Protein AF-A0AAQ4DRH8-F1 (afdb_monomer_lite)

Radius of gyration: 32.91 Å; chains: 1; bounding box: 109×87×66 Å

InterPro domains:
  IPR007000 Phospholipase B-like [PF04916] (1-134)
  IPR007000 Phospholipase B-like [PF04916] (199-692)
  IPR007000 Phospholipase B-like [PTHR12370] (194-691)

pLDDT: mean 84.02, std 21.32, range [20.98, 98.94]

Organism: Amblyomma americanum (NCBI:txid6943)

Structure (mmCIF, N/CA/C/O backbone):
data_AF-A0AAQ4DRH8-F1
#
_entry.id   AF-A0AAQ4DRH8-F1
#
loop_
_atom_site.group_PDB
_atom_site.id
_atom_site.type_symbol
_atom_site.label_atom_id
_atom_site.label_alt_id
_atom_site.label_comp_id
_atom_site.label_asym_id
_atom_site.label_entity_id
_atom_site.label_seq_id
_atom_site.pdbx_PDB_ins_code
_atom_site.Cartn_x
_atom_site.Cartn_y
_atom_site.Cartn_z
_atom_site.occupancy
_atom_site.B_iso_or_equiv
_atom_site.auth_seq_id
_atom_site.auth_comp_id
_atom_site.auth_asym_id
_atom_site.auth_atom_id
_atom_site.pdbx_PDB_model_num
ATOM 1 N N . MET A 1 1 ? 47.695 -3.842 -20.314 1.00 34.88 1 MET A N 1
ATOM 2 C CA . MET A 1 1 ? 48.635 -3.354 -21.354 1.00 34.88 1 MET A CA 1
ATOM 3 C C . MET A 1 1 ? 50.112 -3.523 -20.978 1.00 34.88 1 MET A C 1
ATOM 5 O O . MET A 1 1 ? 50.847 -4.016 -21.817 1.00 34.88 1 MET A O 1
ATOM 9 N N . HIS A 1 2 ? 50.559 -3.218 -19.749 1.00 37.59 2 HIS A N 1
ATOM 10 C CA . HIS A 1 2 ? 51.990 -3.281 -19.370 1.00 37.59 2 HIS A CA 1
ATOM 11 C C . HIS A 1 2 ? 52.639 -4.692 -19.429 1.00 37.59 2 HIS A C 1
ATOM 13 O O . HIS A 1 2 ? 53.804 -4.817 -19.786 1.00 37.59 2 HIS A O 1
ATOM 19 N N . PHE A 1 3 ? 51.879 -5.767 -19.172 1.00 41.47 3 PHE A N 1
ATOM 20 C CA . PHE A 1 3 ? 52.381 -7.156 -19.205 1.00 41.47 3 PHE A CA 1
ATOM 21 C C . PHE A 1 3 ? 52.536 -7.763 -20.607 1.00 41.47 3 PHE A C 1
ATOM 23 O O . PHE A 1 3 ? 53.367 -8.648 -20.797 1.00 41.47 3 PHE A O 1
ATOM 30 N N . ARG A 1 4 ? 51.751 -7.305 -21.595 1.00 42.06 4 ARG A N 1
ATOM 31 C CA . ARG A 1 4 ? 51.806 -7.853 -22.962 1.00 42.06 4 ARG A CA 1
ATOM 32 C C . ARG A 1 4 ? 53.149 -7.530 -23.616 1.00 42.06 4 ARG A C 1
ATOM 34 O O . ARG A 1 4 ? 53.722 -8.404 -24.249 1.00 42.06 4 ARG A O 1
ATOM 41 N N . ASN A 1 5 ? 53.667 -6.327 -23.350 1.00 46.72 5 ASN A N 1
ATOM 42 C CA . ASN A 1 5 ? 54.926 -5.828 -23.901 1.00 46.72 5 ASN A CA 1
ATOM 43 C C . ASN A 1 5 ? 56.147 -6.632 -23.411 1.00 46.72 5 ASN A C 1
ATOM 45 O O . ASN A 1 5 ? 56.997 -6.970 -24.228 1.00 46.72 5 ASN A O 1
ATOM 49 N N . GLN A 1 6 ? 56.191 -7.044 -22.134 1.00 50.56 6 GLN A N 1
ATOM 50 C CA . GLN A 1 6 ? 57.329 -7.797 -21.578 1.00 50.56 6 GLN A CA 1
ATOM 51 C C . GLN A 1 6 ? 57.548 -9.168 -22.238 1.00 50.56 6 GLN A C 1
ATOM 53 O O . GLN A 1 6 ? 58.691 -9.575 -22.424 1.00 50.56 6 GLN A O 1
ATOM 58 N N . TRP A 1 7 ? 56.482 -9.885 -22.608 1.00 51.97 7 TRP A N 1
ATOM 59 C CA . TRP A 1 7 ? 56.599 -11.219 -23.213 1.00 51.97 7 TRP A CA 1
ATOM 60 C C . TRP A 1 7 ? 56.879 -11.181 -24.719 1.00 51.97 7 TRP A C 1
ATOM 62 O O . TRP A 1 7 ? 57.604 -12.039 -25.227 1.00 51.97 7 TRP A O 1
ATOM 72 N N . THR A 1 8 ? 56.352 -10.177 -25.432 1.00 51.56 8 THR A N 1
ATOM 73 C CA . THR A 1 8 ? 56.763 -9.901 -26.819 1.00 51.56 8 THR A CA 1
ATOM 74 C C . THR A 1 8 ? 58.256 -9.604 -26.897 1.00 51.56 8 THR A C 1
ATOM 76 O O . THR A 1 8 ? 58.928 -10.182 -27.746 1.00 51.56 8 THR A O 1
ATOM 79 N N . ASP A 1 9 ? 58.794 -8.809 -25.968 1.00 53.00 9 ASP A N 1
ATOM 80 C CA . ASP A 1 9 ? 60.231 -8.514 -25.904 1.00 53.00 9 ASP A CA 1
ATOM 81 C C . ASP A 1 9 ? 61.057 -9.741 -25.466 1.00 53.00 9 ASP A C 1
ATOM 83 O O . ASP A 1 9 ? 62.143 -9.990 -25.993 1.00 53.00 9 ASP A O 1
ATOM 87 N N . TYR A 1 10 ? 60.524 -10.566 -24.556 1.00 61.72 10 TYR A N 1
ATOM 88 C CA . TYR A 1 10 ? 61.175 -11.781 -24.045 1.00 61.72 10 TYR A CA 1
ATOM 89 C C . TYR A 1 10 ? 61.438 -12.835 -25.136 1.00 61.72 10 TYR A C 1
ATOM 91 O O . TYR A 1 10 ? 62.499 -13.459 -25.136 1.00 61.72 10 TYR A O 1
ATOM 99 N N . CYS A 1 11 ? 60.517 -13.015 -26.091 1.00 59.22 11 CYS A N 1
ATOM 100 C CA . CYS A 1 11 ? 60.712 -13.938 -27.218 1.00 59.22 11 CYS A CA 1
ATOM 101 C C . CYS A 1 11 ? 61.263 -13.284 -28.495 1.00 59.22 11 CYS A C 1
ATOM 103 O O . CYS A 1 11 ? 61.653 -14.014 -29.410 1.00 59.22 11 CYS A O 1
ATOM 105 N N . ALA A 1 12 ? 61.342 -11.950 -28.566 1.00 56.12 12 ALA A N 1
ATOM 106 C CA . ALA A 1 12 ? 61.923 -11.245 -29.710 1.00 56.12 12 ALA A CA 1
ATOM 107 C C . ALA A 1 12 ? 63.426 -11.542 -29.886 1.00 56.12 12 ALA A C 1
ATOM 109 O O . ALA A 1 12 ? 63.892 -11.668 -31.017 1.00 56.12 12 ALA A O 1
ATOM 110 N N . ASN A 1 13 ? 64.164 -11.732 -28.784 1.00 53.00 13 ASN A N 1
ATOM 111 C CA . ASN A 1 13 ? 65.626 -11.888 -28.800 1.00 53.00 13 ASN A CA 1
ATOM 112 C C . ASN A 1 13 ? 66.139 -13.341 -28.687 1.00 53.00 13 ASN A C 1
ATOM 114 O O . ASN A 1 13 ? 67.328 -13.575 -28.886 1.00 53.00 13 ASN A O 1
ATOM 118 N N . GLU A 1 14 ? 65.284 -14.336 -28.407 1.00 59.81 14 GLU A N 1
ATOM 119 C CA . GLU A 1 14 ? 65.696 -15.744 -28.218 1.00 59.81 14 GLU A CA 1
ATOM 120 C C . GLU A 1 14 ? 64.751 -16.743 -28.907 1.00 59.81 14 GLU A C 1
ATOM 122 O O . GLU A 1 14 ? 64.125 -17.620 -28.303 1.00 59.81 14 GLU A O 1
ATOM 127 N N . THR A 1 15 ? 64.675 -16.638 -30.234 1.00 61.88 15 THR A N 1
ATOM 128 C CA . THR A 1 15 ? 63.711 -17.370 -31.068 1.00 61.88 15 THR A CA 1
ATOM 129 C C . THR A 1 15 ? 63.848 -18.895 -30.980 1.00 61.88 15 THR A C 1
ATOM 131 O O . THR A 1 15 ? 62.860 -19.607 -31.144 1.00 61.88 15 THR A O 1
ATOM 134 N N . VAL A 1 16 ? 65.049 -19.428 -30.720 1.00 68.88 16 VAL A N 1
ATOM 135 C CA . VAL A 1 16 ? 65.295 -20.882 -30.629 1.00 68.88 16 VAL A CA 1
ATOM 136 C C . VAL A 1 16 ? 64.805 -21.460 -29.299 1.00 68.88 16 VAL A C 1
ATOM 138 O O . VAL A 1 16 ? 64.151 -22.503 -29.299 1.00 68.88 16 VAL A O 1
ATOM 141 N N . TYR A 1 17 ? 65.079 -20.786 -28.179 1.00 69.88 17 TYR A N 1
ATOM 142 C CA . TYR A 1 17 ? 64.580 -21.193 -26.863 1.00 69.88 17 TYR A CA 1
ATOM 143 C C . TYR A 1 17 ? 63.054 -21.102 -26.816 1.00 69.88 17 TYR A C 1
ATOM 145 O O . TYR A 1 17 ? 62.397 -22.088 -26.486 1.00 69.88 17 TYR A O 1
ATOM 153 N N . CYS A 1 18 ? 62.482 -19.974 -27.257 1.00 69.25 18 CYS A N 1
ATOM 154 C CA . CYS A 1 18 ? 61.031 -19.823 -27.278 1.00 69.25 18 CYS A CA 1
ATOM 155 C C . CYS A 1 18 ? 60.368 -20.879 -28.174 1.00 69.25 18 CYS A C 1
ATOM 157 O O . CYS A 1 18 ? 59.373 -21.458 -27.763 1.00 69.25 18 CYS A O 1
ATOM 159 N N . LYS A 1 19 ? 60.945 -21.246 -29.332 1.00 69.62 19 LYS A N 1
ATOM 160 C CA . LYS A 1 19 ? 60.435 -22.370 -30.147 1.00 69.62 19 LYS A CA 1
ATOM 161 C C . LYS A 1 19 ? 60.421 -23.707 -29.394 1.00 69.62 19 LYS A C 1
ATOM 163 O O . LYS A 1 19 ? 59.444 -24.441 -29.516 1.00 69.62 19 LYS A O 1
ATOM 168 N N . LYS A 1 20 ? 61.459 -24.019 -28.609 1.00 72.31 20 LYS A N 1
ATOM 169 C CA . LYS A 1 20 ? 61.500 -25.240 -27.780 1.00 72.31 20 LYS A CA 1
ATOM 170 C C . LYS A 1 20 ? 60.478 -25.200 -26.648 1.00 72.31 20 LYS A C 1
ATOM 172 O O . LYS A 1 20 ? 59.777 -26.183 -26.441 1.00 72.31 20 LYS A O 1
ATOM 177 N N . LEU A 1 21 ? 60.353 -24.062 -25.970 1.00 69.00 21 LEU A N 1
ATOM 178 C CA . LEU A 1 21 ? 59.347 -23.853 -24.930 1.00 69.00 21 LEU A CA 1
ATOM 179 C C . LEU A 1 21 ? 57.927 -23.980 -25.503 1.00 69.00 21 LEU A C 1
ATOM 181 O O . LEU A 1 21 ? 57.090 -24.668 -24.929 1.00 69.00 21 LEU A O 1
ATOM 185 N N . PHE A 1 22 ? 57.669 -23.392 -26.674 1.00 68.75 22 PHE A N 1
ATOM 186 C CA . PHE A 1 22 ? 56.382 -23.505 -27.363 1.00 68.75 22 PHE A CA 1
ATOM 187 C C . PHE A 1 22 ? 56.068 -24.943 -27.770 1.00 68.75 22 PHE A C 1
ATOM 189 O O . PHE A 1 22 ? 54.931 -25.383 -27.614 1.00 68.75 22 PHE A O 1
ATOM 196 N N . HIS A 1 23 ? 57.059 -25.684 -28.265 1.00 70.62 23 HIS A N 1
ATOM 197 C CA . HIS A 1 23 ? 56.882 -27.094 -28.589 1.00 70.62 23 HIS A CA 1
ATOM 198 C C . HIS A 1 23 ? 56.552 -27.916 -27.336 1.00 70.62 23 HIS A C 1
ATOM 200 O O . HIS A 1 23 ? 55.540 -28.609 -27.327 1.00 70.62 23 HIS A O 1
ATOM 206 N N . PHE A 1 24 ? 57.310 -27.738 -26.250 1.00 71.50 24 PHE A N 1
ATOM 207 C CA . PHE A 1 24 ? 57.082 -28.419 -24.974 1.00 71.50 24 PHE A CA 1
ATOM 208 C C . PHE A 1 24 ? 55.686 -28.145 -24.387 1.00 71.50 24 PHE A C 1
ATOM 210 O O . PHE A 1 24 ? 55.008 -29.065 -23.929 1.00 71.50 24 PHE A O 1
ATOM 217 N N . LEU A 1 25 ? 55.222 -26.890 -24.418 1.00 65.50 25 LEU A N 1
ATOM 218 C CA . LEU A 1 25 ? 53.894 -26.520 -23.915 1.00 65.50 25 LEU A CA 1
ATOM 219 C C . LEU A 1 25 ? 52.768 -27.105 -24.777 1.00 65.50 25 LEU A C 1
ATOM 221 O O . LEU A 1 25 ? 51.750 -27.537 -24.239 1.00 65.50 25 LEU A O 1
ATOM 225 N N . ASN A 1 26 ? 52.954 -27.152 -26.098 1.00 63.09 26 ASN A N 1
ATOM 226 C CA . ASN A 1 26 ? 51.981 -27.754 -27.007 1.00 63.09 26 ASN A CA 1
ATOM 227 C C . ASN A 1 26 ? 51.912 -29.276 -26.856 1.00 63.09 26 ASN A C 1
ATOM 229 O O . ASN A 1 26 ? 50.813 -29.821 -26.870 1.00 63.09 26 ASN A O 1
ATOM 233 N N . GLU A 1 27 ? 53.045 -29.955 -26.668 1.00 71.50 27 GLU A N 1
ATOM 234 C CA . GLU A 1 27 ? 53.062 -31.396 -26.393 1.00 71.50 27 GLU A CA 1
ATOM 235 C C . GLU A 1 27 ? 52.400 -31.723 -25.055 1.00 71.50 27 GLU A C 1
ATOM 237 O O . GLU A 1 27 ? 51.587 -32.643 -24.986 1.00 71.50 27 GLU A O 1
ATOM 242 N N . ASN A 1 28 ? 52.659 -30.926 -24.013 1.00 64.25 28 ASN A N 1
ATOM 243 C CA . ASN A 1 28 ? 51.965 -31.083 -22.738 1.00 64.25 28 ASN A CA 1
ATOM 244 C C . ASN A 1 28 ? 50.461 -30.863 -22.898 1.00 64.25 28 ASN A C 1
ATOM 246 O O . ASN A 1 28 ? 49.679 -31.681 -22.432 1.00 64.25 28 ASN A O 1
ATOM 250 N N . LEU A 1 29 ? 50.030 -29.814 -23.600 1.00 60.44 29 LEU A N 1
ATOM 251 C CA . LEU A 1 29 ? 48.607 -29.565 -23.824 1.00 60.44 29 LEU A CA 1
ATOM 252 C C . LEU A 1 29 ? 47.946 -30.695 -24.627 1.00 60.44 29 LEU A C 1
ATOM 254 O O . LEU A 1 29 ? 46.830 -31.103 -24.309 1.00 60.44 29 LEU A O 1
ATOM 258 N N . HIS A 1 30 ? 48.637 -31.225 -25.639 1.00 65.81 30 HIS A N 1
ATOM 259 C CA . HIS A 1 30 ? 48.165 -32.373 -26.407 1.00 65.81 30 HIS A CA 1
ATOM 260 C C . HIS A 1 30 ? 48.015 -33.606 -25.513 1.00 65.81 30 HIS A C 1
ATOM 262 O O . HIS A 1 30 ? 46.962 -34.239 -25.517 1.00 65.81 30 HIS A O 1
ATOM 268 N N . TYR A 1 31 ? 49.018 -33.891 -24.680 1.00 69.81 31 TYR A N 1
ATOM 269 C CA . TYR A 1 31 ? 48.971 -34.972 -23.702 1.00 69.81 31 TYR A CA 1
ATOM 270 C C . TYR A 1 31 ? 47.807 -34.798 -22.717 1.00 69.81 31 TYR A C 1
ATOM 272 O O . TYR A 1 31 ? 47.040 -35.736 -22.517 1.00 69.81 31 TYR A O 1
ATOM 280 N N . LEU A 1 32 ? 47.613 -33.602 -22.148 1.00 59.28 32 LEU A N 1
ATOM 281 C CA . LEU A 1 32 ? 46.504 -33.304 -21.233 1.00 59.28 32 LEU A CA 1
ATOM 282 C C . LEU A 1 32 ? 45.140 -33.518 -21.910 1.00 59.28 32 LEU A C 1
ATOM 284 O O . LEU A 1 32 ? 44.245 -34.104 -21.306 1.00 59.28 32 LEU A O 1
ATOM 288 N N . ASN A 1 33 ? 44.993 -33.106 -23.171 1.00 60.94 33 ASN A N 1
ATOM 289 C CA . ASN A 1 33 ? 43.770 -33.314 -23.948 1.00 60.94 33 ASN A CA 1
ATOM 290 C C . ASN A 1 33 ? 43.525 -34.797 -24.268 1.00 60.94 33 ASN A C 1
ATOM 292 O O . ASN A 1 33 ? 42.384 -35.256 -24.213 1.00 60.94 33 ASN A O 1
ATOM 296 N N . GLU A 1 34 ? 44.576 -35.567 -24.554 1.00 68.25 34 GLU A N 1
ATOM 297 C CA . GLU A 1 34 ? 44.481 -37.020 -24.728 1.00 68.25 34 GLU A CA 1
ATOM 298 C C . GLU A 1 34 ? 44.097 -37.728 -23.424 1.00 68.25 34 GLU A C 1
ATOM 300 O O . GLU A 1 34 ? 43.222 -38.597 -23.432 1.00 68.25 34 GLU A O 1
ATOM 305 N N . GLN A 1 35 ? 44.693 -37.340 -22.289 1.00 63.12 35 GLN A N 1
ATOM 306 C CA . GLN A 1 35 ? 44.322 -37.885 -20.981 1.00 63.12 35 GLN A CA 1
ATOM 307 C C . GLN A 1 35 ? 42.875 -37.520 -20.621 1.00 63.12 35 GLN A C 1
ATOM 309 O O . GLN A 1 35 ? 42.130 -38.377 -20.141 1.00 63.12 35 GLN A O 1
ATOM 314 N N . ALA A 1 36 ? 42.446 -36.291 -20.919 1.00 59.38 36 ALA A N 1
ATOM 315 C CA . ALA A 1 36 ? 41.072 -35.833 -20.731 1.00 59.38 36 ALA A CA 1
ATOM 316 C C . ALA A 1 36 ? 40.067 -36.614 -21.584 1.00 59.38 36 ALA A C 1
ATOM 318 O O . ALA A 1 36 ? 39.031 -37.045 -21.082 1.00 59.38 36 ALA A O 1
ATOM 319 N N . ALA A 1 37 ? 40.390 -36.876 -22.851 1.00 62.81 37 ALA A N 1
ATOM 320 C CA . ALA A 1 37 ? 39.553 -37.694 -23.722 1.00 62.81 37 ALA A CA 1
ATOM 321 C C . ALA A 1 37 ? 39.477 -39.157 -23.254 1.00 62.81 37 ALA A C 1
ATOM 323 O O . ALA A 1 37 ? 38.426 -39.786 -23.367 1.00 62.81 37 ALA A O 1
ATOM 324 N N . LYS A 1 38 ? 40.579 -39.696 -22.720 1.00 61.78 38 LYS A N 1
ATOM 325 C CA . LYS A 1 38 ? 40.682 -41.103 -22.320 1.00 61.78 38 LYS A CA 1
ATOM 326 C C . LYS A 1 38 ? 40.079 -41.401 -20.945 1.00 61.78 38 LYS A C 1
ATOM 328 O O . LYS A 1 38 ? 39.516 -42.475 -20.761 1.00 61.78 38 LYS A O 1
ATOM 333 N N . TYR A 1 39 ? 40.194 -40.479 -19.990 1.00 60.12 39 TYR A N 1
ATOM 334 C CA . TYR A 1 39 ? 39.811 -40.709 -18.590 1.00 60.12 39 TYR A CA 1
ATOM 335 C C . TYR A 1 39 ? 38.758 -39.736 -18.057 1.00 60.12 39 TYR A C 1
ATOM 337 O O . TYR A 1 39 ? 38.336 -39.882 -16.905 1.00 60.12 39 TYR A O 1
ATOM 345 N N . GLY A 1 40 ? 38.313 -38.772 -18.870 1.00 57.41 40 GLY A N 1
ATOM 346 C CA . GLY A 1 40 ? 37.428 -37.685 -18.454 1.00 57.41 40 GLY A CA 1
ATOM 347 C C . GLY A 1 40 ? 36.119 -38.149 -17.826 1.00 57.41 40 GLY A C 1
ATOM 348 O O . GLY A 1 40 ? 35.674 -37.533 -16.875 1.00 57.41 40 GLY A O 1
ATOM 349 N N . SER A 1 41 ? 35.546 -39.277 -18.253 1.00 47.78 41 SER A N 1
ATOM 350 C CA . SER A 1 41 ? 34.302 -39.810 -17.672 1.00 47.78 41 SER A CA 1
ATOM 351 C C . SER A 1 41 ? 34.485 -40.584 -16.358 1.00 47.78 41 SER A C 1
ATOM 353 O O . SER A 1 41 ? 33.498 -40.977 -15.745 1.00 47.78 41 SER A O 1
ATOM 355 N N . THR A 1 42 ? 35.724 -40.858 -15.938 1.00 43.53 42 THR A N 1
ATOM 356 C CA . THR A 1 42 ? 36.028 -41.755 -14.801 1.00 43.53 42 THR A CA 1
ATOM 357 C C . THR A 1 42 ? 36.926 -41.141 -13.732 1.00 43.53 42 THR A C 1
ATOM 359 O O . THR A 1 42 ? 36.876 -41.573 -12.584 1.00 43.53 42 THR A O 1
ATOM 362 N N . ILE A 1 43 ? 37.745 -40.141 -14.073 1.00 50.69 43 ILE A N 1
ATOM 363 C CA . ILE A 1 43 ? 38.651 -39.471 -13.136 1.00 50.69 43 ILE A CA 1
ATOM 364 C C . ILE A 1 43 ? 38.257 -37.988 -13.074 1.00 50.69 43 ILE A C 1
ATOM 366 O O . ILE A 1 43 ? 38.452 -37.280 -14.064 1.00 50.69 43 ILE A O 1
ATOM 370 N N . PRO A 1 44 ? 37.747 -37.489 -11.929 1.00 46.69 44 PRO A N 1
ATOM 371 C CA . PRO A 1 44 ? 37.176 -36.142 -11.814 1.00 46.69 44 PRO A CA 1
ATOM 372 C C . PRO A 1 44 ? 38.102 -35.015 -12.287 1.00 46.69 44 PRO A C 1
ATOM 374 O O . PRO A 1 44 ? 37.641 -34.055 -12.894 1.00 46.69 44 PRO A O 1
ATOM 377 N N . TYR A 1 45 ? 39.413 -35.162 -12.069 1.00 46.66 45 TYR A N 1
ATOM 378 C CA . TYR A 1 45 ? 40.431 -34.190 -12.484 1.00 46.66 45 TYR A CA 1
ATOM 379 C C . TYR A 1 45 ? 40.467 -33.955 -14.006 1.00 46.66 45 TYR A C 1
ATOM 381 O O . TYR A 1 45 ? 40.677 -32.837 -14.461 1.00 46.66 45 TYR A O 1
ATOM 389 N N . TRP A 1 46 ? 40.212 -34.998 -14.796 1.00 45.53 46 TRP A N 1
ATOM 390 C CA . TRP A 1 46 ? 40.264 -34.961 -16.261 1.00 45.53 46 TRP A CA 1
ATOM 391 C C . TRP A 1 46 ? 38.920 -34.603 -16.905 1.00 45.53 46 TRP A C 1
ATOM 393 O O . TRP A 1 46 ? 38.844 -34.360 -18.109 1.00 45.53 46 TRP A O 1
ATOM 403 N N . HIS A 1 47 ? 37.847 -34.561 -16.111 1.00 44.41 47 HIS A N 1
ATOM 404 C CA . HIS A 1 47 ? 36.493 -34.331 -16.605 1.00 44.41 47 HIS A CA 1
ATOM 405 C C . HIS A 1 47 ? 36.276 -32.883 -17.068 1.00 44.41 47 HIS A C 1
ATOM 407 O O . HIS A 1 47 ? 35.506 -32.640 -17.999 1.00 44.41 47 HIS A O 1
ATOM 413 N N . GLN A 1 48 ? 36.980 -31.937 -16.441 1.00 44.28 48 GLN A N 1
ATOM 414 C CA . GLN A 1 48 ? 36.834 -30.501 -16.675 1.00 44.28 48 GLN A CA 1
ATOM 415 C C . GLN A 1 48 ? 37.495 -30.060 -17.991 1.00 44.28 48 GLN A C 1
ATOM 417 O O . GLN A 1 48 ? 36.935 -29.252 -18.722 1.00 44.28 48 GLN A O 1
ATOM 422 N N . THR A 1 49 ? 38.626 -30.667 -18.364 1.00 44.25 49 THR A N 1
ATOM 423 C CA . THR A 1 49 ? 39.332 -30.390 -19.629 1.00 44.25 49 THR A CA 1
ATOM 424 C C . THR A 1 49 ? 38.595 -30.943 -20.855 1.00 44.25 49 THR A C 1
ATOM 426 O O . THR A 1 49 ? 38.740 -30.418 -21.952 1.00 44.25 49 THR A O 1
ATOM 429 N N . ALA A 1 50 ? 37.780 -31.992 -20.689 1.00 46.03 50 ALA A N 1
ATOM 430 C CA . ALA A 1 50 ? 37.045 -32.623 -21.787 1.00 46.03 50 ALA A CA 1
ATOM 431 C C . ALA A 1 50 ? 35.818 -31.817 -22.270 1.00 46.03 50 ALA A C 1
ATOM 433 O O . ALA A 1 50 ? 35.341 -32.062 -23.382 1.00 46.03 50 ALA A O 1
ATOM 434 N N . GLN A 1 51 ? 35.300 -30.883 -21.458 1.00 44.56 51 GLN A N 1
ATOM 435 C CA . GLN A 1 51 ? 34.129 -30.062 -21.803 1.00 44.56 51 GLN A CA 1
ATOM 436 C C . GLN A 1 51 ? 34.475 -28.838 -22.669 1.00 44.56 51 GLN A C 1
ATOM 438 O O . GLN A 1 51 ? 33.648 -28.422 -23.479 1.00 44.56 51 GLN A O 1
ATOM 443 N N . ASP A 1 52 ? 35.711 -28.337 -22.608 1.00 46.00 52 ASP A N 1
ATOM 444 C CA . ASP A 1 52 ? 36.183 -27.209 -23.422 1.00 46.00 52 ASP A CA 1
ATOM 445 C C . ASP A 1 52 ? 36.682 -27.667 -24.808 1.00 46.00 52 ASP A C 1
ATOM 447 O O . ASP A 1 52 ? 37.840 -27.490 -25.191 1.00 46.00 52 ASP A O 1
ATOM 451 N N . LYS A 1 53 ? 35.802 -28.267 -25.619 1.00 41.94 53 LYS A N 1
ATOM 452 C CA . LYS A 1 53 ? 36.099 -28.533 -27.039 1.00 41.94 53 LYS A CA 1
ATOM 453 C C . LYS A 1 53 ? 35.799 -27.311 -27.903 1.00 41.94 53 LYS A C 1
ATOM 455 O O . LYS A 1 53 ? 34.843 -27.329 -28.668 1.00 41.94 53 LYS A O 1
ATOM 460 N N . GLN A 1 54 ? 36.640 -26.281 -27.835 1.00 42.62 54 GLN A N 1
ATOM 461 C CA . GLN A 1 54 ? 36.811 -25.325 -28.939 1.00 42.62 54 GLN A CA 1
ATOM 462 C C . GLN A 1 54 ? 38.079 -24.486 -28.748 1.00 42.62 54 GLN A C 1
ATOM 464 O O . GLN A 1 54 ? 38.047 -23.385 -28.209 1.00 42.62 54 GLN A O 1
ATOM 469 N N . VAL A 1 55 ? 39.221 -24.981 -29.230 1.00 43.31 55 VAL A N 1
ATOM 470 C CA . VAL A 1 55 ? 40.407 -24.135 -29.408 1.00 43.31 55 VAL A CA 1
ATOM 471 C C . VAL A 1 55 ? 41.109 -24.518 -30.708 1.00 43.31 55 VAL A C 1
ATOM 473 O O . VAL A 1 55 ? 41.586 -25.638 -30.869 1.00 43.31 55 VAL A O 1
ATOM 476 N N . SER A 1 56 ? 41.145 -23.572 -31.648 1.00 36.81 56 SER A N 1
ATOM 477 C CA . SER A 1 56 ? 41.836 -23.693 -32.937 1.00 36.81 56 SER A CA 1
ATOM 478 C C . SER A 1 56 ? 43.349 -23.936 -32.750 1.00 36.81 56 SER A C 1
ATOM 480 O O . SER A 1 56 ? 43.956 -23.266 -31.909 1.00 36.81 56 SER A O 1
ATOM 482 N N . PRO A 1 57 ? 43.999 -24.820 -33.538 1.00 39.72 57 PRO A N 1
ATOM 483 C CA . PRO A 1 57 ? 45.420 -25.149 -33.377 1.00 39.72 57 PRO A CA 1
ATOM 484 C C . PRO A 1 57 ? 46.404 -24.074 -33.878 1.00 39.72 57 PRO A C 1
ATOM 486 O O . PRO A 1 57 ? 47.615 -24.273 -33.771 1.00 39.72 57 PRO A O 1
ATOM 489 N N . HIS A 1 58 ? 45.944 -22.959 -34.463 1.00 40.34 58 HIS A N 1
ATOM 490 C CA . HIS A 1 58 ? 46.815 -22.094 -35.283 1.00 40.34 58 HIS A CA 1
ATOM 491 C C . HIS A 1 58 ? 46.919 -20.614 -34.887 1.00 40.34 58 HIS A C 1
ATOM 493 O O . HIS A 1 58 ? 47.412 -19.807 -35.668 1.00 40.34 58 HIS A O 1
ATOM 499 N N . ALA A 1 59 ? 46.593 -20.249 -33.648 1.00 40.81 59 ALA A N 1
ATOM 500 C CA . ALA A 1 59 ? 47.047 -18.974 -33.086 1.00 40.81 59 ALA A CA 1
ATOM 501 C C . ALA A 1 59 ? 47.241 -19.096 -31.571 1.00 40.81 59 ALA A C 1
ATOM 503 O O . ALA A 1 59 ? 46.285 -19.362 -30.845 1.00 40.81 59 ALA A O 1
ATOM 504 N N . PHE A 1 60 ? 48.471 -18.900 -31.083 1.00 47.78 60 PHE A N 1
ATOM 505 C CA . PHE A 1 60 ? 48.749 -18.813 -29.646 1.00 47.78 60 PHE A CA 1
ATOM 506 C C . PHE A 1 60 ? 48.931 -17.341 -29.244 1.00 47.78 60 PHE A C 1
ATOM 508 O O . PHE A 1 60 ? 49.901 -16.713 -29.672 1.00 47.78 60 PHE A O 1
ATOM 515 N N . PRO A 1 61 ? 48.023 -16.770 -28.431 1.00 49.62 61 PRO A N 1
ATOM 516 C CA . PRO A 1 61 ? 48.195 -15.439 -27.867 1.00 49.62 61 PRO A CA 1
ATOM 517 C C . PRO A 1 61 ? 49.266 -15.470 -26.770 1.00 49.62 61 PRO A C 1
ATOM 519 O O . PRO A 1 61 ? 49.274 -16.366 -25.924 1.00 49.62 61 PRO A O 1
ATOM 522 N N . VAL A 1 62 ? 50.112 -14.438 -26.740 1.00 48.44 62 VAL A N 1
ATOM 523 C CA . VAL A 1 62 ? 51.096 -14.117 -25.680 1.00 48.44 62 VAL A CA 1
ATOM 524 C C . VAL A 1 62 ? 50.492 -14.208 -24.265 1.00 48.44 62 VAL A C 1
ATOM 526 O O . VAL A 1 62 ? 51.183 -14.489 -23.288 1.00 48.44 62 VAL A O 1
ATOM 529 N N . ASP A 1 63 ? 49.172 -14.066 -24.172 1.00 47.34 63 ASP A N 1
ATOM 530 C CA . ASP A 1 63 ? 48.369 -14.133 -22.957 1.00 47.34 63 ASP A CA 1
ATOM 531 C C . ASP A 1 63 ? 48.452 -15.502 -22.230 1.00 47.34 63 ASP A C 1
ATOM 533 O O . ASP A 1 63 ? 48.190 -15.573 -21.032 1.00 47.34 63 ASP A O 1
ATOM 537 N N . ARG A 1 64 ? 48.880 -16.590 -22.898 1.00 50.81 64 ARG A N 1
ATOM 538 C CA . ARG A 1 64 ? 49.029 -17.922 -22.265 1.00 50.81 64 ARG A CA 1
ATOM 539 C C . ARG A 1 64 ? 50.340 -18.134 -21.495 1.00 50.81 64 ARG A C 1
ATOM 541 O O . ARG A 1 64 ? 50.413 -19.057 -20.690 1.00 50.81 64 ARG A O 1
ATOM 548 N N . LEU A 1 65 ? 51.350 -17.283 -21.691 1.00 51.25 65 LEU A N 1
ATOM 549 C CA . LEU A 1 65 ? 52.611 -17.337 -20.929 1.00 51.25 65 LEU A CA 1
ATOM 550 C C . LEU A 1 65 ? 52.493 -16.686 -19.538 1.00 51.25 65 LEU A C 1
ATOM 552 O O . LEU A 1 65 ? 53.333 -16.912 -18.670 1.00 51.25 65 LEU A O 1
ATOM 556 N N . LEU A 1 66 ? 51.423 -15.917 -19.297 1.00 49.25 66 LEU A N 1
ATOM 557 C CA . LEU A 1 66 ? 51.217 -15.134 -18.073 1.00 49.25 66 LEU A CA 1
ATOM 558 C C . LEU A 1 66 ? 51.107 -15.982 -16.790 1.00 49.25 66 LEU A C 1
ATOM 560 O O . LEU A 1 66 ? 51.337 -15.454 -15.705 1.00 49.25 66 LEU A O 1
ATOM 564 N N . ASN A 1 67 ? 50.806 -17.280 -16.901 1.00 52.62 67 ASN A N 1
ATOM 565 C CA . ASN A 1 67 ? 50.607 -18.176 -15.756 1.00 52.62 67 ASN A CA 1
ATOM 566 C C . ASN A 1 67 ? 51.837 -19.031 -15.394 1.00 52.62 67 ASN A C 1
ATOM 568 O O . ASN A 1 67 ? 51.779 -19.773 -14.422 1.00 52.62 67 ASN A O 1
ATOM 572 N N . LEU A 1 68 ? 52.948 -18.931 -16.135 1.00 53.12 68 LEU A N 1
ATOM 573 C CA . LEU A 1 68 ? 54.139 -19.782 -15.949 1.00 53.12 68 LEU A CA 1
ATOM 574 C C . LEU A 1 68 ? 55.201 -19.172 -15.020 1.00 53.12 68 LEU A C 1
ATOM 576 O O . LEU A 1 68 ? 56.307 -19.689 -14.926 1.00 53.12 68 LEU A O 1
ATOM 580 N N . HIS A 1 69 ? 54.908 -18.053 -14.354 1.00 55.28 69 HIS A N 1
ATOM 581 C CA . HIS A 1 69 ? 55.927 -17.192 -13.740 1.00 55.28 69 HIS A CA 1
ATOM 582 C C . HIS A 1 69 ? 56.806 -17.880 -12.674 1.00 55.28 69 HIS A C 1
ATOM 584 O O . HIS A 1 69 ? 57.967 -17.507 -12.532 1.00 55.28 69 HIS A O 1
ATOM 590 N N . GLY A 1 70 ? 56.276 -18.870 -11.944 1.00 57.44 70 GLY A N 1
ATOM 591 C CA . GLY A 1 70 ? 57.040 -19.651 -10.959 1.00 57.44 70 GLY A CA 1
ATOM 592 C C . GLY A 1 70 ? 57.901 -20.752 -11.584 1.00 57.44 70 GLY A C 1
ATOM 593 O O . GLY A 1 70 ? 59.043 -20.934 -11.180 1.00 57.44 70 GLY A O 1
ATOM 594 N N . ASP A 1 71 ? 57.389 -21.420 -12.619 1.00 58.28 71 ASP A N 1
ATOM 595 C CA . ASP A 1 71 ? 58.036 -22.581 -13.247 1.00 58.28 71 ASP A CA 1
ATOM 596 C C . ASP A 1 71 ? 58.994 -22.187 -14.382 1.00 58.28 71 ASP A C 1
ATOM 598 O O . ASP A 1 71 ? 59.831 -22.985 -14.806 1.00 58.28 71 ASP A O 1
ATOM 602 N N . ILE A 1 72 ? 58.887 -20.948 -14.888 1.00 63.84 72 ILE A N 1
ATOM 603 C CA . ILE A 1 72 ? 59.648 -20.448 -16.042 1.00 63.84 72 ILE A CA 1
ATOM 604 C C . ILE A 1 72 ? 61.156 -20.603 -15.831 1.00 63.84 72 ILE A C 1
ATOM 606 O O . ILE A 1 72 ? 61.857 -20.951 -16.768 1.00 63.84 72 ILE A O 1
ATOM 610 N N . GLN A 1 73 ? 61.657 -20.396 -14.610 1.00 61.81 73 GLN A N 1
ATOM 611 C CA . GLN A 1 73 ? 63.094 -20.423 -14.318 1.00 61.81 73 GLN A CA 1
ATOM 612 C C . GLN A 1 73 ? 63.668 -21.846 -14.353 1.00 61.81 73 GLN A C 1
ATOM 614 O O . GLN A 1 73 ? 64.786 -22.054 -14.825 1.00 61.81 73 GLN A O 1
ATOM 619 N N . ASP A 1 74 ? 62.903 -22.836 -13.891 1.00 64.56 74 ASP A N 1
ATOM 620 C CA . ASP A 1 74 ? 63.312 -24.241 -13.943 1.00 64.56 74 ASP A CA 1
ATOM 621 C C . ASP A 1 74 ? 63.115 -24.821 -15.355 1.00 64.56 74 ASP A C 1
ATOM 623 O O . ASP A 1 74 ? 63.952 -25.588 -15.833 1.00 64.56 74 ASP A O 1
ATOM 627 N N . LEU A 1 75 ? 62.076 -24.381 -16.076 1.00 66.75 75 LEU A N 1
ATOM 628 C CA . LEU A 1 75 ? 61.870 -24.674 -17.500 1.00 66.75 75 LEU A CA 1
ATOM 629 C C . LEU A 1 75 ? 62.980 -24.084 -18.381 1.00 66.75 75 LEU A C 1
ATOM 631 O O . LEU A 1 75 ? 63.460 -24.753 -19.295 1.00 66.75 75 LEU A O 1
ATOM 635 N N . GLU A 1 76 ? 63.430 -22.862 -18.090 1.00 67.88 76 GLU A N 1
ATOM 636 C CA . GLU A 1 76 ? 64.573 -22.222 -18.748 1.00 67.88 76 GLU A CA 1
ATOM 637 C C . GLU A 1 76 ? 65.839 -23.067 -18.595 1.00 67.88 76 GLU A C 1
ATOM 639 O O . GLU A 1 76 ? 66.524 -23.336 -19.586 1.00 67.88 76 GLU A O 1
ATOM 644 N N . ALA A 1 77 ? 66.120 -23.531 -17.375 1.00 64.94 77 ALA A N 1
ATOM 645 C CA . ALA A 1 77 ? 67.253 -24.404 -17.095 1.00 64.94 77 ALA A CA 1
ATOM 646 C C . ALA A 1 77 ? 67.127 -25.762 -17.812 1.00 64.94 77 ALA A C 1
ATOM 648 O O . ALA A 1 77 ? 68.066 -26.189 -18.483 1.00 64.94 77 ALA A O 1
ATOM 649 N N . ALA A 1 78 ? 65.962 -26.414 -17.737 1.00 67.94 78 ALA A N 1
ATOM 650 C CA . ALA A 1 78 ? 65.714 -27.724 -18.348 1.00 67.94 78 ALA A CA 1
ATOM 651 C C . ALA A 1 78 ? 65.774 -27.703 -19.887 1.00 67.94 78 ALA A C 1
ATOM 653 O O . ALA A 1 78 ? 66.183 -28.678 -20.516 1.00 67.94 78 ALA A O 1
ATOM 654 N N . LEU A 1 79 ? 65.407 -26.580 -20.508 1.00 74.00 79 LEU A N 1
ATOM 655 C CA . LEU A 1 79 ? 65.462 -26.379 -21.959 1.00 74.00 79 LEU A CA 1
ATOM 656 C C . LEU A 1 79 ? 66.797 -25.761 -22.428 1.00 74.00 79 LEU A C 1
ATOM 658 O O . LEU A 1 79 ? 66.916 -25.354 -23.591 1.00 74.00 79 LEU A O 1
ATOM 662 N N . ASN A 1 80 ? 67.816 -25.747 -21.556 1.00 69.06 80 ASN A N 1
ATOM 663 C CA . ASN A 1 80 ? 69.181 -25.272 -21.807 1.00 69.06 80 ASN A CA 1
ATOM 664 C C . ASN A 1 80 ? 69.274 -23.794 -22.226 1.00 69.06 80 ASN A C 1
ATOM 666 O O . ASN A 1 80 ? 70.093 -23.429 -23.080 1.00 69.06 80 ASN A O 1
ATOM 670 N N . ARG A 1 81 ? 68.463 -22.916 -21.629 1.00 67.62 81 ARG A N 1
ATOM 671 C CA . ARG A 1 81 ? 68.633 -21.470 -21.793 1.00 67.62 81 ARG A CA 1
ATOM 672 C C . ARG A 1 81 ? 69.893 -21.015 -21.050 1.00 67.62 81 ARG A C 1
ATOM 674 O O . ARG A 1 81 ? 70.039 -21.253 -19.854 1.00 67.62 81 ARG A O 1
ATOM 681 N N . ARG A 1 82 ? 70.827 -20.352 -21.743 1.00 58.94 82 ARG A N 1
ATOM 682 C CA . ARG A 1 82 ? 72.042 -19.792 -21.120 1.00 58.94 82 ARG A CA 1
ATOM 683 C C . ARG A 1 82 ? 71.691 -18.521 -20.343 1.00 58.94 82 ARG A C 1
ATOM 685 O O . ARG A 1 82 ? 71.849 -17.425 -20.867 1.00 58.94 82 ARG A O 1
ATOM 692 N N . VAL A 1 83 ? 71.232 -18.657 -19.102 1.00 54.28 83 VAL A N 1
ATOM 693 C CA . VAL A 1 83 ? 71.049 -17.517 -18.190 1.00 54.28 83 VAL A CA 1
ATOM 694 C C . VAL A 1 83 ? 72.238 -17.445 -17.226 1.00 54.28 83 VAL A C 1
ATOM 696 O O . VAL A 1 83 ? 72.701 -18.470 -16.726 1.00 54.28 83 VAL A O 1
ATOM 699 N N . MET A 1 84 ? 72.774 -16.237 -17.013 1.00 46.41 84 MET A N 1
ATOM 700 C CA . MET A 1 84 ? 73.866 -15.974 -16.067 1.00 46.41 84 MET A CA 1
ATOM 701 C C . MET A 1 84 ? 73.539 -16.501 -14.658 1.00 46.41 84 MET A C 1
ATOM 703 O O . MET A 1 84 ? 72.395 -16.459 -14.217 1.00 46.41 84 MET A O 1
ATOM 707 N N . SER A 1 85 ? 74.578 -16.999 -13.984 1.00 46.78 85 SER A N 1
ATOM 708 C CA . SER A 1 85 ? 74.601 -17.704 -12.693 1.00 46.78 85 SER A CA 1
ATOM 709 C C . SER A 1 85 ? 73.519 -17.310 -11.675 1.00 46.78 85 SER A C 1
ATOM 711 O O . SER A 1 85 ? 73.452 -16.151 -11.262 1.00 46.78 85 SER A O 1
ATOM 713 N N . ARG A 1 86 ? 72.775 -18.307 -11.162 1.00 45.12 86 ARG A N 1
ATOM 714 C CA . ARG A 1 86 ? 72.065 -18.211 -9.873 1.00 45.12 86 ARG A CA 1
ATOM 715 C C . ARG A 1 86 ? 73.052 -17.719 -8.808 1.00 45.12 86 ARG A C 1
ATOM 717 O O . ARG A 1 86 ? 74.091 -18.347 -8.607 1.00 45.12 86 ARG A O 1
ATOM 724 N N . VAL A 1 87 ? 72.713 -16.644 -8.101 1.00 47.97 87 VAL A N 1
ATOM 725 C CA . VAL A 1 87 ? 73.353 -16.354 -6.814 1.00 47.97 87 VAL A CA 1
ATOM 726 C C . VAL A 1 87 ? 72.861 -17.434 -5.854 1.00 47.97 87 VAL A C 1
ATOM 728 O O . VAL A 1 87 ? 71.665 -17.555 -5.595 1.00 47.97 87 VAL A O 1
ATOM 731 N N . THR A 1 88 ? 73.758 -18.292 -5.380 1.00 39.31 88 THR A N 1
ATOM 732 C CA . THR A 1 88 ? 73.431 -19.304 -4.371 1.00 39.31 88 THR A CA 1
ATOM 733 C C . THR A 1 88 ? 72.901 -18.614 -3.112 1.00 39.31 88 THR A C 1
ATOM 735 O O . THR A 1 88 ? 73.644 -17.862 -2.487 1.00 39.31 88 THR A O 1
ATOM 738 N N . GLY A 1 89 ? 71.637 -18.868 -2.750 1.00 46.94 89 GLY A N 1
ATOM 739 C CA . GLY A 1 89 ? 70.997 -18.332 -1.538 1.00 46.94 89 GLY A CA 1
ATOM 740 C C . GLY A 1 89 ? 69.759 -17.452 -1.755 1.00 46.94 89 GLY A C 1
ATOM 741 O O . GLY A 1 89 ? 69.178 -17.004 -0.771 1.00 46.94 89 GLY A O 1
ATOM 742 N N . ASP A 1 90 ? 69.328 -17.217 -2.997 1.00 51.00 90 ASP A N 1
ATOM 743 C CA . ASP A 1 90 ? 68.135 -16.406 -3.284 1.00 51.00 90 ASP A CA 1
ATOM 744 C C . ASP A 1 90 ? 66.849 -17.234 -3.072 1.00 51.00 90 ASP A C 1
ATOM 746 O O . ASP A 1 90 ? 66.325 -17.875 -3.983 1.00 51.00 90 ASP A O 1
ATOM 750 N N . GLY A 1 91 ? 66.385 -17.322 -1.822 1.00 56.38 91 GLY A N 1
ATOM 751 C CA . GLY A 1 91 ? 65.062 -17.872 -1.511 1.00 56.38 91 GLY A CA 1
ATOM 752 C C . GLY A 1 91 ? 63.956 -16.940 -2.014 1.00 56.38 91 GLY A C 1
ATOM 753 O O . GLY A 1 91 ? 64.185 -15.748 -2.163 1.00 56.38 91 GLY A O 1
ATOM 754 N N . SER A 1 92 ? 62.751 -17.455 -2.261 1.00 58.59 92 SER A N 1
ATOM 755 C CA . SER A 1 92 ? 61.608 -16.671 -2.774 1.00 58.59 92 SER A CA 1
ATOM 756 C C . SER A 1 92 ? 60.508 -16.431 -1.736 1.00 58.59 92 SER A C 1
ATOM 758 O O . SER A 1 92 ? 59.567 -15.665 -1.971 1.00 58.59 92 SER A O 1
ATOM 760 N N . CYS A 1 93 ? 60.585 -17.119 -0.596 1.00 70.00 93 CYS A N 1
ATOM 761 C CA . CYS A 1 93 ? 59.563 -17.071 0.435 1.00 70.00 93 CYS A CA 1
ATOM 762 C C . CYS A 1 93 ? 59.999 -17.683 1.768 1.00 70.00 93 CYS A C 1
ATOM 764 O O . CYS A 1 93 ? 60.890 -18.530 1.826 1.00 70.00 93 CYS A O 1
ATOM 766 N N . SER A 1 94 ? 59.296 -17.305 2.833 1.00 76.06 94 SER A N 1
ATOM 767 C CA . SER A 1 94 ? 59.299 -17.967 4.134 1.00 76.06 94 SER A CA 1
ATOM 768 C C . SER A 1 94 ? 57.864 -18.281 4.551 1.00 76.06 94 SER A C 1
ATOM 770 O O . SER A 1 94 ? 56.935 -17.535 4.243 1.00 76.06 94 SER A O 1
ATOM 772 N N . ALA A 1 95 ? 57.663 -19.401 5.240 1.00 80.31 95 ALA A N 1
ATOM 773 C CA . ALA A 1 95 ? 56.356 -19.811 5.738 1.00 80.31 95 ALA A CA 1
ATOM 774 C C . ALA A 1 95 ? 56.446 -20.226 7.206 1.00 80.31 95 ALA A C 1
ATOM 776 O O . ALA A 1 95 ? 57.468 -20.746 7.653 1.00 80.31 95 ALA A O 1
ATOM 777 N N . LEU A 1 96 ? 55.355 -20.028 7.938 1.00 74.44 96 LEU A N 1
ATOM 778 C CA . LEU A 1 96 ? 55.167 -20.529 9.289 1.00 74.44 96 LEU A CA 1
ATOM 779 C C . LEU A 1 96 ? 53.814 -21.225 9.374 1.00 74.44 96 LEU A C 1
ATOM 781 O O . LEU A 1 96 ? 52.790 -20.656 9.002 1.00 74.44 96 LEU A O 1
ATOM 785 N N . VAL A 1 97 ? 53.822 -22.432 9.927 1.00 78.81 97 VAL A N 1
ATOM 786 C CA . VAL A 1 97 ? 52.614 -23.171 10.285 1.00 78.81 97 VAL A CA 1
ATOM 787 C C . VAL A 1 97 ? 52.670 -23.432 11.777 1.00 78.81 97 VAL A C 1
ATOM 789 O O . VAL A 1 97 ? 53.643 -24.008 12.264 1.00 78.81 97 VAL A O 1
ATOM 792 N N . LYS A 1 98 ? 51.660 -22.984 12.518 1.00 78.31 98 LYS A N 1
ATOM 793 C CA . LYS A 1 98 ? 51.622 -23.122 13.973 1.00 78.31 98 LYS A CA 1
ATOM 794 C C . LYS A 1 98 ? 50.258 -23.604 14.433 1.00 78.31 98 LYS A C 1
ATOM 796 O O . LYS A 1 98 ? 49.263 -22.909 14.270 1.00 78.31 98 LYS A O 1
ATOM 801 N N . VAL A 1 99 ? 50.244 -24.764 15.080 1.00 80.25 99 VAL A N 1
ATOM 802 C CA . VAL A 1 99 ? 49.082 -25.243 15.832 1.00 80.25 99 VAL A CA 1
ATOM 803 C C . VAL A 1 99 ? 49.037 -24.485 17.160 1.00 80.25 99 VAL A C 1
ATOM 805 O O . VAL A 1 99 ? 50.042 -24.407 17.875 1.00 80.25 99 VAL A O 1
ATOM 808 N N . VAL A 1 100 ? 47.896 -23.886 17.477 1.00 86.19 100 VAL A N 1
ATOM 809 C CA . VAL A 1 100 ? 47.696 -23.154 18.732 1.00 86.19 100 VAL A CA 1
ATOM 810 C C . VAL A 1 100 ? 47.587 -24.157 19.895 1.00 86.19 100 VAL A C 1
ATOM 812 O O . VAL A 1 100 ? 47.015 -25.235 19.708 1.00 86.19 100 VAL A O 1
ATOM 815 N N . PRO A 1 101 ? 48.128 -23.860 21.098 1.00 68.62 101 PRO A N 1
ATOM 816 C CA . PRO A 1 101 ? 48.013 -24.758 22.246 1.00 68.62 101 PRO A CA 1
ATOM 817 C C . PRO A 1 101 ? 46.563 -25.177 22.516 1.00 68.62 101 PRO A C 1
ATOM 819 O O . PRO A 1 101 ? 45.652 -24.353 22.475 1.00 68.62 101 PRO A O 1
ATOM 822 N N . GLY A 1 102 ? 46.361 -26.468 22.780 1.00 73.44 102 GLY A N 1
ATOM 823 C CA . GLY A 1 102 ? 45.027 -27.064 22.909 1.00 73.44 102 GLY A CA 1
ATOM 824 C C . GLY A 1 102 ? 44.400 -27.520 21.586 1.00 73.44 102 GLY A C 1
ATOM 825 O O . GLY A 1 102 ? 43.280 -28.005 21.613 1.00 73.44 102 GLY A O 1
ATOM 826 N N . ASN A 1 103 ? 45.110 -27.414 20.452 1.00 82.44 103 ASN A N 1
ATOM 827 C CA . ASN A 1 103 ? 44.652 -27.814 19.109 1.00 82.44 103 ASN A CA 1
ATOM 828 C C . ASN A 1 103 ? 43.377 -27.101 18.632 1.00 82.44 103 ASN A C 1
ATOM 830 O O . ASN A 1 103 ? 42.681 -27.598 17.751 1.00 82.44 103 ASN A O 1
ATOM 834 N N . ASN A 1 104 ? 43.077 -25.938 19.204 1.00 68.12 104 ASN A N 1
ATOM 835 C CA . ASN A 1 104 ? 41.841 -25.217 18.913 1.00 68.12 104 ASN A CA 1
ATOM 836 C C . ASN A 1 104 ? 41.894 -24.449 17.586 1.00 68.12 104 ASN A C 1
ATOM 838 O O . ASN A 1 104 ? 40.843 -24.092 17.066 1.00 68.12 104 ASN A O 1
ATOM 842 N N . ASP A 1 105 ? 43.092 -24.192 17.047 1.00 71.75 105 ASP A N 1
ATOM 843 C CA . ASP A 1 105 ? 43.259 -23.522 15.756 1.00 71.75 105 ASP A CA 1
ATOM 844 C C . ASP A 1 105 ? 44.635 -23.809 15.119 1.00 71.75 105 ASP A C 1
ATOM 846 O O . ASP A 1 105 ? 45.568 -24.288 15.780 1.00 71.75 105 ASP A O 1
ATOM 850 N N . LEU A 1 106 ? 44.767 -23.496 13.831 1.00 74.25 106 LEU A N 1
ATOM 851 C CA . LEU A 1 106 ? 45.959 -23.686 13.015 1.00 74.25 106 LEU A CA 1
ATOM 852 C C . LEU A 1 106 ? 46.265 -22.426 12.205 1.00 74.25 106 LEU A C 1
ATOM 854 O O . LEU A 1 106 ? 45.592 -22.101 11.231 1.00 74.25 106 LEU A O 1
ATOM 858 N N . TYR A 1 107 ? 47.338 -21.735 12.574 1.00 74.75 107 TYR A N 1
ATOM 859 C CA . TYR A 1 107 ? 47.769 -20.527 11.883 1.00 74.75 107 TYR A CA 1
ATOM 860 C C . TYR A 1 107 ? 48.737 -20.871 10.757 1.00 74.75 107 TYR A C 1
ATOM 862 O O . TYR A 1 107 ? 49.746 -21.545 10.974 1.00 74.75 107 TYR A O 1
ATOM 870 N N . PHE A 1 108 ? 48.449 -20.348 9.567 1.00 74.12 108 PHE A N 1
ATOM 871 C CA . PHE A 1 108 ? 49.333 -20.382 8.407 1.00 74.12 108 PHE A CA 1
ATOM 872 C C . PHE A 1 108 ? 49.738 -18.959 8.031 1.00 74.12 108 PHE A C 1
ATOM 874 O O . PHE A 1 108 ? 48.892 -18.094 7.825 1.00 74.12 108 PHE A O 1
ATOM 881 N N . SER A 1 109 ? 51.040 -18.727 7.910 1.00 70.50 109 SER A N 1
ATOM 882 C CA . SER A 1 109 ? 51.614 -17.477 7.423 1.00 70.50 109 SER A CA 1
ATOM 883 C C . SER A 1 109 ? 52.610 -17.774 6.312 1.00 70.50 109 SER A C 1
ATOM 885 O O . SER A 1 109 ? 53.365 -18.744 6.385 1.00 70.50 109 SER A O 1
ATOM 887 N N . HIS A 1 110 ? 52.606 -16.943 5.274 1.00 76.38 110 HIS A N 1
ATOM 888 C CA . HIS A 1 110 ? 53.503 -17.060 4.135 1.00 76.38 110 HIS A CA 1
ATOM 889 C C . HIS A 1 110 ? 53.914 -15.666 3.671 1.00 76.38 110 HIS A C 1
ATOM 891 O O . HIS A 1 110 ? 53.071 -14.832 3.340 1.00 76.38 110 HIS A O 1
ATOM 897 N N . VAL A 1 111 ? 55.216 -15.416 3.638 1.00 72.12 111 VAL A N 1
ATOM 898 C CA . VAL A 1 111 ? 55.819 -14.175 3.163 1.00 72.12 111 VAL A CA 1
ATOM 899 C C . VAL A 1 111 ? 56.594 -14.509 1.901 1.00 72.12 111 VAL A C 1
ATOM 901 O O . VAL A 1 111 ? 57.412 -15.418 1.893 1.00 72.12 111 VAL A O 1
ATOM 904 N N . THR A 1 112 ? 56.336 -13.784 0.819 1.00 66.56 112 THR A N 1
ATOM 905 C CA . THR A 1 112 ? 57.006 -13.987 -0.476 1.00 66.56 112 THR A CA 1
ATOM 906 C C . THR A 1 112 ? 57.709 -12.704 -0.873 1.00 66.56 112 THR A C 1
ATOM 908 O O . THR A 1 112 ? 57.139 -11.621 -0.714 1.00 66.56 112 THR A O 1
ATOM 911 N N . TRP A 1 113 ? 58.908 -12.807 -1.435 1.00 64.88 113 TRP A N 1
ATOM 912 C CA . TRP A 1 113 ? 59.641 -11.661 -1.964 1.00 64.88 113 TRP A CA 1
ATOM 913 C C . TRP A 1 113 ? 60.180 -11.958 -3.362 1.00 64.88 113 TRP A C 1
ATOM 915 O O . TRP A 1 113 ? 60.543 -13.080 -3.703 1.00 64.88 113 TRP A O 1
ATOM 925 N N . THR A 1 114 ? 60.160 -10.919 -4.189 1.00 60.94 114 THR A N 1
ATOM 926 C CA . THR A 1 114 ? 60.509 -10.924 -5.613 1.00 60.94 114 THR A CA 1
ATOM 927 C C . THR A 1 114 ? 61.031 -9.523 -5.982 1.00 60.94 114 THR A C 1
ATOM 929 O O . THR A 1 114 ? 61.154 -8.649 -5.120 1.00 60.94 114 THR A O 1
ATOM 932 N N . LYS A 1 115 ? 61.332 -9.258 -7.262 1.00 58.47 115 LYS A N 1
ATOM 933 C CA . LYS A 1 115 ? 61.759 -7.920 -7.722 1.00 58.47 115 LYS A CA 1
ATOM 934 C C . LYS A 1 115 ? 60.670 -6.862 -7.468 1.00 58.47 115 LYS A C 1
ATOM 936 O O . LYS A 1 115 ? 59.492 -7.125 -7.711 1.00 58.47 115 LYS A O 1
ATOM 941 N N . TYR A 1 116 ? 61.067 -5.640 -7.093 1.00 58.56 116 TYR A N 1
ATOM 942 C CA . TYR A 1 116 ? 60.163 -4.505 -6.812 1.00 58.56 116 TYR A CA 1
ATOM 943 C C . TYR A 1 116 ? 59.141 -4.217 -7.934 1.00 58.56 116 TYR A C 1
ATOM 945 O O . TYR A 1 116 ? 58.026 -3.781 -7.665 1.00 58.56 116 TYR A O 1
ATOM 953 N N . SER A 1 117 ? 59.462 -4.546 -9.189 1.00 52.72 117 SER A N 1
ATOM 954 C CA . SER A 1 117 ? 58.551 -4.424 -10.339 1.00 52.72 117 SER A CA 1
ATOM 955 C C . SER A 1 117 ? 57.315 -5.339 -10.291 1.00 52.72 117 SER A C 1
ATOM 957 O O . SER A 1 117 ? 56.406 -5.171 -11.097 1.00 52.72 117 SER A O 1
ATOM 959 N N . SER A 1 118 ? 57.262 -6.294 -9.359 1.00 54.81 118 SER A N 1
ATOM 960 C CA . SER A 1 118 ? 56.149 -7.239 -9.168 1.00 54.81 118 SER A CA 1
ATOM 961 C C . SER A 1 118 ? 55.352 -6.995 -7.876 1.00 54.81 118 SER A C 1
ATOM 963 O O . SER A 1 118 ? 54.615 -7.864 -7.419 1.00 54.81 118 SER A O 1
ATOM 965 N N . MET A 1 119 ? 55.477 -5.802 -7.281 1.00 53.72 119 MET A N 1
ATOM 966 C CA . MET A 1 119 ? 54.800 -5.447 -6.026 1.00 53.72 119 MET A CA 1
ATOM 967 C C . MET A 1 119 ? 53.275 -5.306 -6.125 1.00 53.72 119 MET A C 1
ATOM 969 O O . MET A 1 119 ? 52.606 -5.321 -5.093 1.00 53.72 119 MET A O 1
ATOM 973 N N . LEU A 1 120 ? 52.708 -5.208 -7.331 1.00 51.06 120 LEU A N 1
ATOM 974 C CA . LEU A 1 120 ? 51.259 -5.152 -7.512 1.00 51.06 120 LEU A CA 1
ATOM 975 C C . LEU A 1 120 ? 50.663 -6.560 -7.355 1.00 51.06 120 LEU A C 1
ATOM 977 O O . LEU A 1 120 ? 50.888 -7.434 -8.193 1.00 51.06 120 LEU A O 1
ATOM 981 N N . ARG A 1 121 ? 49.913 -6.790 -6.273 1.00 59.22 121 ARG A N 1
ATOM 982 C CA . ARG A 1 121 ? 49.320 -8.095 -5.950 1.00 59.22 121 ARG A CA 1
ATOM 983 C C . ARG A 1 121 ? 47.802 -8.006 -5.945 1.00 59.22 121 ARG A C 1
ATOM 985 O O . ARG A 1 121 ? 47.238 -7.055 -5.420 1.00 59.22 121 ARG A O 1
ATOM 992 N N . MET A 1 122 ? 47.157 -9.029 -6.493 1.00 48.53 122 MET A N 1
ATOM 993 C CA . MET A 1 122 ? 45.713 -9.220 -6.384 1.00 48.53 122 MET A CA 1
ATOM 994 C C . MET A 1 122 ? 45.450 -10.422 -5.485 1.00 48.53 122 MET A C 1
ATOM 996 O O . MET A 1 122 ? 45.967 -11.512 -5.746 1.00 48.53 122 MET A O 1
ATOM 1000 N N . LEU A 1 123 ? 44.655 -10.223 -4.436 1.00 46.12 123 LEU A N 1
ATOM 1001 C CA . LEU A 1 123 ? 44.109 -11.318 -3.645 1.00 46.12 123 LEU A CA 1
ATOM 1002 C C . LEU A 1 123 ? 43.047 -12.015 -4.492 1.00 46.12 123 LEU A C 1
ATOM 1004 O O . LEU A 1 123 ? 42.120 -11.378 -4.981 1.00 46.12 123 LEU A O 1
ATOM 1008 N N . LYS A 1 124 ? 43.212 -13.319 -4.702 1.00 47.47 124 LYS A N 1
ATOM 1009 C CA . LYS A 1 124 ? 42.273 -14.132 -5.472 1.00 47.47 124 LYS A CA 1
ATOM 1010 C C . LYS A 1 124 ? 41.696 -15.190 -4.548 1.00 47.47 124 LYS A C 1
ATOM 1012 O O . LYS A 1 124 ? 42.443 -16.001 -4.001 1.00 47.47 124 LYS A O 1
ATOM 1017 N N . LYS A 1 125 ? 40.380 -15.169 -4.364 1.00 48.75 125 LYS A N 1
ATOM 1018 C CA . LYS A 1 125 ? 39.653 -16.195 -3.621 1.00 48.75 125 LYS A CA 1
ATOM 1019 C C . LYS A 1 125 ? 39.167 -17.235 -4.623 1.00 48.75 125 LYS A C 1
ATOM 1021 O O . LYS A 1 125 ? 38.424 -16.911 -5.540 1.00 48.75 125 LYS A O 1
ATOM 1026 N N . TYR A 1 126 ? 39.605 -18.475 -4.450 1.00 46.22 126 TYR A N 1
ATOM 1027 C CA . TYR A 1 126 ? 39.118 -19.607 -5.226 1.00 46.22 126 TYR A CA 1
ATOM 1028 C C . TYR A 1 126 ? 38.349 -20.529 -4.288 1.00 46.22 126 TYR A C 1
ATOM 1030 O O . TYR A 1 126 ? 38.901 -21.001 -3.294 1.00 46.22 126 TYR A O 1
ATOM 1038 N N . THR A 1 127 ? 37.084 -20.792 -4.598 1.00 42.03 127 THR A N 1
ATOM 1039 C CA . THR A 1 127 ? 36.264 -21.748 -3.853 1.00 42.03 127 THR A CA 1
ATOM 1040 C C . THR A 1 127 ? 36.131 -23.012 -4.687 1.00 42.03 127 THR A C 1
ATOM 1042 O O . THR A 1 127 ? 35.365 -23.066 -5.646 1.00 42.03 127 THR A O 1
ATOM 1045 N N . PHE A 1 128 ? 36.909 -24.032 -4.339 1.00 45.91 128 PHE A N 1
ATOM 1046 C CA . PHE A 1 128 ? 36.814 -25.348 -4.962 1.00 45.91 128 PHE A CA 1
ATOM 1047 C C . PHE A 1 128 ? 35.827 -26.215 -4.178 1.00 45.91 128 PHE A C 1
ATOM 1049 O O . PHE A 1 128 ? 35.874 -26.264 -2.949 1.00 45.91 128 PHE A O 1
ATOM 1056 N N . GLY A 1 129 ? 34.951 -26.939 -4.875 1.00 38.91 129 GLY A N 1
ATOM 1057 C CA . GLY A 1 129 ? 34.128 -27.969 -4.245 1.00 38.91 129 GLY A CA 1
ATOM 1058 C C . GLY A 1 129 ? 34.991 -29.172 -3.873 1.00 38.91 129 GLY A C 1
ATOM 1059 O O . GLY A 1 129 ? 35.380 -29.942 -4.749 1.00 38.91 129 GLY A O 1
ATOM 1060 N N . TYR A 1 130 ? 35.302 -29.357 -2.589 1.00 39.41 130 TYR A N 1
ATOM 1061 C CA . TYR A 1 130 ? 35.924 -30.595 -2.122 1.00 39.41 130 TYR A CA 1
ATOM 1062 C C . TYR A 1 130 ? 34.840 -31.653 -1.907 1.00 39.41 130 TYR A C 1
ATOM 1064 O O . TYR A 1 130 ? 34.193 -31.710 -0.863 1.00 39.41 130 TYR A O 1
ATOM 1072 N N . HIS A 1 131 ? 34.638 -32.514 -2.901 1.00 44.31 131 HIS A N 1
ATOM 1073 C CA . HIS A 1 131 ? 33.879 -33.740 -2.700 1.00 44.31 131 HIS A CA 1
ATOM 1074 C C . HIS A 1 131 ? 34.802 -34.788 -2.082 1.00 44.31 131 HIS A C 1
ATOM 1076 O O . HIS A 1 131 ? 35.586 -35.428 -2.781 1.00 44.31 131 HIS A O 1
ATOM 1082 N N . LYS A 1 132 ? 34.698 -35.000 -0.765 1.00 38.56 132 LYS A N 1
ATOM 1083 C CA . LYS A 1 132 ? 35.230 -36.221 -0.156 1.00 38.56 132 LYS A CA 1
ATOM 1084 C C . LYS A 1 132 ? 34.353 -37.371 -0.637 1.00 38.56 132 LYS A C 1
ATOM 1086 O O . LYS A 1 132 ? 33.309 -37.646 -0.054 1.00 38.56 132 LYS A O 1
ATOM 1091 N N . THR A 1 133 ? 34.742 -38.021 -1.727 1.00 41.25 133 THR A N 1
ATOM 1092 C CA . THR A 1 133 ? 34.120 -39.280 -2.130 1.00 41.25 133 THR A CA 1
ATOM 1093 C C . THR A 1 133 ? 34.412 -40.300 -1.039 1.00 41.25 133 THR A C 1
ATOM 1095 O O . THR A 1 133 ? 35.525 -40.816 -0.928 1.00 41.25 133 THR A O 1
ATOM 1098 N N . SER A 1 134 ? 33.422 -40.572 -0.194 1.00 43.06 134 SER A N 1
ATOM 1099 C CA . SER A 1 134 ? 33.387 -41.756 0.654 1.00 43.06 134 SER A CA 1
ATOM 1100 C C . SER A 1 134 ? 33.401 -42.982 -0.263 1.00 43.06 134 SER A C 1
ATOM 1102 O O . SER A 1 134 ? 32.348 -43.424 -0.712 1.00 43.06 134 SER A O 1
ATOM 1104 N N . GLY A 1 135 ? 34.588 -43.475 -0.631 1.00 39.88 135 GLY A N 1
ATOM 1105 C CA . GLY A 1 135 ? 34.679 -44.666 -1.477 1.00 39.88 135 GLY A CA 1
ATOM 1106 C C . GLY A 1 135 ? 36.000 -44.983 -2.178 1.00 39.88 135 GLY A C 1
ATOM 1107 O O . GLY A 1 135 ? 36.093 -46.069 -2.733 1.00 39.88 135 GLY A O 1
ATOM 1108 N N . SER A 1 136 ? 37.035 -44.136 -2.159 1.00 33.03 136 SER A N 1
ATOM 1109 C CA . SER A 1 136 ? 38.347 -44.512 -2.718 1.00 33.03 136 SER A CA 1
ATOM 1110 C C . SER A 1 136 ? 39.331 -44.919 -1.619 1.00 33.03 136 SER A C 1
ATOM 1112 O O . SER A 1 136 ? 40.291 -44.207 -1.328 1.00 33.03 136 SER A O 1
ATOM 1114 N N . ASN A 1 137 ? 39.109 -46.098 -1.028 1.00 33.56 137 ASN A N 1
ATOM 1115 C CA . ASN A 1 137 ? 40.247 -46.916 -0.618 1.00 33.56 137 ASN A CA 1
ATOM 1116 C C . ASN A 1 137 ? 41.003 -47.228 -1.908 1.00 33.56 137 ASN A C 1
ATOM 1118 O O . ASN A 1 137 ? 40.482 -47.955 -2.747 1.00 33.56 137 ASN A O 1
ATOM 1122 N N . ILE A 1 138 ? 42.194 -46.662 -2.089 1.00 31.28 138 ILE A N 1
ATOM 1123 C CA . ILE A 1 138 ? 43.182 -47.233 -3.003 1.00 31.28 138 ILE A CA 1
ATOM 1124 C C . ILE A 1 138 ? 43.558 -48.576 -2.367 1.00 31.28 138 ILE A C 1
ATOM 1126 O O . ILE A 1 138 ? 44.213 -48.563 -1.321 1.00 31.28 138 ILE A O 1
ATOM 1130 N N . PRO A 1 139 ? 43.134 -49.736 -2.900 1.00 29.80 139 PRO A N 1
ATOM 1131 C CA . PRO A 1 139 ? 43.540 -50.998 -2.326 1.00 29.80 139 PRO A CA 1
ATOM 1132 C C . PRO A 1 139 ? 44.943 -51.281 -2.856 1.00 29.80 139 PRO A C 1
ATOM 1134 O O . PRO A 1 139 ? 45.150 -51.480 -4.056 1.00 29.80 139 PRO A O 1
ATOM 1137 N N . LEU A 1 140 ? 45.913 -51.347 -1.948 1.00 28.19 140 LEU A N 1
ATOM 1138 C CA . LEU A 1 140 ? 47.001 -52.305 -2.112 1.00 28.19 140 LEU A CA 1
ATOM 1139 C C . LEU A 1 140 ? 46.339 -53.665 -2.397 1.00 28.19 140 LEU A C 1
ATOM 1141 O O . LEU A 1 140 ? 45.504 -54.122 -1.620 1.00 28.19 140 LEU A O 1
ATOM 1145 N N . ARG A 1 141 ? 46.625 -54.240 -3.570 1.00 24.34 141 ARG A N 1
ATOM 1146 C CA . ARG A 1 141 ? 46.061 -55.511 -4.055 1.00 24.34 141 ARG A CA 1
ATOM 1147 C C . ARG A 1 141 ? 46.006 -56.591 -2.965 1.00 24.34 141 ARG A C 1
ATOM 1149 O O . ARG A 1 141 ? 47.043 -56.905 -2.392 1.00 24.34 141 ARG A O 1
ATOM 1156 N N . ALA A 1 142 ? 44.871 -57.284 -2.877 1.00 23.30 142 ALA A N 1
ATOM 1157 C CA . ALA A 1 142 ? 44.796 -58.738 -3.053 1.00 23.30 142 ALA A CA 1
ATOM 1158 C C . ALA A 1 142 ? 43.338 -59.164 -3.354 1.00 23.30 142 ALA A C 1
ATOM 1160 O O . ALA A 1 142 ? 42.413 -58.742 -2.672 1.00 23.30 142 ALA A O 1
ATOM 1161 N N . THR A 1 143 ? 43.194 -59.939 -4.433 1.00 26.45 143 THR A N 1
ATOM 1162 C CA . THR A 1 143 ? 42.145 -60.905 -4.856 1.00 26.45 143 THR A CA 1
ATOM 1163 C C . THR A 1 143 ? 41.198 -61.424 -3.749 1.00 26.45 143 THR A C 1
ATOM 1165 O O . THR A 1 143 ? 41.629 -61.572 -2.616 1.00 26.45 143 THR A O 1
ATOM 1168 N N . ASP A 1 144 ? 39.927 -61.788 -3.970 1.00 24.38 144 ASP A N 1
ATOM 1169 C CA . ASP A 1 144 ? 39.400 -62.666 -5.027 1.00 24.38 144 ASP A CA 1
ATOM 1170 C C . ASP A 1 144 ? 37.841 -62.703 -5.074 1.00 24.38 144 ASP A C 1
ATOM 1172 O O . ASP A 1 144 ? 37.156 -62.128 -4.233 1.00 24.38 144 ASP A O 1
ATOM 1176 N N . CYS A 1 145 ? 37.320 -63.397 -6.089 1.00 20.98 145 CYS A N 1
ATOM 1177 C CA . CYS A 1 145 ? 35.964 -63.464 -6.651 1.00 20.98 145 CYS A CA 1
ATOM 1178 C C . CYS A 1 145 ? 34.814 -64.083 -5.808 1.00 20.98 145 CYS A C 1
ATOM 1180 O O . CYS A 1 145 ? 35.034 -64.777 -4.822 1.00 20.98 145 CYS A O 1
ATOM 1182 N N . THR A 1 146 ? 33.602 -63.990 -6.400 1.00 25.30 146 THR A N 1
ATOM 1183 C CA . THR A 1 146 ? 32.333 -64.760 -6.222 1.00 25.30 146 THR A CA 1
ATOM 1184 C C . THR A 1 146 ? 31.257 -64.119 -5.329 1.00 25.30 146 THR A C 1
ATOM 1186 O O . THR A 1 146 ? 31.580 -63.511 -4.324 1.00 25.30 146 THR A O 1
ATOM 1189 N N . ARG A 1 147 ? 29.939 -64.215 -5.564 1.00 24.64 147 ARG A N 1
ATOM 1190 C CA . ARG A 1 147 ? 29.054 -64.519 -6.708 1.00 24.64 147 ARG A CA 1
ATOM 1191 C C . ARG A 1 147 ? 27.607 -64.298 -6.186 1.00 24.64 147 ARG A C 1
ATOM 1193 O O . ARG A 1 147 ? 27.350 -64.508 -5.009 1.00 24.64 147 ARG A O 1
ATOM 1200 N N . ASP A 1 148 ? 26.699 -63.979 -7.106 1.00 24.20 148 ASP A N 1
ATOM 1201 C CA . ASP A 1 148 ? 25.237 -64.185 -7.092 1.00 24.20 148 ASP A CA 1
ATOM 1202 C C . ASP A 1 148 ? 24.247 -63.159 -6.493 1.00 24.20 148 ASP A C 1
ATOM 1204 O O . ASP A 1 148 ? 24.265 -62.758 -5.334 1.00 24.20 148 ASP A O 1
ATOM 1208 N N . MET A 1 149 ? 23.308 -62.824 -7.388 1.00 25.81 149 MET A N 1
ATOM 1209 C CA . MET A 1 149 ? 22.035 -62.121 -7.235 1.00 25.81 149 MET A CA 1
ATOM 1210 C C . MET A 1 149 ? 20.959 -62.997 -6.575 1.00 25.81 149 MET A C 1
ATOM 1212 O O . MET A 1 149 ? 20.908 -64.199 -6.837 1.00 25.81 149 MET A O 1
ATOM 1216 N N . ARG A 1 150 ? 20.024 -62.343 -5.863 1.00 24.52 150 ARG A N 1
ATOM 1217 C CA . ARG A 1 150 ? 18.555 -62.577 -5.703 1.00 24.52 150 ARG A CA 1
ATOM 1218 C C . ARG A 1 150 ? 18.130 -61.798 -4.432 1.00 24.52 150 ARG A C 1
ATOM 1220 O O . ARG A 1 150 ? 18.901 -61.762 -3.492 1.00 24.52 150 ARG A O 1
ATOM 1227 N N . SER A 1 151 ? 16.996 -61.113 -4.285 1.00 25.52 151 SER A N 1
ATOM 1228 C CA . SER A 1 151 ? 15.683 -61.200 -4.916 1.00 25.52 151 SER A CA 1
ATOM 1229 C C . SER A 1 151 ? 14.885 -59.891 -4.720 1.00 25.52 151 SER A C 1
ATOM 1231 O O . SER A 1 151 ? 14.970 -59.254 -3.676 1.00 25.52 151 SER A O 1
ATOM 1233 N N . THR A 1 152 ? 14.089 -59.544 -5.733 1.00 28.58 152 THR A N 1
ATOM 1234 C CA . THR A 1 152 ? 12.703 -59.020 -5.699 1.00 28.58 152 THR A CA 1
ATOM 1235 C C . THR A 1 152 ? 12.123 -58.459 -4.389 1.00 28.58 152 THR A C 1
ATOM 1237 O O . THR A 1 152 ? 11.946 -59.208 -3.438 1.00 28.58 152 THR A O 1
ATOM 1240 N N . THR A 1 153 ? 11.687 -57.192 -4.411 1.00 27.38 153 THR A N 1
ATOM 1241 C CA . THR A 1 153 ? 10.272 -56.728 -4.457 1.00 27.38 153 THR A CA 1
ATOM 1242 C C . THR A 1 153 ? 10.171 -55.314 -3.870 1.00 27.38 153 THR A C 1
ATOM 1244 O O . THR A 1 153 ? 10.447 -55.158 -2.687 1.00 27.38 153 THR A O 1
ATOM 1247 N N . ALA A 1 154 ? 9.763 -54.318 -4.676 1.00 27.55 154 ALA A N 1
ATOM 1248 C CA . ALA A 1 154 ? 8.785 -53.260 -4.331 1.00 27.55 154 ALA A CA 1
ATOM 1249 C C . ALA A 1 154 ? 8.949 -51.970 -5.178 1.00 27.55 154 ALA A C 1
ATOM 1251 O O . ALA A 1 154 ? 9.483 -50.980 -4.682 1.00 27.55 154 ALA A O 1
ATOM 1252 N N . PRO A 1 155 ? 8.424 -51.892 -6.418 1.00 33.50 155 PRO A N 1
ATOM 1253 C CA . PRO A 1 155 ? 8.229 -50.620 -7.103 1.00 33.50 155 PRO A CA 1
ATOM 1254 C C . PRO A 1 155 ? 6.741 -50.243 -7.076 1.00 33.50 155 PRO A C 1
ATOM 1256 O O . PRO A 1 155 ? 6.093 -50.188 -8.110 1.00 33.50 155 PRO A O 1
ATOM 1259 N N . VAL A 1 156 ? 6.167 -50.041 -5.886 1.00 32.34 156 VAL A N 1
ATOM 1260 C CA . VAL A 1 156 ? 4.826 -49.422 -5.750 1.00 32.34 156 VAL A CA 1
ATOM 1261 C C . VAL A 1 156 ? 4.782 -48.429 -4.578 1.00 32.34 156 VAL A C 1
ATOM 1263 O O . VAL A 1 156 ? 4.069 -47.434 -4.642 1.00 32.34 156 VAL A O 1
ATOM 1266 N N . ALA A 1 157 ? 5.630 -48.597 -3.557 1.00 29.73 157 ALA A N 1
ATOM 1267 C CA . ALA A 1 157 ? 5.702 -47.667 -2.425 1.00 29.73 157 ALA A CA 1
ATOM 1268 C C . ALA A 1 157 ? 6.463 -46.355 -2.727 1.00 29.73 157 ALA A C 1
ATOM 1270 O O . ALA A 1 157 ? 6.143 -45.321 -2.146 1.00 29.73 157 ALA A O 1
ATOM 1271 N N . LEU A 1 158 ? 7.426 -46.354 -3.664 1.00 33.56 158 LEU A N 1
ATOM 1272 C CA . LEU A 1 158 ? 8.209 -45.147 -3.985 1.00 33.56 158 LEU A CA 1
ATOM 1273 C C . LEU A 1 158 ? 7.452 -44.124 -4.851 1.00 33.56 158 LEU A C 1
ATOM 1275 O O . LEU A 1 158 ? 7.729 -42.932 -4.756 1.00 33.56 158 LEU A O 1
ATOM 1279 N N . ALA A 1 159 ? 6.484 -44.560 -5.663 1.00 31.66 159 ALA A N 1
ATOM 1280 C CA . ALA A 1 159 ? 5.702 -43.652 -6.507 1.00 31.66 159 ALA A CA 1
ATOM 1281 C C . ALA A 1 159 ? 4.651 -42.869 -5.698 1.00 31.66 159 ALA A C 1
ATOM 1283 O O . ALA A 1 159 ? 4.401 -41.700 -5.978 1.00 31.66 159 ALA A O 1
ATOM 1284 N N . LEU A 1 160 ? 4.094 -43.478 -4.645 1.00 29.11 160 LEU A N 1
ATOM 1285 C CA . LEU A 1 160 ? 3.163 -42.811 -3.729 1.00 29.11 160 LEU A CA 1
ATOM 1286 C C . LEU A 1 160 ? 3.880 -41.866 -2.755 1.00 29.11 160 LEU A C 1
ATOM 1288 O O . LEU A 1 160 ? 3.355 -40.795 -2.472 1.00 29.11 160 LEU A O 1
ATOM 1292 N N . PHE A 1 161 ? 5.106 -42.185 -2.323 1.00 30.08 161 PHE A N 1
ATOM 1293 C CA . PHE A 1 161 ? 5.912 -41.246 -1.533 1.00 30.08 161 PHE A CA 1
ATOM 1294 C C . PHE A 1 161 ? 6.410 -40.053 -2.362 1.00 30.08 161 PHE A C 1
ATOM 1296 O O . PHE A 1 161 ? 6.395 -38.935 -1.863 1.00 30.08 161 PHE A O 1
ATOM 1303 N N . ALA A 1 162 ? 6.771 -40.239 -3.637 1.00 32.31 162 ALA A N 1
ATOM 1304 C CA . ALA A 1 162 ? 7.158 -39.128 -4.513 1.00 32.31 162 ALA A CA 1
ATOM 1305 C C . ALA A 1 162 ? 5.974 -38.212 -4.892 1.00 32.31 162 ALA A C 1
ATOM 1307 O O . ALA A 1 162 ? 6.166 -37.008 -5.046 1.00 32.31 162 ALA A O 1
ATOM 1308 N N . ALA A 1 163 ? 4.751 -38.750 -4.977 1.00 30.73 163 ALA A N 1
ATOM 1309 C CA . ALA A 1 163 ? 3.538 -37.963 -5.218 1.00 30.73 163 ALA A CA 1
ATOM 1310 C C . ALA A 1 163 ? 3.006 -37.250 -3.956 1.00 30.73 163 ALA A C 1
ATOM 1312 O O . ALA A 1 163 ? 2.358 -36.215 -4.070 1.00 30.73 163 ALA A O 1
ATOM 1313 N N . LEU A 1 164 ? 3.313 -37.754 -2.755 1.00 28.94 164 LEU A N 1
ATOM 1314 C CA . LEU A 1 164 ? 2.948 -37.120 -1.478 1.00 28.94 164 LEU A CA 1
ATOM 1315 C C . LEU A 1 164 ? 4.044 -36.193 -0.912 1.00 28.94 164 LEU A C 1
ATOM 1317 O O . LEU A 1 164 ? 3.767 -35.424 0.005 1.00 28.94 164 LEU A O 1
ATOM 1321 N N . CYS A 1 165 ? 5.257 -36.202 -1.483 1.00 28.47 165 CYS A N 1
ATOM 1322 C CA . CYS A 1 165 ? 6.342 -35.263 -1.154 1.00 28.47 165 CYS A CA 1
ATOM 1323 C C . CYS A 1 165 ? 6.463 -34.064 -2.113 1.00 28.47 165 CYS A C 1
ATOM 1325 O O . CYS A 1 165 ? 7.362 -33.246 -1.931 1.00 28.47 165 CYS A O 1
ATOM 1327 N N . GLN A 1 166 ? 5.543 -33.876 -3.070 1.00 31.98 166 GLN A N 1
ATOM 1328 C CA . GLN A 1 166 ? 5.309 -32.559 -3.689 1.00 31.98 166 GLN A CA 1
ATOM 1329 C C . GLN A 1 166 ? 4.464 -31.675 -2.755 1.00 31.98 166 GLN A C 1
ATOM 1331 O O . GLN A 1 166 ? 3.456 -31.084 -3.134 1.00 31.98 166 GLN A O 1
ATOM 1336 N N . ALA A 1 167 ? 4.875 -31.582 -1.493 1.00 32.75 167 ALA A N 1
ATOM 1337 C CA . ALA A 1 167 ? 4.403 -30.541 -0.602 1.00 32.75 167 ALA A CA 1
ATOM 1338 C C . ALA A 1 167 ? 5.085 -29.240 -1.040 1.00 32.75 167 ALA A C 1
ATOM 1340 O O . ALA A 1 167 ? 6.230 -29.019 -0.673 1.00 32.75 167 ALA A O 1
ATOM 1341 N N . THR A 1 168 ? 4.411 -28.459 -1.895 1.00 40.09 168 THR A N 1
ATOM 1342 C CA . THR A 1 168 ? 4.657 -27.034 -2.212 1.00 40.09 168 THR A CA 1
ATOM 1343 C C . THR A 1 168 ? 6.013 -26.496 -1.728 1.00 40.09 168 THR A C 1
ATOM 1345 O O . THR A 1 168 ? 6.071 -25.742 -0.760 1.00 40.09 168 THR A O 1
ATOM 1348 N N . LEU A 1 169 ? 7.110 -26.916 -2.362 1.00 53.12 169 LEU A N 1
ATOM 1349 C CA . LEU A 1 169 ? 8.419 -26.309 -2.137 1.00 53.12 169 LEU A CA 1
ATOM 1350 C C . LEU A 1 169 ? 8.404 -24.989 -2.909 1.00 53.12 169 LEU A C 1
ATOM 1352 O O . LEU A 1 169 ? 8.135 -25.000 -4.111 1.00 53.12 169 LEU A O 1
ATOM 1356 N N . GLY A 1 170 ? 8.603 -23.862 -2.218 1.00 62.94 170 GLY A N 1
ATOM 1357 C CA . GLY A 1 170 ? 8.676 -22.552 -2.868 1.00 62.94 170 GLY A CA 1
ATOM 1358 C C . GLY A 1 170 ? 9.678 -22.567 -4.027 1.00 62.94 170 GLY A C 1
ATOM 1359 O O . GLY A 1 170 ? 10.699 -23.252 -3.965 1.00 62.94 170 GLY A O 1
ATOM 1360 N N . LEU A 1 171 ? 9.358 -21.851 -5.102 1.00 81.56 171 LEU A N 1
ATOM 1361 C CA . LEU A 1 171 ? 10.231 -21.723 -6.258 1.00 81.56 171 LEU A CA 1
ATOM 1362 C C . LEU A 1 171 ? 11.329 -20.720 -5.920 1.00 81.56 171 LEU A C 1
ATOM 1364 O O . LEU A 1 171 ? 11.061 -19.523 -5.853 1.00 81.56 171 LEU A O 1
ATOM 1368 N N . ASP A 1 172 ? 12.547 -21.210 -5.726 1.00 91.62 172 ASP A N 1
ATOM 1369 C CA . ASP A 1 172 ? 13.724 -20.356 -5.591 1.00 91.62 172 ASP A CA 1
ATOM 1370 C C . ASP A 1 172 ? 14.315 -20.079 -6.979 1.00 91.62 172 ASP A C 1
ATOM 1372 O O . ASP A 1 172 ? 14.378 -20.976 -7.830 1.00 91.62 172 ASP A O 1
ATOM 1376 N N . ALA A 1 173 ? 14.745 -18.844 -7.219 1.00 93.31 173 ALA A N 1
ATOM 1377 C CA . ALA A 1 173 ? 15.438 -18.461 -8.442 1.00 93.31 173 ALA A CA 1
ATOM 1378 C C . ALA A 1 173 ? 16.359 -17.259 -8.209 1.00 93.31 173 ALA A C 1
ATOM 1380 O O . ALA A 1 173 ? 16.239 -16.528 -7.224 1.00 93.31 173 ALA A O 1
ATOM 1381 N N . TRP A 1 174 ? 17.276 -17.041 -9.144 1.00 93.94 174 TRP A N 1
ATOM 1382 C CA . TRP A 1 174 ? 18.196 -15.911 -9.136 1.00 93.94 174 TRP A CA 1
ATOM 1383 C C . TRP A 1 174 ? 18.480 -15.408 -10.544 1.00 93.94 174 TRP A C 1
ATOM 1385 O O . TRP A 1 174 ? 18.246 -16.106 -11.528 1.00 93.94 174 TRP A O 1
ATOM 1395 N N . VAL A 1 175 ? 18.966 -14.176 -10.635 1.00 92.56 175 VAL A N 1
ATOM 1396 C CA . VAL A 1 175 ? 19.240 -13.472 -11.883 1.00 92.56 175 VAL A CA 1
ATOM 1397 C C . VAL A 1 175 ? 20.742 -13.340 -12.057 1.00 92.56 175 VAL A C 1
ATOM 1399 O O . VAL A 1 175 ? 21.409 -12.693 -11.252 1.00 92.56 175 VAL A O 1
ATOM 1402 N N . LYS A 1 176 ? 21.261 -13.936 -13.125 1.00 90.69 176 LYS A N 1
ATOM 1403 C CA . LYS A 1 176 ? 22.649 -13.807 -13.555 1.00 90.69 176 LYS A CA 1
ATOM 1404 C C . LYS A 1 176 ? 22.810 -12.626 -14.507 1.00 90.69 176 LYS A C 1
ATOM 1406 O O . LYS A 1 176 ? 22.039 -12.508 -15.460 1.00 90.69 176 LYS A O 1
ATOM 1411 N N . LEU A 1 177 ? 23.847 -11.819 -14.308 1.00 87.56 177 LEU A N 1
ATOM 1412 C CA . LEU A 1 177 ? 24.312 -10.804 -15.248 1.00 87.56 177 LEU A CA 1
ATOM 1413 C C . LEU A 1 177 ? 25.430 -11.368 -16.130 1.00 87.56 177 LEU A C 1
ATOM 1415 O O . LEU A 1 177 ? 26.545 -11.596 -15.668 1.00 87.56 177 LEU A O 1
ATOM 1419 N N . ASN A 1 178 ? 25.182 -11.532 -17.428 1.00 84.25 178 ASN A N 1
ATOM 1420 C CA . ASN A 1 178 ? 26.279 -11.704 -18.383 1.00 84.25 178 ASN A CA 1
ATOM 1421 C C . ASN A 1 178 ? 26.723 -10.313 -18.848 1.00 84.25 178 ASN A C 1
ATOM 1423 O O . ASN A 1 178 ? 25.886 -9.543 -19.296 1.00 84.25 178 ASN A O 1
ATOM 1427 N N . THR A 1 179 ? 28.008 -9.973 -18.741 1.00 73.38 179 THR A N 1
ATOM 1428 C CA . THR A 1 179 ? 28.497 -8.585 -18.880 1.00 73.38 179 THR A CA 1
ATOM 1429 C C . THR A 1 179 ? 28.791 -8.137 -20.315 1.00 73.38 179 THR A C 1
ATOM 1431 O O . THR A 1 179 ? 28.936 -6.939 -20.555 1.00 73.38 179 THR A O 1
ATOM 1434 N N . VAL A 1 180 ? 28.872 -9.054 -21.290 1.00 71.00 180 VAL A N 1
ATOM 1435 C CA . VAL A 1 180 ? 29.211 -8.722 -22.688 1.00 71.00 180 VAL A CA 1
ATOM 1436 C C . VAL A 1 180 ? 28.385 -9.558 -23.684 1.00 71.00 180 VAL A C 1
ATOM 1438 O O . VAL A 1 180 ? 28.768 -10.693 -23.978 1.00 71.00 180 VAL A O 1
ATOM 1441 N N . PRO A 1 181 ? 27.287 -9.015 -24.255 1.00 69.12 181 PRO A N 1
ATOM 1442 C CA . PRO A 1 181 ? 26.560 -7.812 -23.820 1.00 69.12 181 PRO A CA 1
ATOM 1443 C C . PRO A 1 181 ? 25.824 -8.043 -22.489 1.00 69.12 181 PRO A C 1
ATOM 1445 O O . PRO A 1 181 ? 25.530 -9.190 -22.149 1.00 69.12 181 PRO A O 1
ATOM 1448 N N . ALA A 1 182 ? 25.497 -6.955 -21.776 1.00 72.56 182 ALA A N 1
ATOM 1449 C CA . ALA A 1 182 ? 24.669 -6.992 -20.569 1.00 72.56 182 ALA A CA 1
ATOM 1450 C C . ALA A 1 182 ? 23.368 -7.769 -20.837 1.00 72.56 182 ALA A C 1
ATOM 1452 O O . ALA A 1 182 ? 22.552 -7.357 -21.657 1.00 72.56 182 ALA A O 1
ATOM 1453 N N . THR A 1 183 ? 23.177 -8.918 -20.192 1.00 81.75 183 THR A N 1
ATOM 1454 C CA . THR A 1 183 ? 21.928 -9.693 -20.271 1.00 81.75 183 THR A CA 1
ATOM 1455 C C . THR A 1 183 ? 21.597 -10.299 -18.918 1.00 81.75 183 THR A C 1
ATOM 1457 O O . THR A 1 183 ? 22.497 -10.732 -18.198 1.00 81.75 183 THR A O 1
ATOM 1460 N N . PHE A 1 184 ? 20.304 -10.333 -18.600 1.00 86.06 184 PHE A N 1
ATOM 1461 C CA . PHE A 1 184 ? 19.768 -10.865 -17.354 1.00 86.06 184 PHE A CA 1
ATOM 1462 C C . PHE A 1 184 ? 19.122 -12.221 -17.627 1.00 86.06 184 PHE A C 1
ATOM 1464 O O . PHE A 1 184 ? 18.188 -12.325 -18.419 1.00 86.06 184 PHE A O 1
ATOM 1471 N N . GLU A 1 185 ? 19.631 -13.265 -16.986 1.00 88.44 185 GLU A N 1
ATOM 1472 C CA . GLU A 1 185 ? 19.155 -14.636 -17.161 1.00 88.44 185 GLU A CA 1
ATOM 1473 C C . GLU A 1 185 ? 18.663 -15.188 -15.826 1.00 88.44 185 GLU A C 1
ATOM 1475 O O . GLU A 1 185 ? 19.409 -15.191 -14.848 1.00 88.44 185 GLU A O 1
ATOM 1480 N N . VAL A 1 186 ? 17.413 -15.660 -15.775 1.00 90.12 186 VAL A N 1
ATOM 1481 C CA . VAL A 1 186 ? 16.885 -16.312 -14.570 1.00 90.12 186 VAL A CA 1
ATOM 1482 C C . VAL A 1 186 ? 17.324 -17.768 -14.530 1.00 90.12 186 VAL A C 1
ATOM 1484 O O . VAL A 1 186 ? 17.084 -18.527 -15.469 1.00 90.12 186 VAL A O 1
ATOM 1487 N N . ILE A 1 187 ? 17.916 -18.172 -13.412 1.00 91.50 187 ILE A N 1
ATOM 1488 C CA . ILE A 1 187 ? 18.346 -19.537 -13.133 1.00 91.50 187 ILE A CA 1
ATOM 1489 C C . ILE A 1 187 ? 17.569 -20.043 -11.917 1.00 91.50 187 ILE A C 1
ATOM 1491 O O . ILE A 1 187 ? 17.487 -19.374 -10.888 1.00 91.50 187 ILE A O 1
ATOM 1495 N N . GLN A 1 188 ? 16.973 -21.230 -12.041 1.00 91.12 188 GLN A N 1
ATOM 1496 C CA . GLN A 1 188 ? 16.222 -21.858 -10.953 1.00 91.12 188 GLN A CA 1
ATOM 1497 C C . GLN A 1 188 ? 17.147 -22.413 -9.866 1.00 91.12 188 GLN A C 1
ATOM 1499 O O . GLN A 1 188 ? 18.254 -22.885 -10.136 1.00 91.12 188 GLN A O 1
ATOM 1504 N N . GLY A 1 189 ? 16.640 -22.421 -8.638 1.00 87.81 189 GLY A N 1
ATOM 1505 C CA . GLY A 1 189 ? 17.351 -22.849 -7.444 1.00 87.81 189 GLY A CA 1
ATOM 1506 C C . GLY A 1 189 ? 18.018 -21.685 -6.720 1.00 87.81 189 GLY A C 1
ATOM 1507 O O . GLY A 1 189 ? 17.711 -20.517 -6.941 1.00 87.81 189 GLY A O 1
ATOM 1508 N N . HIS A 1 190 ? 18.938 -22.019 -5.821 1.00 81.75 190 HIS A N 1
ATOM 1509 C CA . HIS A 1 190 ? 19.693 -21.023 -5.070 1.00 81.75 190 HIS A CA 1
ATOM 1510 C C . HIS A 1 190 ? 20.955 -20.609 -5.843 1.00 81.75 190 HIS A C 1
ATOM 1512 O O . HIS A 1 190 ? 21.593 -21.477 -6.456 1.00 81.75 190 HIS A O 1
ATOM 1518 N N . PRO A 1 191 ? 21.349 -19.323 -5.801 1.00 79.31 191 PRO A N 1
ATOM 1519 C CA . PRO A 1 191 ? 22.598 -18.882 -6.405 1.00 79.31 191 PRO A CA 1
ATOM 1520 C C . PRO A 1 191 ? 23.795 -19.586 -5.753 1.00 79.31 191 PRO A C 1
ATOM 1522 O O . PRO A 1 191 ? 23.789 -19.905 -4.563 1.00 79.31 191 PRO A O 1
ATOM 1525 N N . ARG A 1 192 ? 24.851 -19.823 -6.537 1.00 69.12 192 ARG A N 1
ATOM 1526 C CA . ARG A 1 192 ? 26.187 -20.095 -5.986 1.00 69.12 192 ARG A CA 1
ATOM 1527 C C . ARG A 1 192 ? 26.878 -18.746 -5.831 1.00 69.12 192 ARG A C 1
ATOM 1529 O O . ARG A 1 192 ? 26.840 -17.965 -6.771 1.00 69.12 192 ARG A O 1
ATOM 1536 N N . ASN A 1 193 ? 27.478 -18.502 -4.668 1.00 64.69 193 ASN A N 1
ATOM 1537 C CA . ASN A 1 193 ? 28.124 -17.234 -4.315 1.00 64.69 193 ASN A CA 1
ATOM 1538 C C . ASN A 1 193 ? 29.023 -16.725 -5.466 1.00 64.69 193 ASN A C 1
ATOM 1540 O O . ASN A 1 193 ? 29.994 -17.407 -5.807 1.00 64.69 193 ASN A O 1
ATOM 1544 N N . SER A 1 194 ? 28.652 -15.610 -6.110 1.00 69.19 194 SER A N 1
ATOM 1545 C CA . SER A 1 194 ? 29.286 -15.126 -7.344 1.00 69.19 194 SER A CA 1
ATOM 1546 C C . SER A 1 194 ? 28.968 -13.651 -7.617 1.00 69.19 194 SER A C 1
ATOM 1548 O O . SER A 1 194 ? 27.840 -13.203 -7.411 1.00 69.19 194 SER A O 1
ATOM 1550 N N . ASP A 1 195 ? 29.953 -12.923 -8.146 1.00 78.31 195 ASP A N 1
ATOM 1551 C CA . ASP A 1 195 ? 29.879 -11.488 -8.471 1.00 78.31 195 ASP A CA 1
ATOM 1552 C C . ASP A 1 195 ? 28.896 -11.169 -9.619 1.00 78.31 195 ASP A C 1
ATOM 1554 O O . ASP A 1 195 ? 28.616 -10.008 -9.904 1.00 78.31 195 ASP A O 1
ATOM 1558 N N . ASP A 1 196 ? 28.377 -12.192 -10.306 1.00 85.31 196 ASP A N 1
ATOM 1559 C CA . ASP A 1 196 ? 27.417 -12.067 -11.406 1.00 85.31 196 ASP A CA 1
ATOM 1560 C C . ASP A 1 196 ? 25.953 -12.276 -10.983 1.00 85.31 196 ASP A C 1
ATOM 1562 O O . ASP A 1 196 ? 25.059 -12.210 -11.829 1.00 85.31 196 ASP A O 1
ATOM 1566 N N . VAL A 1 197 ? 25.676 -12.508 -9.696 1.00 92.25 197 VAL A N 1
ATOM 1567 C CA . VAL A 1 197 ? 24.309 -12.613 -9.167 1.00 92.25 197 VAL A CA 1
ATOM 1568 C C . VAL A 1 197 ? 23.772 -11.211 -8.897 1.00 92.25 197 VAL A C 1
ATOM 1570 O O . VAL A 1 197 ? 24.288 -10.511 -8.036 1.00 92.25 197 VAL A O 1
ATOM 1573 N N . VAL A 1 198 ? 22.717 -10.807 -9.602 1.00 92.56 198 VAL A N 1
ATOM 1574 C CA . VAL A 1 198 ? 22.082 -9.486 -9.450 1.00 92.56 198 VAL A CA 1
ATOM 1575 C C . VAL A 1 198 ? 21.051 -9.481 -8.335 1.00 92.56 198 VAL A C 1
ATOM 1577 O O . VAL A 1 198 ? 21.032 -8.596 -7.482 1.00 92.56 198 VAL A O 1
ATOM 1580 N N . ALA A 1 199 ? 20.160 -10.464 -8.391 1.00 94.25 199 ALA A N 1
ATOM 1581 C CA . ALA A 1 199 ? 19.030 -10.601 -7.497 1.00 94.25 199 ALA A CA 1
ATOM 1582 C C . ALA A 1 199 ? 18.719 -12.079 -7.298 1.00 94.25 199 ALA A C 1
ATOM 1584 O O . ALA A 1 199 ? 18.945 -12.893 -8.195 1.00 94.25 199 ALA A O 1
ATOM 1585 N N . TRP A 1 200 ? 18.180 -12.436 -6.144 1.00 94.62 200 TRP A N 1
ATOM 1586 C CA . TRP A 1 200 ? 17.710 -13.785 -5.852 1.00 94.62 200 TRP A CA 1
ATOM 1587 C C . TRP A 1 200 ? 16.500 -13.728 -4.941 1.00 94.62 200 TRP A C 1
ATOM 1589 O O . TRP A 1 200 ? 16.194 -12.701 -4.340 1.00 94.62 200 TRP A O 1
ATOM 1599 N N . GLY A 1 201 ? 15.763 -14.824 -4.875 1.00 94.44 201 GLY A N 1
ATOM 1600 C CA . GLY A 1 201 ? 14.500 -14.803 -4.177 1.00 94.44 201 GLY A CA 1
ATOM 1601 C C . GLY A 1 201 ? 13.752 -16.108 -4.258 1.00 94.44 201 GLY A C 1
ATOM 1602 O O . GLY A 1 201 ? 14.191 -17.075 -4.886 1.00 94.44 201 GLY A O 1
ATOM 1603 N N . SER A 1 202 ? 12.599 -16.109 -3.609 1.00 94.31 202 SER A N 1
ATOM 1604 C CA . SER A 1 202 ? 11.719 -17.262 -3.577 1.00 94.31 202 SER A CA 1
ATOM 1605 C C . SER A 1 202 ? 10.265 -16.843 -3.641 1.00 94.31 202 SER A C 1
ATOM 1607 O O . SER A 1 202 ? 9.894 -15.796 -3.111 1.00 94.31 202 SER A O 1
ATOM 1609 N N . PHE A 1 203 ? 9.445 -17.676 -4.276 1.00 96.06 203 PHE A N 1
ATOM 1610 C CA . PHE A 1 203 ? 7.999 -17.522 -4.272 1.00 96.06 203 PHE A CA 1
ATOM 1611 C C . PHE A 1 203 ? 7.305 -18.804 -3.814 1.00 96.06 203 PHE A C 1
ATOM 1613 O O . PHE A 1 203 ? 7.489 -19.874 -4.395 1.00 96.06 203 PHE A O 1
ATOM 1620 N N . GLU A 1 204 ? 6.465 -18.695 -2.790 1.00 95.81 204 GLU A N 1
ATOM 1621 C CA . GLU A 1 204 ? 5.573 -19.760 -2.343 1.00 95.81 204 GLU A CA 1
ATOM 1622 C C . GLU A 1 204 ? 4.120 -19.374 -2.627 1.00 95.81 204 GLU A C 1
ATOM 1624 O O . GLU A 1 204 ? 3.586 -18.420 -2.063 1.00 95.81 204 GLU A O 1
ATOM 1629 N N . ASN A 1 205 ? 3.444 -20.144 -3.481 1.00 95.56 205 ASN A N 1
ATOM 1630 C CA . ASN A 1 205 ? 2.018 -19.955 -3.717 1.00 95.56 205 ASN A CA 1
ATOM 1631 C C . ASN A 1 205 ? 1.190 -20.679 -2.642 1.00 95.56 205 ASN A C 1
ATOM 1633 O O . ASN A 1 205 ? 0.885 -21.867 -2.775 1.00 95.56 205 ASN A O 1
ATOM 1637 N N . ALA A 1 206 ? 0.811 -19.953 -1.591 1.00 96.31 206 ALA A N 1
ATOM 1638 C CA . ALA A 1 206 ? -0.037 -20.445 -0.508 1.00 96.31 206 ALA A CA 1
ATOM 1639 C C . ALA A 1 206 ? -1.480 -19.901 -0.564 1.00 96.31 206 ALA A C 1
ATOM 1641 O O . ALA A 1 206 ? -2.224 -20.049 0.405 1.00 96.31 206 ALA A O 1
ATOM 1642 N N . ILE A 1 207 ? -1.924 -19.346 -1.702 1.00 97.19 207 ILE A N 1
ATOM 1643 C CA . ILE A 1 207 ? -3.230 -18.671 -1.830 1.00 97.19 207 ILE A CA 1
ATOM 1644 C C . ILE A 1 207 ? -4.392 -19.593 -1.429 1.00 97.19 207 ILE A C 1
ATOM 1646 O O . ILE A 1 207 ? -5.268 -19.189 -0.674 1.00 97.19 207 ILE A O 1
ATOM 1650 N N . ASN A 1 208 ? -4.367 -20.865 -1.837 1.00 95.94 208 ASN A N 1
ATOM 1651 C CA . ASN A 1 208 ? -5.403 -21.839 -1.459 1.00 95.94 208 ASN A CA 1
ATOM 1652 C C . ASN A 1 208 ? -5.365 -22.262 0.020 1.00 95.94 208 ASN A C 1
ATOM 1654 O O . ASN A 1 208 ? -6.302 -22.904 0.485 1.00 95.94 208 ASN A O 1
ATOM 1658 N N . LYS A 1 209 ? -4.282 -21.965 0.749 1.00 95.50 209 LYS A N 1
ATOM 1659 C CA . LYS A 1 209 ? -4.109 -22.324 2.165 1.00 95.50 209 LYS A CA 1
ATOM 1660 C C . LYS A 1 209 ? -4.392 -21.148 3.097 1.00 95.50 209 LYS A C 1
ATOM 1662 O O . LYS A 1 209 ? -4.947 -21.360 4.167 1.00 95.50 209 LYS A O 1
ATOM 1667 N N . THR A 1 210 ? -3.989 -19.938 2.713 1.00 96.69 210 THR A N 1
ATOM 1668 C CA . THR A 1 210 ? -4.007 -18.756 3.593 1.00 96.69 210 THR A CA 1
ATOM 1669 C C . THR A 1 210 ? -4.627 -17.511 2.960 1.00 96.69 210 THR A C 1
ATOM 1671 O O . THR A 1 210 ? -4.785 -16.495 3.634 1.00 96.69 210 THR A O 1
ATOM 1674 N N . GLY A 1 211 ? -4.966 -17.561 1.670 1.00 97.25 211 GLY A N 1
ATOM 1675 C CA . GLY A 1 211 ? -5.385 -16.402 0.881 1.00 97.25 211 GLY A CA 1
ATOM 1676 C C . GLY A 1 211 ? -4.230 -15.567 0.316 1.00 97.25 211 GLY A C 1
ATOM 1677 O O . GLY A 1 211 ? -4.494 -14.618 -0.417 1.00 97.25 211 GLY A O 1
ATOM 1678 N N . PHE A 1 212 ? -2.966 -15.918 0.595 1.00 98.56 212 PHE A N 1
ATOM 1679 C CA . PHE A 1 212 ? -1.784 -15.177 0.133 1.00 98.56 212 PHE A CA 1
ATOM 1680 C C . PHE A 1 212 ? -0.703 -16.080 -0.470 1.00 98.56 212 PHE A C 1
ATOM 1682 O O . PHE A 1 212 ? -0.484 -17.198 -0.016 1.00 98.56 212 PHE A O 1
ATOM 1689 N N . GLY A 1 213 ? 0.025 -15.574 -1.465 1.00 97.94 213 GLY A N 1
ATOM 1690 C CA . GLY A 1 213 ? 1.379 -16.038 -1.780 1.00 97.94 213 GLY A CA 1
ATOM 1691 C C . GLY A 1 213 ? 2.435 -15.312 -0.938 1.00 97.94 213 GLY A C 1
ATOM 1692 O O . GLY A 1 213 ? 2.157 -14.249 -0.386 1.00 97.94 213 GLY A O 1
ATOM 1693 N N . TYR A 1 214 ? 3.652 -15.848 -0.876 1.00 97.88 214 TYR A N 1
ATOM 1694 C CA . TYR A 1 214 ? 4.790 -15.239 -0.178 1.00 97.88 214 TYR A CA 1
ATOM 1695 C C . TYR A 1 214 ? 5.944 -15.047 -1.153 1.00 97.88 214 TYR A C 1
ATOM 1697 O O . TYR A 1 214 ? 6.369 -16.011 -1.788 1.00 97.88 214 TYR A O 1
ATOM 1705 N N . LEU A 1 215 ? 6.427 -13.815 -1.293 1.00 98.00 215 LEU A N 1
ATOM 1706 C CA . LEU A 1 215 ? 7.528 -13.466 -2.187 1.00 98.00 215 LEU A CA 1
ATOM 1707 C C . LEU A 1 215 ? 8.651 -12.805 -1.392 1.00 98.00 215 LEU A C 1
ATOM 1709 O O . LEU A 1 215 ? 8.422 -11.808 -0.713 1.00 98.00 215 LEU A O 1
ATOM 1713 N N . GLU A 1 216 ? 9.866 -13.318 -1.536 1.00 96.81 216 GLU A N 1
ATOM 1714 C CA . GLU A 1 216 ? 11.077 -12.689 -1.006 1.00 96.81 216 GLU A CA 1
ATOM 1715 C C . GLU A 1 216 ? 12.017 -12.361 -2.169 1.00 96.81 216 GLU A C 1
ATOM 1717 O O . GLU A 1 216 ? 12.304 -13.245 -2.977 1.00 96.81 216 GLU A O 1
ATOM 1722 N N . ILE A 1 217 ? 12.484 -11.114 -2.260 1.00 97.00 217 ILE A N 1
ATOM 1723 C CA . ILE A 1 217 ? 13.464 -10.653 -3.255 1.00 97.00 217 ILE A CA 1
ATOM 1724 C C . ILE A 1 217 ? 14.621 -9.964 -2.536 1.00 97.00 217 ILE A C 1
ATOM 1726 O O . ILE A 1 217 ? 14.411 -9.116 -1.668 1.00 97.00 217 ILE A O 1
ATOM 1730 N N . TYR A 1 218 ? 15.833 -10.307 -2.946 1.00 95.75 218 TYR A N 1
ATOM 1731 C CA . TYR A 1 218 ? 17.098 -9.804 -2.435 1.00 95.75 218 TYR A CA 1
ATOM 1732 C C . TYR A 1 218 ? 17.962 -9.321 -3.597 1.00 95.75 218 TYR A C 1
ATOM 1734 O O . TYR A 1 218 ? 17.873 -9.880 -4.694 1.00 95.75 218 TYR A O 1
ATOM 1742 N N . THR A 1 219 ? 18.808 -8.317 -3.369 1.00 94.94 219 THR A N 1
ATOM 1743 C CA . THR A 1 219 ? 19.743 -7.803 -4.382 1.00 94.94 219 THR A CA 1
ATOM 1744 C C . THR A 1 219 ? 21.182 -7.754 -3.881 1.00 94.94 219 THR A C 1
ATOM 1746 O O . THR A 1 219 ? 21.437 -7.688 -2.680 1.00 94.94 219 THR A O 1
ATOM 1749 N N . ASN A 1 220 ? 22.128 -7.806 -4.820 1.00 91.94 220 ASN A N 1
ATOM 1750 C CA . ASN A 1 220 ? 23.560 -7.821 -4.537 1.00 91.94 220 ASN A CA 1
ATOM 1751 C C . ASN A 1 220 ? 24.136 -6.399 -4.473 1.00 91.94 220 ASN A C 1
ATOM 1753 O O . ASN A 1 220 ? 24.179 -5.708 -5.491 1.00 91.94 220 ASN A O 1
ATOM 1757 N N . GLU A 1 221 ? 24.639 -6.003 -3.303 1.00 90.81 221 GLU A N 1
ATOM 1758 C CA . GLU A 1 221 ? 25.218 -4.673 -3.058 1.00 90.81 221 GLU A CA 1
ATOM 1759 C C . GLU A 1 221 ? 26.478 -4.371 -3.880 1.00 90.81 221 GLU A C 1
ATOM 1761 O O . GLU A 1 221 ? 26.827 -3.209 -4.074 1.00 90.81 221 GLU A O 1
ATOM 1766 N N . MET A 1 222 ? 27.164 -5.400 -4.390 1.00 88.31 222 MET A N 1
ATOM 1767 C CA . MET A 1 222 ? 28.378 -5.227 -5.195 1.00 88.31 222 MET A CA 1
ATOM 1768 C C . MET A 1 222 ? 28.093 -4.724 -6.616 1.00 88.31 222 MET A C 1
ATOM 1770 O O . MET A 1 222 ? 29.026 -4.389 -7.350 1.00 88.31 222 MET A O 1
ATOM 1774 N N . LEU A 1 223 ? 26.825 -4.703 -7.034 1.00 90.19 223 LEU A N 1
ATOM 1775 C CA . LEU A 1 223 ? 26.414 -4.288 -8.369 1.00 90.19 223 LEU A CA 1
ATOM 1776 C C . LEU A 1 223 ? 25.713 -2.923 -8.337 1.00 90.19 223 LEU A C 1
ATOM 1778 O O . LEU A 1 223 ? 25.028 -2.615 -7.365 1.00 90.19 223 LEU A O 1
ATOM 1782 N N . PRO A 1 224 ? 25.829 -2.119 -9.412 1.00 91.50 224 PRO A N 1
ATOM 1783 C CA . PRO A 1 224 ? 25.093 -0.865 -9.551 1.00 91.50 224 PRO A CA 1
ATOM 1784 C C . PRO A 1 224 ? 23.596 -1.001 -9.255 1.00 91.50 224 PRO A C 1
ATOM 1786 O O . PRO A 1 224 ? 22.952 -1.960 -9.699 1.00 91.50 224 PRO A O 1
ATOM 1789 N N . ASP A 1 225 ? 23.044 -0.023 -8.537 1.00 95.31 225 ASP A N 1
ATOM 1790 C CA . ASP A 1 225 ? 21.654 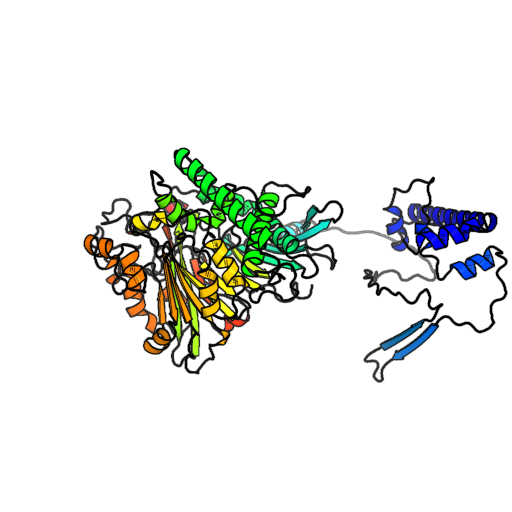-0.015 -8.077 1.00 95.31 225 ASP A CA 1
ATOM 1791 C C . ASP A 1 225 ? 20.648 -0.211 -9.219 1.00 95.31 225 ASP A C 1
ATOM 1793 O O . ASP A 1 225 ? 19.627 -0.867 -9.040 1.00 95.31 225 ASP A O 1
ATOM 1797 N N . GLU A 1 226 ? 20.925 0.308 -10.415 1.00 92.62 226 GLU A N 1
ATOM 1798 C CA . GLU A 1 226 ? 20.032 0.182 -11.569 1.00 92.62 226 GLU A CA 1
ATOM 1799 C C . GLU A 1 226 ? 19.931 -1.266 -12.048 1.00 92.62 226 GLU A C 1
ATOM 1801 O O . GLU A 1 226 ? 18.847 -1.728 -12.414 1.00 92.62 226 GLU A O 1
ATOM 1806 N N . TYR A 1 227 ? 21.040 -2.013 -11.996 1.00 91.94 227 TYR A N 1
ATOM 1807 C CA . TYR A 1 227 ? 21.021 -3.448 -12.269 1.00 91.94 227 TYR A CA 1
ATOM 1808 C C . TYR A 1 227 ? 20.276 -4.191 -11.176 1.00 91.94 227 TYR A C 1
ATOM 1810 O O . TYR A 1 227 ? 19.465 -5.057 -11.496 1.00 91.94 227 TYR A O 1
ATOM 1818 N N . GLN A 1 228 ? 20.516 -3.844 -9.912 1.00 94.94 228 GLN A N 1
ATOM 1819 C CA . GLN A 1 228 ? 19.803 -4.438 -8.789 1.00 94.94 228 GLN A CA 1
ATOM 1820 C C . GLN A 1 228 ? 18.283 -4.223 -8.918 1.00 94.94 228 GLN A C 1
ATOM 1822 O O . GLN A 1 228 ? 17.516 -5.178 -8.816 1.00 94.94 228 GLN A O 1
ATOM 1827 N N . ALA A 1 229 ? 17.843 -2.995 -9.206 1.00 96.62 229 ALA A N 1
ATOM 1828 C CA . ALA A 1 229 ? 16.437 -2.634 -9.347 1.00 96.62 229 ALA A CA 1
ATOM 1829 C C . ALA A 1 229 ? 15.776 -3.342 -10.533 1.00 96.62 229 ALA A C 1
ATOM 1831 O O . ALA A 1 229 ? 14.735 -3.983 -10.366 1.00 96.62 229 ALA A O 1
ATOM 1832 N N . TYR A 1 230 ? 16.412 -3.303 -11.708 1.00 94.38 230 TYR A N 1
ATOM 1833 C CA . TYR A 1 230 ? 15.949 -4.050 -12.876 1.00 94.38 230 TYR A CA 1
ATOM 1834 C C . TYR A 1 230 ? 15.883 -5.556 -12.586 1.00 94.38 230 TYR A C 1
ATOM 1836 O O . TYR A 1 230 ? 14.864 -6.193 -12.844 1.00 94.38 230 TYR A O 1
ATOM 1844 N N . GLY A 1 231 ? 16.934 -6.127 -11.992 1.00 93.88 231 GLY A N 1
ATOM 1845 C CA . GLY A 1 231 ? 17.011 -7.542 -11.633 1.00 93.88 231 GLY A CA 1
ATOM 1846 C C . GLY A 1 231 ? 15.932 -7.968 -10.638 1.00 93.88 231 GLY A C 1
ATOM 1847 O O . GLY A 1 231 ? 15.339 -9.031 -10.814 1.00 93.88 231 GLY A O 1
ATOM 1848 N N . ALA A 1 232 ? 15.621 -7.131 -9.645 1.00 96.69 232 ALA A N 1
ATOM 1849 C CA . ALA A 1 232 ? 14.544 -7.371 -8.688 1.00 96.69 232 ALA A CA 1
ATOM 1850 C C . ALA A 1 232 ? 13.174 -7.448 -9.383 1.00 96.69 232 ALA A C 1
ATOM 1852 O O . ALA A 1 232 ? 12.426 -8.405 -9.176 1.00 96.69 232 ALA A O 1
ATOM 1853 N N . GLY A 1 233 ? 12.869 -6.482 -10.257 1.00 95.75 233 GLY A N 1
ATOM 1854 C CA . GLY A 1 233 ? 11.638 -6.491 -11.050 1.00 95.75 233 GLY A CA 1
ATOM 1855 C C . GLY A 1 233 ? 11.563 -7.685 -12.001 1.00 95.75 233 GLY A C 1
ATOM 1856 O O . GLY A 1 233 ? 10.540 -8.365 -12.084 1.00 95.75 233 GLY A O 1
ATOM 1857 N N . PHE A 1 234 ? 12.675 -7.993 -12.670 1.00 93.94 234 PHE A N 1
ATOM 1858 C CA . PHE A 1 234 ? 12.779 -9.108 -13.606 1.00 93.94 234 PHE A CA 1
ATOM 1859 C C . PHE A 1 234 ? 12.562 -10.463 -12.922 1.00 93.94 234 PHE A C 1
ATOM 1861 O O . PHE A 1 234 ? 11.838 -11.320 -13.443 1.00 93.94 234 PHE A O 1
ATOM 1868 N N . LEU A 1 235 ? 13.132 -10.641 -11.728 1.00 95.38 235 LEU A N 1
ATOM 1869 C CA . LEU A 1 235 ? 12.959 -11.840 -10.918 1.00 95.38 235 LEU A CA 1
ATOM 1870 C C . LEU A 1 235 ? 11.517 -12.001 -10.430 1.00 95.38 235 LEU A C 1
ATOM 1872 O O . LEU A 1 235 ? 10.954 -13.087 -10.559 1.00 95.38 235 LEU A O 1
ATOM 1876 N N . GLU A 1 236 ? 10.892 -10.935 -9.923 1.00 97.31 236 GLU A N 1
ATOM 1877 C CA . GLU A 1 236 ? 9.479 -10.978 -9.527 1.00 97.31 236 GLU A CA 1
ATOM 1878 C C . GLU A 1 236 ? 8.573 -11.338 -10.708 1.00 97.31 236 GLU A C 1
ATOM 1880 O O . GLU A 1 236 ? 7.708 -12.214 -10.585 1.00 97.31 236 GLU A O 1
ATOM 1885 N N . GLY A 1 237 ? 8.798 -10.701 -11.861 1.00 94.62 237 GLY A N 1
ATOM 1886 C CA . GLY A 1 237 ? 8.037 -10.955 -13.081 1.00 94.62 237 GLY A CA 1
ATOM 1887 C C . GLY A 1 237 ? 8.136 -12.409 -13.537 1.00 94.62 237 GLY A C 1
ATOM 1888 O O . GLY A 1 237 ? 7.164 -12.955 -14.058 1.00 94.62 237 GLY A O 1
ATOM 1889 N N . TYR A 1 238 ? 9.273 -13.060 -13.273 1.00 94.38 238 TYR A N 1
ATOM 1890 C CA . TYR A 1 238 ? 9.481 -14.475 -13.559 1.00 94.38 238 TYR A CA 1
ATOM 1891 C C . TYR A 1 238 ? 8.759 -15.358 -12.539 1.00 94.38 238 TYR A C 1
ATOM 1893 O O . TYR A 1 238 ? 7.955 -16.210 -12.919 1.00 94.38 238 TYR A O 1
ATOM 1901 N N . LEU A 1 239 ? 9.019 -15.137 -11.246 1.00 95.00 239 LEU A N 1
ATOM 1902 C CA . LEU A 1 239 ? 8.507 -15.963 -10.149 1.00 95.00 239 LEU A CA 1
ATOM 1903 C C . LEU A 1 239 ? 6.977 -15.935 -10.048 1.00 95.00 239 LEU A C 1
ATOM 1905 O O . LEU A 1 239 ? 6.368 -16.915 -9.624 1.00 95.00 239 LEU A O 1
ATOM 1909 N N . THR A 1 240 ? 6.351 -14.827 -10.452 1.00 95.94 240 THR A N 1
ATOM 1910 C CA . THR A 1 240 ? 4.905 -14.601 -10.294 1.00 95.94 240 THR A CA 1
ATOM 1911 C C . THR A 1 240 ? 4.155 -14.473 -11.624 1.00 95.94 240 THR A C 1
ATOM 1913 O O . THR A 1 240 ? 2.983 -14.094 -11.638 1.00 95.94 240 THR A O 1
ATOM 1916 N N . LYS A 1 241 ? 4.784 -14.841 -12.750 1.00 93.38 241 LYS A N 1
ATOM 1917 C CA . LYS A 1 241 ? 4.276 -14.630 -14.119 1.00 93.38 241 LYS A CA 1
ATOM 1918 C C . LYS A 1 241 ? 2.812 -15.029 -14.332 1.00 93.38 241 LYS A C 1
ATOM 1920 O O . LYS A 1 241 ? 2.032 -14.252 -14.885 1.00 93.38 241 LYS A O 1
ATOM 1925 N N . ASP A 1 242 ? 2.432 -16.237 -13.915 1.00 92.81 242 ASP A N 1
ATOM 1926 C CA . ASP A 1 242 ? 1.063 -16.735 -14.099 1.00 92.81 242 ASP A CA 1
ATOM 1927 C C . ASP A 1 242 ? 0.047 -15.963 -13.250 1.00 92.81 242 ASP A C 1
ATOM 1929 O O . ASP A 1 242 ? -1.061 -15.688 -13.717 1.00 92.81 242 ASP A O 1
ATOM 1933 N N . LEU A 1 243 ? 0.429 -15.567 -12.032 1.00 96.62 243 LEU A N 1
ATOM 1934 C CA . LEU A 1 243 ? -0.412 -14.754 -11.157 1.00 96.62 243 LEU A CA 1
ATOM 1935 C C . LEU A 1 243 ? -0.568 -13.329 -11.693 1.00 96.62 243 LEU A C 1
ATOM 1937 O O . LEU A 1 243 ? -1.669 -12.796 -11.621 1.00 96.62 243 LEU A O 1
ATOM 1941 N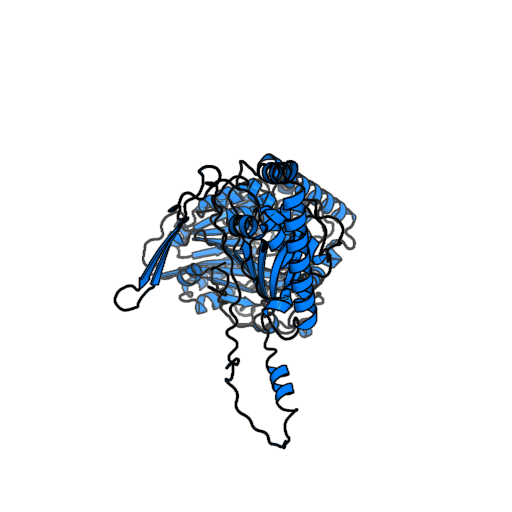 N . ILE A 1 244 ? 0.477 -12.740 -12.288 1.00 96.38 244 ILE A N 1
ATOM 1942 C CA . ILE A 1 244 ? 0.393 -11.434 -12.965 1.00 96.38 244 ILE A CA 1
ATOM 1943 C C . ILE A 1 244 ? -0.638 -11.488 -14.093 1.00 96.38 244 ILE A C 1
ATOM 1945 O O . ILE A 1 244 ? -1.503 -10.618 -14.167 1.00 96.38 244 ILE A O 1
ATOM 1949 N N . ARG A 1 245 ? -0.582 -12.521 -14.950 1.00 95.50 245 ARG A N 1
ATOM 1950 C CA . ARG A 1 245 ? -1.564 -12.706 -16.031 1.00 95.50 245 ARG A CA 1
ATOM 1951 C C . ARG A 1 245 ? -2.984 -12.776 -15.471 1.00 95.50 245 ARG A C 1
ATOM 1953 O O . ARG A 1 245 ? -3.828 -11.991 -15.888 1.00 95.50 245 ARG A O 1
ATOM 1960 N N . MET A 1 246 ? -3.233 -13.685 -14.526 1.00 97.50 246 MET A N 1
ATOM 1961 C CA . MET A 1 246 ? -4.574 -13.882 -13.965 1.00 97.50 246 MET A CA 1
ATOM 1962 C C . MET A 1 246 ? -5.082 -12.627 -13.248 1.00 97.50 246 MET A C 1
ATOM 1964 O O . MET A 1 246 ? -6.231 -12.241 -13.430 1.00 97.50 246 MET A O 1
ATOM 1968 N N . HIS A 1 247 ? -4.231 -11.944 -12.479 1.00 97.31 247 HIS A N 1
ATOM 1969 C CA . HIS A 1 247 ? -4.615 -10.726 -11.770 1.00 97.31 247 HIS A CA 1
ATOM 1970 C C . HIS A 1 247 ? -4.942 -9.580 -12.735 1.00 97.31 247 HIS A C 1
ATOM 1972 O O . HIS A 1 247 ? -5.963 -8.914 -12.572 1.00 97.31 247 HIS A O 1
ATOM 1978 N N . PHE A 1 248 ? -4.142 -9.400 -13.790 1.00 96.06 248 PHE A N 1
ATOM 1979 C CA . PHE A 1 248 ? -4.423 -8.416 -14.834 1.00 96.06 248 PHE A CA 1
ATOM 1980 C C . PHE A 1 248 ? -5.733 -8.723 -15.581 1.00 96.06 248 PHE A C 1
ATOM 1982 O O . PHE A 1 248 ? -6.556 -7.828 -15.779 1.00 96.06 248 PHE A O 1
ATOM 1989 N N . GLU A 1 249 ? -5.970 -9.986 -15.944 1.00 95.81 249 GLU A N 1
ATOM 1990 C CA . GLU A 1 249 ? -7.217 -10.434 -16.582 1.00 95.81 249 GLU A CA 1
ATOM 1991 C C . GLU A 1 249 ? -8.444 -10.214 -15.689 1.00 95.81 249 GLU A C 1
ATOM 1993 O O . GLU A 1 249 ? -9.501 -9.803 -16.172 1.00 95.81 249 GLU A O 1
ATOM 1998 N N . ASN A 1 250 ? -8.302 -10.433 -14.381 1.00 96.31 250 ASN A N 1
ATOM 1999 C CA . ASN A 1 250 ? -9.381 -10.237 -13.419 1.00 96.31 250 ASN A CA 1
ATOM 2000 C C . ASN A 1 250 ? -9.769 -8.761 -13.241 1.00 96.31 250 ASN A C 1
ATOM 2002 O O . ASN A 1 250 ? -10.906 -8.473 -12.873 1.00 96.31 250 ASN A O 1
ATOM 2006 N N . GLN A 1 251 ? -8.844 -7.825 -13.465 1.00 93.06 251 GLN A N 1
ATOM 2007 C CA . GLN A 1 251 ? -9.003 -6.436 -13.018 1.00 93.06 251 GLN A CA 1
ATOM 2008 C C . GLN A 1 251 ? -9.009 -5.393 -14.140 1.00 93.06 251 GLN A C 1
ATOM 2010 O O . GLN A 1 251 ? -9.723 -4.392 -14.035 1.00 93.06 251 GLN A O 1
ATOM 2015 N N . TRP A 1 252 ? -8.226 -5.602 -15.201 1.00 93.81 252 TRP A N 1
ATOM 2016 C CA . TRP A 1 252 ? -7.827 -4.516 -16.106 1.00 93.81 252 TRP A CA 1
ATOM 2017 C C . TRP A 1 252 ? -7.999 -4.819 -17.595 1.00 93.81 252 TRP A C 1
ATOM 2019 O O . TRP A 1 252 ? -7.969 -3.886 -18.394 1.00 93.81 252 TRP A O 1
ATOM 2029 N N . VAL A 1 253 ? -8.232 -6.075 -17.994 1.00 93.56 253 VAL A N 1
ATOM 2030 C CA . VAL A 1 253 ? -8.310 -6.453 -19.423 1.00 93.56 253 VAL A CA 1
ATOM 2031 C C . VAL A 1 253 ? -9.372 -5.676 -20.215 1.00 93.56 253 VAL A C 1
ATOM 2033 O O . VAL A 1 253 ? -9.144 -5.329 -21.371 1.00 93.56 253 VAL A O 1
ATOM 2036 N N . ASP A 1 254 ? -10.491 -5.318 -19.579 1.00 92.12 254 ASP A N 1
ATOM 2037 C CA . ASP A 1 254 ? -11.572 -4.553 -20.216 1.00 92.12 254 ASP A CA 1
ATOM 2038 C C . ASP A 1 254 ? -11.504 -3.047 -19.913 1.00 92.12 254 ASP A C 1
ATOM 2040 O O . ASP A 1 254 ? -12.413 -2.300 -20.273 1.00 92.12 254 ASP A O 1
ATOM 2044 N N . TYR A 1 255 ? -10.449 -2.561 -19.250 1.00 92.75 255 TYR A N 1
ATOM 2045 C CA . TYR A 1 255 ? -10.406 -1.195 -18.714 1.00 92.75 255 TYR A CA 1
ATOM 2046 C C . TYR A 1 255 ? -10.623 -0.116 -19.784 1.00 92.75 255 TYR A C 1
ATOM 2048 O O . TYR A 1 255 ? -11.298 0.887 -19.531 1.00 92.75 255 TYR A O 1
ATOM 2056 N N . CYS A 1 256 ? -10.097 -0.353 -20.988 1.00 92.69 256 CYS A N 1
ATOM 2057 C CA . CYS A 1 256 ? -10.234 0.526 -22.149 1.00 92.69 256 CYS A CA 1
ATOM 2058 C C . CYS A 1 256 ? -11.355 0.129 -23.117 1.00 92.69 256 CYS A C 1
ATOM 2060 O O . CYS A 1 256 ? -11.554 0.800 -24.138 1.00 92.69 256 CYS A O 1
ATOM 2062 N N . GLN A 1 257 ? -12.098 -0.942 -22.828 1.00 92.06 257 GLN A N 1
ATOM 2063 C CA . GLN A 1 257 ? -13.197 -1.386 -23.674 1.00 92.06 257 GLN A CA 1
ATOM 2064 C C . GLN A 1 257 ? -14.290 -0.309 -23.702 1.00 92.06 257 GLN A C 1
ATOM 2066 O O . GLN A 1 257 ? -14.739 0.175 -22.668 1.00 92.06 257 GLN A O 1
ATOM 2071 N N . ASN A 1 258 ? -14.713 0.090 -24.905 1.00 93.00 258 ASN A N 1
ATOM 2072 C CA . ASN A 1 258 ? -15.697 1.158 -25.137 1.00 93.00 258 ASN A CA 1
ATOM 2073 C C . ASN A 1 258 ? -15.311 2.557 -24.598 1.00 93.00 258 ASN A C 1
ATOM 2075 O O . ASN A 1 258 ? -16.155 3.453 -24.601 1.00 93.00 258 ASN A O 1
ATOM 2079 N N . GLU A 1 259 ? -14.052 2.770 -24.197 1.00 93.38 259 GLU A N 1
ATOM 2080 C CA . GLU A 1 259 ? -13.524 4.035 -23.652 1.00 93.38 259 GLU A CA 1
ATOM 2081 C C . GLU A 1 259 ? -12.234 4.479 -24.384 1.00 93.38 259 GLU A C 1
ATOM 2083 O O . GLU A 1 259 ? -11.374 5.160 -23.828 1.00 93.38 259 GLU A O 1
ATOM 2088 N N . THR A 1 260 ? -12.083 4.132 -25.670 1.00 92.38 260 THR A N 1
ATOM 2089 C CA . THR A 1 260 ? -10.856 4.364 -26.467 1.00 92.38 260 THR A CA 1
ATOM 2090 C C . THR A 1 260 ? -10.374 5.819 -26.453 1.00 92.38 260 THR A C 1
ATOM 2092 O O . THR A 1 260 ? -9.174 6.076 -26.371 1.00 92.38 260 THR A O 1
ATOM 2095 N N . ALA A 1 261 ? -11.292 6.790 -26.511 1.00 94.75 261 ALA A N 1
ATOM 2096 C CA . ALA A 1 261 ? -10.939 8.210 -26.483 1.00 94.75 261 ALA A CA 1
ATOM 2097 C C . ALA A 1 261 ? -10.372 8.650 -25.122 1.00 94.75 261 ALA A C 1
ATOM 2099 O O . ALA A 1 261 ? -9.422 9.431 -25.087 1.00 94.75 261 ALA A O 1
ATOM 2100 N N . TYR A 1 262 ? -10.929 8.139 -24.019 1.00 95.56 262 TYR A N 1
ATOM 2101 C CA . TYR A 1 262 ? -10.384 8.342 -22.676 1.00 95.56 262 TYR A CA 1
ATOM 2102 C C . TYR A 1 262 ? -9.017 7.666 -22.556 1.00 95.56 262 TYR A C 1
ATOM 2104 O O . TYR A 1 262 ? -8.050 8.329 -22.192 1.00 95.56 262 TYR A O 1
ATOM 2112 N N . CYS A 1 263 ? -8.894 6.402 -22.968 1.00 95.38 263 CYS A N 1
ATOM 2113 C CA . CYS A 1 263 ? -7.623 5.690 -22.865 1.00 95.38 263 CYS A CA 1
ATOM 2114 C C . CYS A 1 263 ? -6.509 6.325 -23.698 1.00 95.38 263 CYS A C 1
ATOM 2116 O O . CYS A 1 263 ? -5.373 6.369 -23.245 1.00 95.38 263 CYS A O 1
ATOM 2118 N N . LYS A 1 264 ? -6.810 6.917 -24.861 1.00 96.12 264 LYS A N 1
ATOM 2119 C CA . LYS A 1 264 ? -5.814 7.706 -25.601 1.00 96.12 264 LYS A CA 1
ATOM 2120 C C . LYS A 1 264 ? -5.291 8.891 -24.778 1.00 96.12 264 LYS A C 1
ATOM 2122 O O . LYS A 1 264 ? -4.093 9.148 -24.786 1.00 96.12 264 LYS A O 1
ATOM 2127 N N . LYS A 1 265 ? -6.164 9.606 -24.057 1.00 97.38 265 LYS A N 1
ATOM 2128 C CA . LYS A 1 265 ? -5.744 10.697 -23.157 1.00 97.38 265 LYS A CA 1
ATOM 2129 C C . LYS A 1 265 ? -4.936 10.167 -21.977 1.00 97.38 265 LYS A C 1
ATOM 2131 O O . LYS A 1 265 ? -3.924 10.766 -21.642 1.00 97.38 265 LYS A O 1
ATOM 2136 N N . LEU A 1 266 ? -5.366 9.050 -21.393 1.00 97.12 266 LEU A N 1
ATOM 2137 C CA . LEU A 1 266 ? -4.674 8.404 -20.283 1.00 97.12 266 LEU A CA 1
ATOM 2138 C C . LEU A 1 266 ? -3.262 7.971 -20.679 1.00 97.12 266 LEU A C 1
ATOM 2140 O O . LEU A 1 266 ? -2.310 8.360 -20.019 1.00 97.12 266 LEU A O 1
ATOM 2144 N N . PHE A 1 267 ? -3.098 7.239 -21.781 1.00 97.19 267 PHE A N 1
ATOM 2145 C CA . PHE A 1 267 ? -1.770 6.842 -22.249 1.00 97.19 267 PHE A CA 1
ATOM 2146 C C . PHE A 1 267 ? -0.907 8.041 -22.636 1.00 97.19 267 PHE A C 1
ATOM 2148 O O . PHE A 1 267 ? 0.292 8.013 -22.386 1.00 97.19 267 PHE A O 1
ATOM 2155 N N . ASN A 1 268 ? -1.480 9.109 -23.196 1.00 97.69 268 ASN A N 1
ATOM 2156 C CA . ASN A 1 268 ? -0.726 10.343 -23.418 1.00 97.69 268 ASN A CA 1
ATOM 2157 C C . ASN A 1 268 ? -0.230 10.937 -22.090 1.00 97.69 268 ASN A C 1
ATOM 2159 O O . ASN A 1 268 ? 0.956 11.221 -21.974 1.00 97.69 268 ASN A O 1
ATOM 2163 N N . PHE A 1 269 ? -1.103 11.057 -21.084 1.00 98.25 269 PHE A N 1
ATOM 2164 C CA . PHE A 1 269 ? -0.734 11.538 -19.751 1.00 98.25 269 PHE A CA 1
ATOM 2165 C C . PHE A 1 269 ? 0.368 10.674 -19.125 1.00 98.25 269 PHE A C 1
ATOM 2167 O O . PHE A 1 269 ? 1.393 11.198 -18.701 1.00 98.25 269 PHE A O 1
ATOM 2174 N N . LEU A 1 270 ? 0.190 9.350 -19.112 1.00 97.94 270 LEU A N 1
ATOM 2175 C CA . LEU A 1 270 ? 1.145 8.415 -18.516 1.00 97.94 270 LEU A CA 1
ATOM 2176 C C . LEU A 1 270 ? 2.490 8.430 -19.252 1.00 97.94 270 LEU A C 1
ATOM 2178 O O . LEU A 1 270 ? 3.529 8.418 -18.606 1.00 97.94 270 LEU A O 1
ATOM 2182 N N . ASN A 1 271 ? 2.499 8.516 -20.585 1.00 97.25 271 ASN A N 1
ATOM 2183 C CA . ASN A 1 271 ? 3.745 8.632 -21.349 1.00 97.25 271 ASN A CA 1
ATOM 2184 C C . ASN A 1 271 ? 4.465 9.961 -21.084 1.00 97.25 271 ASN A C 1
ATOM 2186 O O . ASN A 1 271 ? 5.686 9.978 -20.960 1.00 97.25 271 ASN A O 1
ATOM 2190 N N . GLU A 1 272 ? 3.736 11.075 -20.976 1.00 98.00 272 GLU A N 1
ATOM 2191 C CA . GLU A 1 272 ? 4.334 12.362 -20.602 1.00 98.00 272 GLU A CA 1
ATOM 2192 C C . GLU A 1 272 ? 4.888 12.341 -19.174 1.00 98.00 272 GLU A C 1
ATOM 2194 O O . GLU A 1 272 ? 5.966 12.885 -18.941 1.00 98.00 272 GLU A O 1
ATOM 2199 N N . ASN A 1 273 ? 4.191 11.679 -18.249 1.00 98.19 273 ASN A N 1
ATOM 2200 C CA . ASN A 1 273 ? 4.622 11.510 -16.866 1.00 98.19 273 ASN A CA 1
ATOM 2201 C C . ASN A 1 273 ? 5.880 10.639 -16.752 1.00 98.19 273 ASN A C 1
ATOM 2203 O O . ASN A 1 273 ? 6.863 11.042 -16.135 1.00 98.19 273 ASN A O 1
ATOM 2207 N N . VAL A 1 274 ? 5.892 9.486 -17.422 1.00 96.69 274 VAL A N 1
ATOM 2208 C CA . VAL A 1 274 ? 7.065 8.609 -17.505 1.00 96.69 274 VAL A CA 1
ATOM 2209 C C . VAL A 1 274 ? 8.251 9.343 -18.129 1.00 96.69 274 VAL A C 1
ATOM 2211 O O . VAL A 1 274 ? 9.362 9.269 -17.604 1.00 96.69 274 VAL A O 1
ATOM 2214 N N . ARG A 1 275 ? 8.039 10.105 -19.209 1.00 96.50 275 ARG A N 1
ATOM 2215 C CA . ARG A 1 275 ? 9.097 10.920 -19.819 1.00 96.50 275 ARG A CA 1
ATOM 2216 C C . ARG A 1 275 ? 9.640 11.966 -18.845 1.00 96.50 275 ARG A C 1
ATOM 2218 O O . ARG A 1 275 ? 10.852 12.066 -18.703 1.00 96.50 275 ARG A O 1
ATOM 2225 N N . PHE A 1 276 ? 8.762 12.698 -18.158 1.00 97.69 276 PHE A N 1
ATOM 2226 C CA . PHE A 1 276 ? 9.157 13.684 -17.152 1.00 97.69 276 PHE A CA 1
ATOM 2227 C C . PHE A 1 276 ? 10.027 13.055 -16.056 1.00 97.69 276 PHE A C 1
ATOM 2229 O O . PHE A 1 276 ? 11.115 13.559 -15.786 1.00 97.69 276 PHE A O 1
ATOM 2236 N N . MET A 1 277 ? 9.603 11.925 -15.480 1.00 97.62 277 MET A N 1
ATOM 2237 C CA . MET A 1 277 ? 10.380 11.237 -14.444 1.00 97.62 277 MET A CA 1
ATOM 2238 C C . MET A 1 277 ? 11.758 10.794 -14.949 1.00 97.62 277 MET A C 1
ATOM 2240 O O . MET A 1 277 ? 12.745 10.997 -14.249 1.00 97.62 277 MET A O 1
ATOM 2244 N N . ASN A 1 278 ? 11.844 10.254 -16.169 1.00 95.81 278 ASN A N 1
ATOM 2245 C CA . ASN A 1 278 ? 13.121 9.886 -16.790 1.00 95.81 278 ASN A CA 1
ATOM 2246 C C . ASN A 1 278 ? 14.044 11.101 -16.993 1.00 95.81 278 ASN A C 1
ATOM 2248 O O . ASN A 1 278 ? 15.231 11.031 -16.683 1.00 95.81 278 ASN A O 1
ATOM 2252 N N . GLU A 1 279 ? 13.515 12.220 -17.496 1.00 96.19 279 GLU A N 1
ATOM 2253 C CA . GLU A 1 279 ? 14.284 13.453 -17.717 1.00 96.19 279 GLU A CA 1
ATOM 2254 C C . GLU A 1 279 ? 14.822 14.029 -16.397 1.00 96.19 279 GLU A C 1
ATOM 2256 O O . GLU A 1 279 ? 15.995 14.395 -16.313 1.00 96.19 279 GLU A O 1
ATOM 2261 N N . GLN A 1 280 ? 13.993 14.065 -15.348 1.00 97.50 280 GLN A N 1
ATOM 2262 C CA . GLN A 1 280 ? 14.405 14.537 -14.024 1.00 97.50 280 GLN A CA 1
ATOM 2263 C C . GLN A 1 280 ? 15.409 13.585 -13.357 1.00 97.50 280 GLN A C 1
ATOM 2265 O O . GLN A 1 280 ? 16.426 14.037 -12.829 1.00 97.50 280 GLN A O 1
ATOM 2270 N N . ALA A 1 281 ? 15.179 12.272 -13.427 1.00 96.19 281 ALA A N 1
ATOM 2271 C CA . ALA A 1 281 ? 16.110 11.260 -12.937 1.00 96.19 281 ALA A CA 1
ATOM 2272 C C . ALA A 1 281 ? 17.487 11.393 -13.603 1.00 96.19 281 ALA A C 1
ATOM 2274 O O . ALA A 1 281 ? 18.498 11.521 -12.912 1.00 96.19 281 ALA A O 1
ATOM 2275 N N . ALA A 1 282 ? 17.533 11.465 -14.936 1.00 94.00 282 ALA A N 1
ATOM 2276 C CA . ALA A 1 282 ? 18.776 11.628 -15.685 1.00 94.00 282 ALA A CA 1
ATOM 2277 C C . ALA A 1 282 ? 19.548 12.896 -15.283 1.00 94.00 282 ALA A C 1
ATOM 2279 O O . ALA A 1 282 ? 20.779 12.885 -15.249 1.00 94.00 282 ALA A O 1
ATOM 2280 N N . GLN A 1 283 ? 18.835 13.977 -14.959 1.00 96.31 283 GLN A N 1
ATOM 2281 C CA . GLN A 1 283 ? 19.438 15.246 -14.567 1.00 96.31 283 GLN A CA 1
ATOM 2282 C C . GLN A 1 283 ? 19.932 15.264 -13.112 1.00 96.31 283 GLN A C 1
ATOM 2284 O O . GLN A 1 283 ? 20.954 15.892 -12.830 1.00 96.31 283 GLN A O 1
ATOM 2289 N N . TYR A 1 284 ? 19.221 14.612 -12.187 1.00 97.50 284 TYR A N 1
ATOM 2290 C CA . TYR A 1 284 ? 19.401 14.841 -10.750 1.00 97.50 284 TYR A CA 1
ATOM 2291 C C . TYR A 1 284 ? 19.824 13.615 -9.933 1.00 97.50 284 TYR A C 1
ATOM 2293 O O . TYR A 1 284 ? 20.195 13.788 -8.777 1.00 97.50 284 TYR A O 1
ATOM 2301 N N . ARG A 1 285 ? 19.846 12.396 -10.483 1.00 95.31 285 ARG A N 1
ATOM 2302 C CA . ARG A 1 285 ? 20.159 11.162 -9.723 1.00 95.31 285 ARG A CA 1
ATOM 2303 C C . ARG A 1 285 ? 21.527 11.135 -9.021 1.00 95.31 285 ARG A C 1
ATOM 2305 O O . ARG A 1 285 ? 21.670 10.477 -7.994 1.00 95.31 285 ARG A O 1
ATOM 2312 N N . SER A 1 286 ? 22.532 11.864 -9.517 1.00 95.69 286 SER A N 1
ATOM 2313 C CA . SER A 1 286 ? 23.831 11.975 -8.826 1.00 95.69 286 SER A CA 1
ATOM 2314 C C . SER A 1 286 ? 23.757 12.826 -7.551 1.00 95.69 286 SER A C 1
ATOM 2316 O O . SER A 1 286 ? 24.487 12.561 -6.599 1.00 95.69 286 SER A O 1
ATOM 2318 N N . SER A 1 287 ? 22.885 13.839 -7.510 1.00 95.69 287 SER A N 1
ATOM 2319 C CA . SER A 1 287 ? 22.858 14.863 -6.452 1.00 95.69 287 SER A CA 1
ATOM 2320 C C . SER A 1 287 ? 21.597 14.857 -5.584 1.00 95.69 287 SER A C 1
ATOM 2322 O O . SER A 1 287 ? 21.626 15.373 -4.470 1.00 95.69 287 SER A O 1
ATOM 2324 N N . SER A 1 288 ? 20.500 14.273 -6.063 1.00 97.88 288 SER A N 1
ATOM 2325 C CA . SER A 1 288 ? 19.219 14.177 -5.367 1.00 97.88 288 SER A CA 1
ATOM 2326 C C . SER A 1 288 ? 18.917 12.719 -5.023 1.00 97.88 288 SER A C 1
ATOM 2328 O O . SER A 1 288 ? 18.701 11.914 -5.936 1.00 97.88 288 SER A O 1
ATOM 2330 N N . PRO A 1 289 ? 18.835 12.370 -3.723 1.00 98.31 289 PRO A N 1
ATOM 2331 C CA . PRO A 1 289 ? 18.422 11.033 -3.324 1.00 98.31 289 PRO A CA 1
ATOM 2332 C C . PRO A 1 289 ? 17.040 10.664 -3.852 1.00 98.31 289 PRO A C 1
ATOM 2334 O O . PRO A 1 289 ? 16.824 9.550 -4.317 1.00 98.31 289 PRO A O 1
ATOM 2337 N N . TYR A 1 290 ? 16.126 11.633 -3.843 1.00 98.75 290 TYR A N 1
ATOM 2338 C CA . TYR A 1 290 ? 14.765 11.471 -4.328 1.00 98.75 290 TYR A CA 1
ATOM 2339 C C . TYR A 1 290 ? 14.742 11.020 -5.798 1.00 98.75 290 TYR A C 1
ATOM 2341 O O . TYR A 1 290 ? 14.172 9.978 -6.118 1.00 98.75 290 TYR A O 1
ATOM 2349 N N . TRP A 1 291 ? 15.432 11.742 -6.688 1.00 98.31 291 TRP A N 1
ATOM 2350 C CA . TRP A 1 291 ? 15.440 11.416 -8.118 1.00 98.31 291 TRP A CA 1
ATOM 2351 C C . TRP A 1 291 ? 16.234 10.155 -8.467 1.00 98.31 291 TRP A C 1
ATOM 2353 O O . TRP A 1 291 ? 15.881 9.484 -9.435 1.00 98.31 291 TRP A O 1
ATOM 2363 N N . HIS A 1 292 ? 17.242 9.782 -7.670 1.00 98.38 292 HIS A N 1
ATOM 2364 C CA . HIS A 1 292 ? 17.866 8.458 -7.790 1.00 98.38 292 HIS A CA 1
ATOM 2365 C C . HIS A 1 292 ? 16.860 7.350 -7.482 1.00 98.38 292 HIS A C 1
ATOM 2367 O O . HIS A 1 292 ? 16.695 6.428 -8.273 1.00 98.38 292 HIS A O 1
ATOM 2373 N N . GLN A 1 293 ? 16.096 7.469 -6.391 1.00 98.75 293 GLN A N 1
ATOM 2374 C CA . GLN A 1 293 ? 15.076 6.467 -6.074 1.00 98.75 293 GLN A CA 1
ATOM 2375 C C . GLN A 1 293 ? 13.979 6.380 -7.145 1.00 98.75 293 GLN A C 1
ATOM 2377 O O . GLN A 1 293 ? 13.519 5.274 -7.432 1.00 98.75 293 GLN A O 1
ATOM 2382 N N . VAL A 1 294 ? 13.595 7.500 -7.770 1.00 98.69 294 VAL A N 1
ATOM 2383 C CA . VAL A 1 294 ? 12.679 7.500 -8.926 1.00 98.69 294 VAL A CA 1
ATOM 2384 C C . VAL A 1 294 ? 13.271 6.721 -10.107 1.00 98.69 294 VAL A C 1
ATOM 2386 O O . VAL A 1 294 ? 12.572 5.883 -10.678 1.00 98.69 294 VAL A O 1
ATOM 2389 N N . ASP A 1 295 ? 14.553 6.920 -10.437 1.00 97.69 295 ASP A N 1
ATOM 2390 C CA . ASP A 1 295 ? 15.249 6.145 -11.480 1.00 97.69 295 ASP A CA 1
ATOM 2391 C C . ASP A 1 295 ? 15.170 4.635 -11.198 1.00 97.69 295 ASP A C 1
ATOM 2393 O O . ASP A 1 295 ? 14.790 3.834 -12.056 1.00 97.69 295 ASP A O 1
ATOM 2397 N N . LEU A 1 296 ? 15.444 4.229 -9.955 1.00 98.19 296 LEU A N 1
ATOM 2398 C CA . LEU A 1 296 ? 15.398 2.822 -9.551 1.00 98.19 296 LEU A CA 1
ATOM 2399 C C . LEU A 1 296 ? 13.985 2.227 -9.638 1.00 98.19 296 LEU A C 1
ATOM 2401 O O . LEU A 1 296 ? 13.831 1.072 -10.032 1.00 98.19 296 LEU A O 1
ATOM 2405 N N . ILE A 1 297 ? 12.938 2.993 -9.316 1.00 98.38 297 ILE A N 1
ATOM 2406 C CA . ILE A 1 297 ? 11.539 2.554 -9.484 1.00 98.38 297 ILE A CA 1
ATOM 2407 C C . ILE A 1 297 ? 11.240 2.270 -10.960 1.00 98.38 297 ILE A C 1
ATOM 2409 O O . ILE A 1 297 ? 10.682 1.220 -11.286 1.00 98.38 297 ILE A O 1
ATOM 2413 N N . LEU A 1 298 ? 11.654 3.163 -11.864 1.00 96.44 298 LEU A N 1
ATOM 2414 C CA . LEU A 1 298 ? 11.472 2.974 -13.305 1.00 96.44 298 LEU A CA 1
ATOM 2415 C C . LEU A 1 298 ? 12.249 1.758 -13.823 1.00 96.44 298 LEU A C 1
ATOM 2417 O O . LEU A 1 298 ? 11.724 1.001 -14.636 1.00 96.44 298 LEU A O 1
ATOM 2421 N N . ASN A 1 299 ? 13.467 1.520 -13.337 1.00 95.00 299 ASN A N 1
ATOM 2422 C CA . ASN A 1 299 ? 14.238 0.329 -13.703 1.00 95.00 299 ASN A CA 1
ATOM 2423 C C . ASN A 1 299 ? 13.580 -0.967 -13.195 1.00 95.00 299 ASN A C 1
ATOM 2425 O O . ASN A 1 299 ? 13.513 -1.949 -13.936 1.00 95.00 299 ASN A O 1
ATOM 2429 N N . GLN A 1 300 ? 13.017 -0.966 -11.983 1.00 96.56 300 GLN A N 1
ATOM 2430 C CA . GLN A 1 300 ? 12.276 -2.112 -11.447 1.00 96.56 300 GLN A CA 1
ATOM 2431 C C . GLN A 1 300 ? 11.010 -2.420 -12.264 1.00 96.56 300 GLN A C 1
ATOM 2433 O O . GLN A 1 300 ? 10.741 -3.585 -12.567 1.00 96.56 300 GLN A O 1
ATOM 2438 N N . LEU A 1 301 ? 10.261 -1.396 -12.687 1.00 95.19 301 LEU A N 1
ATOM 2439 C CA . LEU A 1 301 ? 9.114 -1.567 -13.589 1.00 95.19 301 LEU A CA 1
ATOM 2440 C C . LEU A 1 301 ? 9.527 -2.124 -14.957 1.00 95.19 301 LEU A C 1
ATOM 2442 O O . LEU A 1 301 ? 8.845 -3.003 -15.487 1.00 95.19 301 LEU A O 1
ATOM 2446 N N . ALA A 1 302 ? 10.644 -1.649 -15.515 1.00 92.00 302 ALA A N 1
ATOM 2447 C CA . ALA A 1 302 ? 11.173 -2.154 -16.781 1.00 92.00 302 ALA A CA 1
ATOM 2448 C C . ALA A 1 302 ? 11.508 -3.652 -16.696 1.00 92.00 302 ALA A C 1
ATOM 2450 O O . ALA A 1 302 ? 11.038 -4.433 -17.524 1.00 92.00 302 ALA A O 1
ATOM 2451 N N . GLY A 1 303 ? 12.223 -4.072 -15.645 1.00 91.81 303 GLY A N 1
ATOM 2452 C CA . GLY A 1 303 ? 12.542 -5.483 -15.423 1.00 91.81 303 GLY A CA 1
ATOM 2453 C C . GLY A 1 303 ? 11.294 -6.360 -15.306 1.00 91.81 303 GLY A C 1
ATOM 2454 O O . GLY A 1 303 ? 11.218 -7.426 -15.923 1.00 91.81 303 GLY A O 1
ATOM 2455 N N . LEU A 1 304 ? 10.281 -5.896 -14.569 1.00 92.62 304 LEU A N 1
ATOM 2456 C CA . LEU A 1 304 ? 9.009 -6.606 -14.417 1.00 92.62 304 LEU A CA 1
ATOM 2457 C C . LEU A 1 304 ? 8.303 -6.831 -15.768 1.00 92.62 304 LEU A C 1
ATOM 2459 O O . LEU A 1 304 ? 7.852 -7.945 -16.060 1.00 92.62 304 LEU A O 1
ATOM 2463 N N . ASP A 1 305 ? 8.212 -5.789 -16.598 1.00 89.25 305 ASP A N 1
ATOM 2464 C CA . ASP A 1 305 ? 7.536 -5.847 -17.899 1.00 89.25 305 ASP A CA 1
ATOM 2465 C C . ASP A 1 305 ? 8.289 -6.737 -18.906 1.00 89.25 305 ASP A C 1
ATOM 2467 O O . ASP A 1 305 ? 7.671 -7.568 -19.586 1.00 89.25 305 ASP A O 1
ATOM 2471 N N . ASP A 1 306 ? 9.621 -6.642 -18.955 1.00 88.00 306 ASP A N 1
ATOM 2472 C CA . ASP A 1 306 ? 10.459 -7.439 -19.860 1.00 88.00 306 ASP A CA 1
ATOM 2473 C C . ASP A 1 306 ? 10.422 -8.935 -19.530 1.00 88.00 306 ASP A C 1
ATOM 2475 O O . ASP A 1 306 ? 10.261 -9.777 -20.426 1.00 88.00 306 ASP A O 1
ATOM 2479 N N . SER A 1 307 ? 10.469 -9.277 -18.239 1.00 87.38 307 SER A N 1
ATOM 2480 C CA . SER A 1 307 ? 10.355 -10.662 -17.771 1.00 87.38 307 SER A CA 1
ATOM 2481 C C . SER A 1 307 ? 9.039 -11.306 -18.217 1.00 87.38 307 SER A C 1
ATOM 2483 O O . SER A 1 307 ? 9.009 -12.424 -18.753 1.00 87.38 307 SER A O 1
ATOM 2485 N N . ARG A 1 308 ? 7.925 -10.567 -18.111 1.00 77.75 308 ARG A N 1
ATOM 2486 C CA . ARG A 1 308 ? 6.608 -11.057 -18.539 1.00 77.75 308 ARG A CA 1
ATOM 2487 C C . ARG A 1 308 ? 6.543 -11.297 -20.047 1.00 77.75 308 ARG A C 1
ATOM 2489 O O . ARG A 1 308 ? 5.991 -12.319 -20.471 1.00 77.75 308 ARG A O 1
ATOM 2496 N N . LYS A 1 309 ? 7.107 -10.388 -20.851 1.00 77.38 309 LYS A N 1
ATOM 2497 C CA . LYS A 1 309 ? 7.157 -10.497 -22.322 1.00 77.38 309 LYS A CA 1
ATOM 2498 C C . LYS A 1 309 ? 8.004 -11.681 -22.808 1.00 77.38 309 LYS A C 1
ATOM 2500 O O . LYS A 1 309 ? 7.959 -12.015 -23.989 1.00 77.38 309 LYS A O 1
ATOM 2505 N N . GLY A 1 310 ? 8.715 -12.362 -21.905 1.00 70.38 310 GLY A N 1
ATOM 2506 C CA . GLY A 1 310 ? 9.557 -13.510 -22.232 1.00 70.38 310 GLY A CA 1
ATOM 2507 C C . GLY A 1 310 ? 10.878 -13.103 -22.877 1.00 70.38 310 GLY A C 1
ATOM 2508 O O . GLY A 1 310 ? 11.536 -13.946 -23.489 1.00 70.38 310 GLY A O 1
ATOM 2509 N N . PHE A 1 311 ? 11.272 -11.833 -22.746 1.00 67.12 311 PHE A N 1
ATOM 2510 C CA . PHE A 1 311 ? 12.581 -11.373 -23.179 1.00 67.12 311 PHE A CA 1
ATOM 2511 C C . PHE A 1 311 ? 13.630 -11.897 -22.205 1.00 67.12 311 PHE A C 1
ATOM 2513 O O . PHE A 1 311 ? 13.805 -11.377 -21.112 1.00 67.12 311 PHE A O 1
ATOM 2520 N N . THR A 1 312 ? 14.320 -12.966 -22.597 1.00 56.81 312 THR A N 1
ATOM 2521 C CA . THR A 1 312 ? 15.401 -13.554 -21.794 1.00 56.81 312 THR A CA 1
ATOM 2522 C C . THR A 1 312 ? 16.781 -13.039 -22.195 1.00 56.81 312 THR A C 1
ATOM 2524 O O . THR A 1 312 ? 17.731 -13.240 -21.447 1.00 56.81 312 THR A O 1
ATOM 2527 N N . LYS A 1 313 ? 16.922 -12.396 -23.371 1.00 55.00 313 LYS A N 1
ATOM 2528 C CA . LYS A 1 313 ? 18.203 -11.895 -23.910 1.00 55.00 313 LYS A CA 1
ATOM 2529 C C . LYS A 1 313 ? 18.018 -10.721 -24.888 1.00 55.00 313 LYS A C 1
ATOM 2531 O O . LYS A 1 313 ? 17.870 -10.977 -26.077 1.00 55.00 313 LYS A O 1
ATOM 2536 N N . TYR A 1 314 ? 18.063 -9.472 -24.406 1.00 52.81 314 TYR A N 1
ATOM 2537 C CA . TYR A 1 314 ? 18.719 -8.306 -25.047 1.00 52.81 314 TYR A CA 1
ATOM 2538 C C . TYR A 1 314 ? 18.534 -7.033 -24.195 1.00 52.81 314 TYR A C 1
ATOM 2540 O O . TYR A 1 314 ? 17.451 -6.816 -23.668 1.00 52.81 314 TYR A O 1
ATOM 2548 N N . PHE A 1 315 ? 19.565 -6.187 -24.101 1.00 58.44 315 PHE A N 1
ATOM 2549 C CA . PHE A 1 315 ? 19.593 -4.921 -23.350 1.00 58.44 315 PHE A CA 1
ATOM 2550 C C . PHE A 1 315 ? 20.355 -3.891 -24.207 1.00 58.44 315 PHE A C 1
ATOM 2552 O O . PHE A 1 315 ? 21.521 -4.140 -24.527 1.00 58.44 315 PHE A O 1
ATOM 2559 N N . PRO A 1 316 ? 19.715 -2.816 -24.713 1.00 50.91 316 PRO A N 1
ATOM 2560 C CA . PRO A 1 316 ? 19.783 -1.544 -23.993 1.00 50.91 316 PRO A CA 1
ATOM 2561 C C . PRO A 1 316 ? 18.534 -0.663 -24.190 1.00 50.91 316 PRO A C 1
ATOM 2563 O O . PRO A 1 316 ? 18.261 -0.168 -25.282 1.00 50.91 316 PRO A O 1
ATOM 2566 N N . ASN A 1 317 ? 17.825 -0.397 -23.102 1.00 52.75 317 ASN A N 1
ATOM 2567 C CA . ASN A 1 317 ? 17.309 0.937 -22.814 1.00 52.75 317 ASN A CA 1
ATOM 2568 C C . ASN A 1 317 ? 17.061 0.959 -21.310 1.00 52.75 317 ASN A C 1
ATOM 2570 O O . ASN A 1 317 ? 16.170 0.267 -20.824 1.00 52.75 317 ASN A O 1
ATOM 2574 N N . TRP A 1 318 ? 17.926 1.649 -20.570 1.00 62.09 318 TRP A N 1
ATOM 2575 C CA . TRP A 1 318 ? 17.681 1.863 -19.151 1.00 62.09 318 TRP A CA 1
ATOM 2576 C C . TRP A 1 318 ? 16.389 2.644 -18.966 1.00 62.09 318 TRP A C 1
ATOM 2578 O O . TRP A 1 318 ? 16.058 3.510 -19.781 1.00 62.09 318 TRP A O 1
ATOM 2588 N N . SER A 1 319 ? 15.709 2.299 -17.875 1.00 70.06 319 SER A N 1
ATOM 2589 C CA . SER A 1 319 ? 14.489 2.934 -17.400 1.00 70.06 319 SER A CA 1
ATOM 2590 C C . SER A 1 319 ? 13.236 2.633 -18.238 1.00 70.06 319 SER A C 1
ATOM 2592 O O . SER A 1 319 ? 13.254 2.416 -19.448 1.00 70.06 319 SER A O 1
ATOM 2594 N N . TYR A 1 320 ? 12.094 2.560 -17.558 1.00 78.50 320 TYR A N 1
ATOM 2595 C CA . TYR A 1 320 ? 10.793 2.351 -18.182 1.00 78.50 320 TYR A CA 1
ATOM 2596 C C . TYR A 1 320 ? 10.447 3.565 -19.052 1.00 78.50 320 TYR A C 1
ATOM 2598 O O . TYR A 1 320 ? 10.220 4.650 -18.526 1.00 78.50 320 TYR A O 1
ATOM 2606 N N . VAL A 1 321 ? 10.463 3.402 -20.380 1.00 79.81 321 VAL A N 1
ATOM 2607 C CA . VAL A 1 321 ? 10.370 4.536 -21.327 1.00 79.81 321 VAL A CA 1
ATOM 2608 C C . VAL A 1 321 ? 8.938 4.822 -21.780 1.00 79.81 321 VAL A C 1
ATOM 2610 O O . VAL A 1 321 ? 8.575 5.976 -21.988 1.00 79.81 321 VAL A O 1
ATOM 2613 N N . ASN A 1 322 ? 8.119 3.781 -21.942 1.00 82.81 322 ASN A N 1
ATOM 2614 C CA . ASN A 1 322 ? 6.751 3.898 -22.445 1.00 82.81 322 ASN A CA 1
ATOM 2615 C C . ASN A 1 322 ? 5.778 3.241 -21.473 1.00 82.81 322 ASN A C 1
ATOM 2617 O O . ASN A 1 322 ? 5.993 2.098 -21.070 1.00 82.81 322 ASN A O 1
ATOM 2621 N N . ALA A 1 323 ? 4.677 3.928 -21.177 1.00 85.00 323 ALA A N 1
ATOM 2622 C CA . ALA A 1 323 ? 3.571 3.359 -20.430 1.00 85.00 323 ALA A CA 1
ATOM 2623 C C . ALA A 1 323 ? 2.963 2.177 -21.199 1.00 85.00 323 ALA A C 1
ATOM 2625 O O . ALA A 1 323 ? 2.550 2.296 -22.355 1.00 85.00 323 ALA A O 1
ATOM 2626 N N 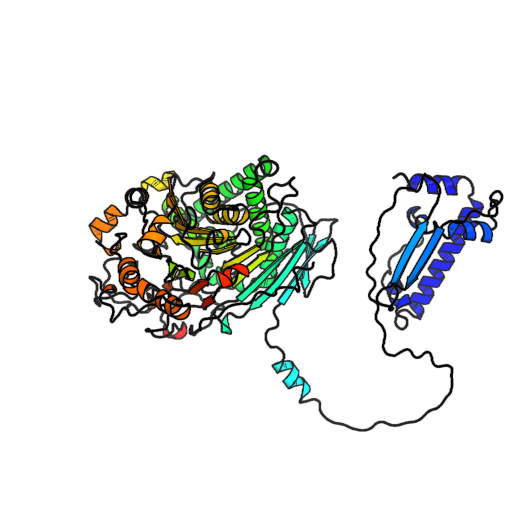. THR A 1 324 ? 2.907 1.031 -20.534 1.00 86.69 324 THR A N 1
ATOM 2627 C CA . THR A 1 324 ? 2.276 -0.209 -20.983 1.00 86.69 324 THR A CA 1
ATOM 2628 C C . THR A 1 324 ? 1.038 -0.476 -20.141 1.00 86.69 324 THR A C 1
ATOM 2630 O O . THR A 1 324 ? 0.901 0.061 -19.044 1.00 86.69 324 THR A O 1
ATOM 2633 N N . ASP A 1 325 ? 0.142 -1.339 -20.617 1.00 84.88 325 ASP A N 1
ATOM 2634 C CA . ASP A 1 325 ? -1.075 -1.680 -19.872 1.00 84.88 325 ASP A CA 1
ATOM 2635 C C . ASP A 1 325 ? -0.764 -2.246 -18.473 1.00 84.88 325 ASP A C 1
ATOM 2637 O O . ASP A 1 325 ? -1.530 -2.044 -17.538 1.00 84.88 325 ASP A O 1
ATOM 2641 N N . LEU A 1 326 ? 0.391 -2.898 -18.283 1.00 84.88 326 LEU A N 1
ATOM 2642 C CA . LEU A 1 326 ? 0.809 -3.391 -16.965 1.00 84.88 326 LEU A CA 1
ATOM 2643 C C . LEU A 1 326 ? 1.047 -2.281 -15.947 1.00 84.88 326 LEU A C 1
ATOM 2645 O O . LEU A 1 326 ? 0.970 -2.551 -14.748 1.00 84.88 326 LEU A O 1
ATOM 2649 N N . LEU A 1 327 ? 1.314 -1.049 -16.392 1.00 93.69 327 LEU A N 1
ATOM 2650 C CA . LEU A 1 327 ? 1.426 0.080 -15.480 1.00 93.69 327 LEU A CA 1
ATOM 2651 C C . LEU A 1 327 ? 0.140 0.245 -14.667 1.00 93.69 327 LEU A C 1
ATOM 2653 O O . LEU A 1 327 ? 0.227 0.653 -13.516 1.00 93.69 327 LEU A O 1
ATOM 2657 N N . PHE A 1 328 ? -1.025 -0.162 -15.193 1.00 94.69 328 PHE A N 1
ATOM 2658 C CA . PHE A 1 328 ? -2.299 -0.141 -14.463 1.00 94.69 328 PHE A CA 1
ATOM 2659 C C . PHE A 1 328 ? -2.264 -0.934 -13.152 1.00 94.69 328 PHE A C 1
ATOM 2661 O O . PHE A 1 328 ? -2.971 -0.574 -12.223 1.00 94.69 328 PHE A O 1
ATOM 2668 N N . LEU A 1 329 ? -1.414 -1.963 -13.035 1.00 95.19 329 LEU A N 1
ATOM 2669 C CA . LEU A 1 329 ? -1.219 -2.689 -11.773 1.00 95.19 329 LEU A CA 1
ATOM 2670 C C . LEU A 1 329 ? -0.529 -1.842 -10.697 1.00 95.19 329 LEU A C 1
ATOM 2672 O O . LEU A 1 329 ? -0.629 -2.175 -9.519 1.00 95.19 329 LEU A O 1
ATOM 2676 N N . ASN A 1 330 ? 0.197 -0.799 -11.107 1.00 97.00 330 ASN A N 1
ATOM 2677 C CA . ASN A 1 330 ? 0.962 0.078 -10.228 1.00 97.00 330 ASN A CA 1
ATOM 2678 C C . ASN A 1 330 ? 0.328 1.467 -10.055 1.00 97.00 330 ASN A C 1
ATOM 2680 O O . ASN A 1 330 ? 0.615 2.128 -9.070 1.00 97.00 330 ASN A O 1
ATOM 2684 N N . VAL A 1 331 ? -0.544 1.888 -10.976 1.00 96.50 331 VAL A N 1
ATOM 2685 C CA . VAL A 1 331 ? -1.259 3.174 -10.904 1.00 96.50 331 VAL A CA 1
ATOM 2686 C C . VAL A 1 331 ? -2.739 3.012 -10.555 1.00 96.50 331 VAL A C 1
ATOM 2688 O O . VAL A 1 331 ? -3.520 3.906 -10.843 1.00 96.50 331 VAL A O 1
ATOM 2691 N N . ASP A 1 332 ? -3.182 1.878 -10.007 1.00 92.44 332 ASP A N 1
ATOM 2692 C CA . ASP A 1 332 ? -4.622 1.613 -9.860 1.00 92.44 332 ASP A CA 1
ATOM 2693 C C . ASP A 1 332 ? -5.369 2.636 -8.994 1.00 92.44 332 ASP A C 1
ATOM 2695 O O . ASP A 1 332 ? -6.428 3.105 -9.402 1.00 92.44 332 ASP A O 1
ATOM 2699 N N . GLY A 1 333 ? -4.804 3.019 -7.852 1.00 93.00 333 GLY A N 1
ATOM 2700 C CA . GLY A 1 333 ? -5.352 4.042 -6.978 1.00 93.00 333 GLY A CA 1
ATOM 2701 C C . GLY A 1 333 ? -5.244 5.423 -7.616 1.00 93.00 333 GLY A C 1
ATOM 2702 O O . GLY A 1 333 ? -6.180 6.217 -7.553 1.00 93.00 333 GLY A O 1
ATOM 2703 N N . ASP A 1 334 ? -4.154 5.691 -8.348 1.00 97.56 334 ASP A N 1
ATOM 2704 C CA . ASP A 1 334 ? -4.010 6.926 -9.122 1.00 97.56 334 ASP A CA 1
ATOM 2705 C C . ASP A 1 334 ? -5.077 7.036 -10.226 1.00 97.56 334 ASP A C 1
ATOM 2707 O O . ASP A 1 334 ? -5.539 8.138 -10.545 1.00 97.56 334 ASP A O 1
ATOM 2711 N N . LEU A 1 335 ? -5.497 5.902 -10.804 1.00 95.50 335 LEU A N 1
ATOM 2712 C CA . LEU A 1 335 ? -6.535 5.863 -11.829 1.00 95.50 335 LEU A CA 1
ATOM 2713 C C . LEU A 1 335 ? -7.878 6.372 -11.299 1.00 95.50 335 LEU A C 1
ATOM 2715 O O . LEU A 1 335 ? -8.613 6.960 -12.089 1.00 95.50 335 LEU A O 1
ATOM 2719 N N . GLU A 1 336 ? -8.187 6.242 -10.004 1.00 92.00 336 GLU A N 1
ATOM 2720 C CA . GLU A 1 336 ? -9.434 6.774 -9.437 1.00 92.00 336 GLU A CA 1
ATOM 2721 C C . GLU A 1 336 ? -9.584 8.284 -9.680 1.00 92.00 336 GLU A C 1
ATOM 2723 O O . GLU A 1 336 ? -10.638 8.753 -10.118 1.00 92.00 336 GLU A O 1
ATOM 2728 N N . ASP A 1 337 ? -8.516 9.050 -9.455 1.00 94.31 337 ASP A N 1
ATOM 2729 C CA . ASP A 1 337 ? -8.511 10.501 -9.652 1.00 94.31 337 ASP A CA 1
ATOM 2730 C C . ASP A 1 337 ? -8.256 10.884 -11.124 1.00 94.31 337 ASP A C 1
ATOM 2732 O O . ASP A 1 337 ? -8.821 11.866 -11.623 1.00 94.31 337 ASP A O 1
ATOM 2736 N N . LEU A 1 338 ? -7.459 10.093 -11.859 1.00 96.75 338 LEU A N 1
ATOM 2737 C CA . LEU A 1 338 ? -7.212 10.307 -13.293 1.00 96.75 338 LEU A CA 1
ATOM 2738 C C . LEU A 1 338 ? -8.456 10.058 -14.155 1.00 96.75 338 LEU A C 1
ATOM 2740 O O . LEU A 1 338 ? -8.639 10.721 -15.178 1.00 96.75 338 LEU A O 1
ATOM 2744 N N . GLU A 1 339 ? -9.332 9.120 -13.777 1.00 95.25 339 GLU A N 1
ATOM 2745 C CA . GLU A 1 339 ? -10.636 8.939 -14.425 1.00 95.25 339 GLU A CA 1
ATOM 2746 C C . GLU A 1 339 ? -11.454 10.237 -14.388 1.00 95.25 339 GLU A C 1
ATOM 2748 O O . GLU A 1 339 ? -11.988 10.659 -15.420 1.00 95.25 339 GLU A O 1
ATOM 2753 N N . GLY A 1 340 ? -11.503 10.895 -13.225 1.00 92.50 340 GLY A N 1
ATOM 2754 C CA . GLY A 1 340 ? -12.181 12.176 -13.039 1.00 92.50 340 GLY A CA 1
ATOM 2755 C C . GLY A 1 340 ? -11.522 13.310 -13.826 1.00 92.50 340 GLY A C 1
ATOM 2756 O O . GLY A 1 340 ? -12.189 13.995 -14.610 1.00 92.50 340 GLY A O 1
ATOM 2757 N N . SER A 1 341 ? -10.205 13.478 -13.686 1.00 95.50 341 SER A N 1
ATOM 2758 C CA . SER A 1 341 ? -9.470 14.592 -14.301 1.00 95.50 341 SER A CA 1
ATOM 2759 C C . SER A 1 341 ? -9.449 14.530 -15.832 1.00 95.50 341 SER A C 1
ATOM 2761 O O . SER A 1 341 ? -9.637 15.546 -16.510 1.00 95.50 341 SER A O 1
ATOM 2763 N N . LEU A 1 342 ? -9.321 13.328 -16.401 1.00 96.19 342 LEU A N 1
ATOM 2764 C CA . LEU A 1 342 ? -9.313 13.100 -17.849 1.00 96.19 342 LEU A CA 1
ATOM 2765 C C . LEU A 1 342 ? -10.720 12.911 -18.439 1.00 96.19 342 LEU A C 1
ATOM 2767 O O . LEU A 1 342 ? -10.861 12.720 -19.657 1.00 96.19 342 LEU A O 1
ATOM 2771 N N . LYS A 1 343 ? -11.757 13.044 -17.602 1.00 93.50 343 LYS A N 1
ATOM 2772 C CA . LYS A 1 343 ? -13.178 13.010 -17.970 1.00 93.50 343 LYS A CA 1
ATOM 2773 C C . LYS A 1 343 ? -13.575 11.691 -18.636 1.00 93.50 343 LYS A C 1
ATOM 2775 O O . LYS A 1 343 ? -14.106 11.692 -19.752 1.00 93.50 343 LYS A O 1
ATOM 2780 N N . ARG A 1 344 ? -13.301 10.565 -17.970 1.00 93.88 344 ARG A N 1
ATOM 2781 C CA . ARG A 1 344 ? -13.865 9.261 -18.348 1.00 93.88 344 ARG A CA 1
ATOM 2782 C C . ARG A 1 344 ? -15.391 9.362 -18.380 1.00 93.88 344 ARG A C 1
ATOM 2784 O O . ARG A 1 344 ? -15.989 9.998 -17.516 1.00 93.88 344 ARG A O 1
ATOM 2791 N N . ARG A 1 345 ? -16.038 8.751 -19.377 1.00 88.81 345 ARG A N 1
ATOM 2792 C CA . ARG A 1 345 ? -17.498 8.865 -19.538 1.00 88.81 345 ARG A CA 1
ATOM 2793 C C . ARG A 1 345 ? -18.257 8.086 -18.465 1.00 88.81 345 ARG A C 1
ATOM 2795 O O . ARG A 1 345 ? -19.256 8.577 -17.949 1.00 88.81 345 ARG A O 1
ATOM 2802 N N . VAL A 1 346 ? -17.802 6.872 -18.168 1.00 83.81 346 VAL A N 1
ATOM 2803 C CA . VAL A 1 346 ? -18.369 6.004 -17.130 1.00 83.81 346 VAL A CA 1
ATOM 2804 C C . VAL A 1 346 ? -17.285 5.755 -16.095 1.00 83.81 346 VAL A C 1
ATOM 2806 O O . VAL A 1 346 ? -16.344 5.012 -16.375 1.00 83.81 346 VAL A O 1
ATOM 2809 N N . SER A 1 347 ? -17.392 6.408 -14.936 1.00 80.56 347 SER A N 1
ATOM 2810 C CA . SER A 1 347 ? -16.467 6.172 -13.825 1.00 80.56 347 SER A CA 1
ATOM 2811 C C . SER A 1 347 ? -16.680 4.776 -13.251 1.00 80.56 347 SER A C 1
ATOM 2813 O O . SER A 1 347 ? -17.815 4.300 -13.166 1.00 80.56 347 SER A O 1
ATOM 2815 N N . ARG A 1 348 ? -15.582 4.122 -12.869 1.00 81.56 348 ARG A N 1
ATOM 2816 C CA . ARG A 1 348 ? -15.633 2.849 -12.143 1.00 81.56 348 ARG A CA 1
ATOM 2817 C C . ARG A 1 348 ? -15.953 3.045 -10.664 1.00 81.56 348 ARG A C 1
ATOM 2819 O O . ARG A 1 3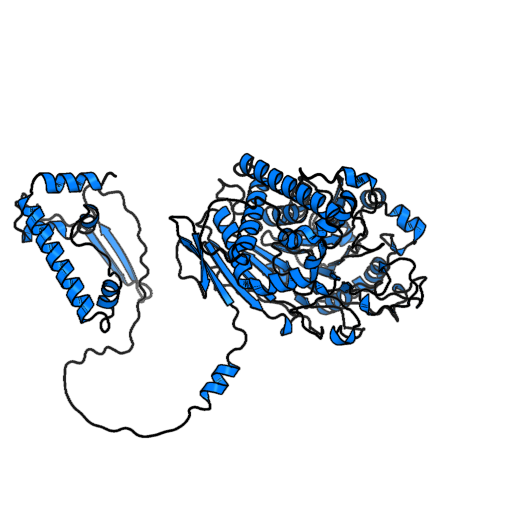48 ? -16.540 2.149 -10.063 1.00 81.56 348 ARG A O 1
ATOM 2826 N N . LYS A 1 349 ? -15.599 4.206 -10.103 1.00 79.75 349 LYS A N 1
ATOM 2827 C CA . LYS A 1 349 ? -15.871 4.560 -8.710 1.00 79.75 349 LYS A CA 1
ATOM 2828 C C . LYS A 1 349 ? -17.336 4.938 -8.541 1.00 79.75 349 LYS A C 1
ATOM 2830 O O . LYS A 1 349 ? -17.907 5.694 -9.331 1.00 79.75 349 LYS A O 1
ATOM 2835 N N . VAL A 1 350 ? -17.951 4.423 -7.485 1.00 80.19 350 VAL A N 1
ATOM 2836 C CA . VAL A 1 350 ? -19.333 4.759 -7.136 1.00 80.19 350 VAL A CA 1
ATOM 2837 C C . VAL A 1 350 ? -19.389 5.897 -6.116 1.00 80.19 350 VAL A C 1
ATOM 2839 O O . VAL A 1 350 ? -18.436 6.171 -5.393 1.00 80.19 350 VAL A O 1
ATOM 2842 N N . ALA A 1 351 ? -20.522 6.596 -6.033 1.00 73.44 351 ALA A N 1
ATOM 2843 C CA . ALA A 1 351 ? -20.693 7.630 -5.016 1.00 73.44 351 ALA A CA 1
ATOM 2844 C C . ALA A 1 351 ? -20.605 7.023 -3.604 1.00 73.44 351 ALA A C 1
ATOM 2846 O O . ALA A 1 351 ? -21.366 6.104 -3.283 1.00 73.44 351 ALA A O 1
ATOM 2847 N N . GLY A 1 352 ? -19.706 7.578 -2.786 1.00 69.62 352 GLY A N 1
ATOM 2848 C CA . GLY A 1 352 ? -19.416 7.111 -1.431 1.00 69.62 352 GLY A CA 1
ATOM 2849 C C . GLY A 1 352 ? -18.491 5.898 -1.368 1.00 69.62 352 GLY A C 1
ATOM 2850 O O . GLY A 1 352 ? -18.448 5.263 -0.329 1.00 69.62 352 GLY A O 1
ATOM 2851 N N . ASP A 1 353 ? -17.812 5.518 -2.453 1.00 74.81 353 ASP A N 1
ATOM 2852 C CA . ASP A 1 353 ? -16.911 4.364 -2.407 1.00 74.81 353 ASP A CA 1
ATOM 2853 C C . ASP A 1 353 ? -15.816 4.566 -1.350 1.00 74.81 353 ASP A C 1
ATOM 2855 O O . ASP A 1 353 ? -15.131 5.593 -1.357 1.00 74.81 353 ASP A O 1
ATOM 2859 N N . GLY A 1 354 ? -15.702 3.616 -0.424 1.00 71.25 354 GLY A N 1
ATOM 2860 C CA . GLY A 1 354 ? -14.674 3.594 0.609 1.00 71.25 354 GLY A CA 1
ATOM 2861 C C . GLY A 1 354 ? -13.645 2.517 0.300 1.00 71.25 354 GLY A C 1
ATOM 2862 O O . GLY A 1 354 ? -14.005 1.458 -0.202 1.00 71.25 354 GLY A O 1
ATOM 2863 N N . SER A 1 355 ? -12.386 2.771 0.643 1.00 78.25 355 SER A N 1
ATOM 2864 C CA . SER A 1 355 ? -11.282 1.891 0.254 1.00 78.25 355 SER A CA 1
ATOM 2865 C C . SER A 1 355 ? -10.639 1.145 1.417 1.00 78.25 355 SER A C 1
ATOM 2867 O O . SER A 1 355 ? -10.118 0.076 1.179 1.00 78.25 355 SER A O 1
ATOM 2869 N N . CYS A 1 356 ? -10.671 1.614 2.674 1.00 93.31 356 CYS A N 1
ATOM 2870 C CA . CYS A 1 356 ? -9.908 0.967 3.761 1.00 93.31 356 CYS A CA 1
ATOM 2871 C C . CYS A 1 356 ? -10.423 1.357 5.155 1.00 93.31 356 CYS A C 1
ATOM 2873 O O . CYS A 1 356 ? -10.949 2.453 5.346 1.00 93.31 356 CYS A O 1
ATOM 2875 N N . SER A 1 357 ? -10.182 0.510 6.157 1.00 98.69 357 SER A N 1
ATOM 2876 C CA . SER A 1 357 ? -10.280 0.869 7.582 1.00 98.69 357 SER A CA 1
ATOM 2877 C C . SER A 1 357 ? -8.934 0.626 8.263 1.00 98.69 357 SER A C 1
ATOM 2879 O O . SER A 1 357 ? -8.339 -0.431 8.066 1.00 98.69 357 SER A O 1
ATOM 2881 N N . ALA A 1 358 ? -8.464 1.546 9.103 1.00 98.81 358 ALA A N 1
ATOM 2882 C CA . ALA A 1 358 ? -7.196 1.391 9.815 1.00 98.81 358 ALA A CA 1
ATOM 2883 C C . ALA A 1 358 ? -7.282 1.848 11.276 1.00 98.81 358 ALA A C 1
ATOM 2885 O O . ALA A 1 358 ? -8.120 2.679 11.639 1.00 98.81 358 ALA A O 1
ATOM 2886 N N . LEU A 1 359 ? -6.417 1.287 12.122 1.00 98.88 359 LEU A N 1
ATOM 2887 C CA . LEU A 1 359 ? -6.372 1.590 13.547 1.00 98.88 359 LEU A CA 1
ATOM 2888 C C . LEU A 1 359 ? -4.941 1.489 14.090 1.00 98.88 359 LEU A C 1
ATOM 2890 O O . LEU A 1 359 ? -4.322 0.423 14.070 1.00 98.88 359 LEU A O 1
ATOM 2894 N N . VAL A 1 360 ? -4.452 2.600 14.644 1.00 98.94 360 VAL A N 1
ATOM 2895 C CA . VAL A 1 360 ? -3.274 2.641 15.520 1.00 98.94 360 VAL A CA 1
ATOM 2896 C C . VAL A 1 360 ? -3.770 2.622 16.961 1.00 98.94 360 VAL A C 1
ATOM 2898 O O . VAL A 1 360 ? -4.532 3.505 17.355 1.00 98.94 360 VAL A O 1
ATOM 2901 N N . LYS A 1 361 ? -3.372 1.629 17.759 1.00 98.81 361 LYS A N 1
ATOM 2902 C CA . LYS A 1 361 ? -3.904 1.412 19.113 1.00 98.81 361 LYS A CA 1
ATOM 2903 C C . LYS A 1 361 ? -2.783 1.236 20.131 1.00 98.81 361 LYS A C 1
ATOM 2905 O O . LYS A 1 361 ? -2.003 0.296 20.055 1.00 98.81 361 LYS A O 1
ATOM 2910 N N . VAL A 1 362 ? -2.755 2.111 21.130 1.00 98.81 362 VAL A N 1
ATOM 2911 C CA . VAL A 1 362 ? -1.888 1.995 22.308 1.00 98.81 362 VAL A CA 1
ATOM 2912 C C . VAL A 1 362 ? -2.625 1.185 23.372 1.00 98.81 362 VAL A C 1
ATOM 2914 O O . VAL A 1 362 ? -3.760 1.516 23.737 1.00 98.81 362 VAL A O 1
ATOM 2917 N N . LEU A 1 363 ? -2.011 0.115 23.869 1.00 98.56 363 LEU A N 1
ATOM 2918 C CA . LEU A 1 363 ? -2.606 -0.721 24.911 1.00 98.56 363 LEU A CA 1
ATOM 2919 C C . LEU A 1 363 ? -2.555 -0.062 26.302 1.00 98.56 363 LEU A C 1
ATOM 2921 O O . LEU A 1 363 ? -1.755 0.851 26.527 1.00 98.56 363 LEU A O 1
ATOM 2925 N N . PRO A 1 364 ? -3.396 -0.510 27.260 1.00 97.31 364 PRO A N 1
ATOM 2926 C CA . PRO A 1 364 ? -3.360 -0.015 28.634 1.00 97.31 364 PRO A CA 1
ATOM 2927 C C . PRO A 1 364 ? -1.945 -0.025 29.229 1.00 97.31 364 PRO A C 1
ATOM 2929 O O . PRO A 1 364 ? -1.187 -0.982 29.057 1.00 97.31 364 PRO A O 1
ATOM 2932 N N . GLY A 1 365 ? -1.584 1.066 29.910 1.00 96.81 365 GLY A N 1
ATOM 2933 C CA . GLY A 1 365 ? -0.245 1.256 30.475 1.00 96.81 365 GLY A CA 1
ATOM 2934 C C . GLY A 1 365 ? 0.866 1.436 29.436 1.00 96.81 365 GLY A C 1
ATOM 2935 O O . GLY A 1 365 ? 2.025 1.239 29.778 1.00 96.81 365 GLY A O 1
ATOM 2936 N N . ASN A 1 366 ? 0.532 1.766 28.181 1.00 98.12 366 ASN A N 1
ATOM 2937 C CA . ASN A 1 366 ? 1.467 1.833 27.050 1.00 98.12 366 ASN A CA 1
ATOM 2938 C C . ASN A 1 366 ? 2.267 0.531 26.877 1.00 98.12 366 ASN A C 1
ATOM 2940 O O . ASN A 1 366 ? 3.438 0.558 26.511 1.00 98.12 366 ASN A O 1
ATOM 2944 N N . SER A 1 367 ? 1.653 -0.611 27.198 1.00 98.44 367 SER A N 1
ATOM 2945 C CA . SER A 1 367 ? 2.314 -1.923 27.204 1.00 98.44 367 SER A CA 1
ATOM 2946 C C . SER A 1 367 ? 2.686 -2.419 25.806 1.00 98.44 367 SER A C 1
ATOM 2948 O O . SER A 1 367 ? 3.665 -3.145 25.665 1.00 98.44 367 SER A O 1
ATOM 2950 N N . ASP A 1 368 ? 1.940 -2.003 24.781 1.00 98.75 368 ASP A N 1
ATOM 2951 C CA . ASP A 1 368 ? 2.225 -2.287 23.375 1.00 98.75 368 ASP A CA 1
ATOM 2952 C C . ASP A 1 368 ? 1.572 -1.231 22.459 1.00 98.75 368 ASP A C 1
ATOM 2954 O O . ASP A 1 368 ? 0.715 -0.449 22.896 1.00 98.75 368 ASP A O 1
ATOM 2958 N N . LEU A 1 369 ? 1.978 -1.221 21.189 1.00 98.81 369 LEU A N 1
ATOM 2959 C CA . LEU A 1 369 ? 1.469 -0.362 20.124 1.00 98.81 369 LEU A CA 1
ATOM 2960 C C . LEU A 1 369 ? 1.103 -1.210 18.905 1.00 98.81 369 LEU A C 1
ATOM 2962 O O . LEU A 1 369 ? 1.976 -1.728 18.204 1.00 98.81 369 LEU A O 1
ATOM 2966 N N . TYR A 1 370 ? -0.195 -1.321 18.646 1.00 98.88 370 TYR A N 1
ATOM 2967 C CA . TYR A 1 370 ? -0.751 -2.059 17.519 1.00 98.88 370 TYR A CA 1
ATOM 2968 C C . TYR A 1 370 ? -0.978 -1.156 16.318 1.00 98.88 370 TYR A C 1
ATOM 2970 O O . TYR A 1 370 ? -1.407 -0.008 16.456 1.00 98.88 370 TYR A O 1
ATOM 2978 N N . PHE A 1 371 ? -0.726 -1.717 15.142 1.00 98.88 371 PHE A N 1
ATOM 2979 C CA . PHE A 1 371 ? -0.840 -1.044 13.859 1.00 98.88 371 PHE A CA 1
ATOM 2980 C C . PHE A 1 371 ? -1.518 -1.996 12.876 1.00 98.88 371 PHE A C 1
ATOM 2982 O O . PHE A 1 371 ? -0.968 -3.054 12.557 1.00 98.88 371 PHE A O 1
ATOM 2989 N N . SER A 1 372 ? -2.747 -1.670 12.467 1.00 98.88 372 SER A N 1
ATOM 2990 C CA . SER A 1 372 ? -3.577 -2.569 11.666 1.00 98.88 372 SER A CA 1
ATOM 2991 C C . SER A 1 372 ? -4.372 -1.854 10.594 1.00 98.88 372 SER A C 1
ATOM 2993 O O . SER A 1 372 ? -4.870 -0.748 10.807 1.00 98.88 372 SER A O 1
ATOM 2995 N N . GLN A 1 373 ? -4.549 -2.549 9.478 1.00 98.81 373 GLN A N 1
ATOM 2996 C CA . GLN A 1 373 ? -5.259 -2.067 8.308 1.00 98.81 373 GLN A CA 1
ATOM 2997 C C . GLN A 1 373 ? -6.102 -3.205 7.714 1.00 98.81 373 GLN A C 1
ATOM 2999 O O . GLN A 1 373 ? -5.731 -4.381 7.773 1.00 98.81 373 GLN A O 1
ATOM 3004 N N . VAL A 1 374 ? -7.266 -2.844 7.189 1.00 98.75 374 VAL A N 1
ATOM 3005 C CA . VAL A 1 374 ? -8.209 -3.705 6.472 1.00 98.75 374 VAL A CA 1
ATOM 3006 C C . VAL A 1 374 ? -8.455 -3.052 5.124 1.00 98.75 374 VAL A C 1
ATOM 3008 O O . VAL A 1 374 ? -9.102 -2.002 5.065 1.00 98.75 374 VAL A O 1
ATOM 3011 N N . THR A 1 375 ? -7.973 -3.677 4.054 1.00 98.50 375 THR A N 1
ATOM 3012 C CA . THR A 1 375 ? -8.198 -3.180 2.695 1.00 98.50 375 THR A CA 1
ATOM 3013 C C . THR A 1 375 ? -9.609 -3.516 2.260 1.00 98.50 375 THR A C 1
ATOM 3015 O O . THR A 1 375 ? -10.071 -4.643 2.455 1.00 98.50 375 THR A O 1
ATOM 3018 N N . TRP A 1 376 ? -10.298 -2.545 1.669 1.00 97.94 376 TRP A N 1
ATOM 3019 C CA . TRP A 1 376 ? -11.529 -2.735 0.915 1.00 97.94 376 TRP A CA 1
ATOM 3020 C C . TRP A 1 376 ? -11.246 -2.544 -0.572 1.00 97.94 376 TRP A C 1
ATOM 3022 O O . TRP A 1 376 ? -10.604 -1.595 -1.003 1.00 97.94 376 TRP A O 1
ATOM 3032 N N . SER A 1 377 ? -11.687 -3.498 -1.377 1.00 95.62 377 SER A N 1
ATOM 3033 C CA . SER A 1 377 ? -11.479 -3.457 -2.820 1.00 95.62 377 SER A CA 1
ATOM 3034 C C . SER A 1 377 ? -12.500 -4.358 -3.503 1.00 95.62 377 SER A C 1
ATOM 3036 O O . SER A 1 377 ? -13.322 -5.017 -2.856 1.00 95.62 377 SER A O 1
ATOM 3038 N N . THR A 1 378 ? -12.452 -4.414 -4.832 1.00 95.50 378 THR A N 1
ATOM 3039 C CA . THR A 1 378 ? -13.223 -5.408 -5.579 1.00 95.50 378 THR A CA 1
ATOM 3040 C C . THR A 1 378 ? -12.745 -6.815 -5.229 1.00 95.50 378 THR A C 1
ATOM 3042 O O . THR A 1 378 ? -11.550 -7.065 -5.109 1.00 95.50 378 THR A O 1
ATOM 3045 N N . TYR A 1 379 ? -13.652 -7.779 -5.122 1.00 98.00 379 TYR A N 1
ATOM 3046 C CA . TYR A 1 379 ? -13.282 -9.165 -4.817 1.00 98.00 379 TYR A CA 1
ATOM 3047 C C . TYR A 1 379 ? -12.433 -9.807 -5.921 1.00 98.00 379 TYR A C 1
ATOM 3049 O O . TYR A 1 379 ? -11.583 -10.655 -5.658 1.00 98.00 379 TYR A O 1
ATOM 3057 N N . ALA A 1 380 ? -12.542 -9.333 -7.159 1.00 96.56 380 ALA A N 1
ATOM 3058 C CA . ALA A 1 380 ? -11.668 -9.768 -8.244 1.00 96.56 380 ALA A CA 1
ATOM 3059 C C . ALA A 1 380 ? -10.177 -9.387 -8.034 1.00 96.56 380 ALA A C 1
ATOM 3061 O O . ALA A 1 380 ? -9.300 -9.981 -8.671 1.00 96.56 380 ALA A O 1
ATOM 3062 N N . SER A 1 381 ? -9.858 -8.485 -7.092 1.00 96.44 381 SER A N 1
ATOM 3063 C CA . SER A 1 381 ? -8.479 -8.121 -6.733 1.00 96.44 381 SER A CA 1
ATOM 3064 C C . SER A 1 381 ? -7.805 -9.106 -5.765 1.00 96.44 381 SER A C 1
ATOM 3066 O O . SER A 1 381 ? -6.594 -9.033 -5.575 1.00 96.44 381 SER A O 1
ATOM 3068 N N . MET A 1 382 ? -8.535 -10.085 -5.209 1.00 98.19 382 MET A N 1
ATOM 3069 C CA . MET A 1 382 ? -8.067 -11.002 -4.153 1.00 98.19 382 MET A CA 1
ATOM 3070 C C . MET A 1 382 ? -7.022 -12.054 -4.586 1.00 98.19 382 MET A C 1
ATOM 3072 O O . MET A 1 382 ? -6.841 -13.066 -3.922 1.00 98.19 382 MET A O 1
ATOM 3076 N N . LEU A 1 383 ? -6.263 -11.830 -5.660 1.00 98.38 383 LEU A N 1
ATOM 3077 C CA . LEU A 1 383 ? -4.975 -12.513 -5.821 1.00 98.38 383 LEU A CA 1
ATOM 3078 C C . LEU A 1 383 ? -3.919 -11.716 -5.067 1.00 98.38 383 LEU A C 1
ATOM 3080 O O . LEU A 1 383 ? -3.519 -10.651 -5.525 1.00 98.38 383 LEU A O 1
ATOM 3084 N N . ARG A 1 384 ? -3.482 -12.221 -3.913 1.00 98.44 384 ARG A N 1
ATOM 3085 C CA . ARG A 1 384 ? -2.664 -11.459 -2.961 1.00 98.44 384 ARG A CA 1
ATOM 3086 C C . ARG A 1 384 ? -1.302 -12.100 -2.737 1.00 98.44 384 ARG A C 1
ATOM 3088 O O . ARG A 1 384 ? -1.165 -13.324 -2.778 1.00 98.44 384 ARG A O 1
ATOM 3095 N N . ILE A 1 385 ? -0.292 -11.273 -2.486 1.00 98.75 385 ILE A N 1
ATOM 3096 C CA . ILE A 1 385 ? 1.077 -11.693 -2.175 1.00 98.75 385 ILE A CA 1
ATOM 3097 C C . ILE A 1 385 ? 1.594 -10.844 -1.013 1.00 98.75 385 ILE A C 1
ATOM 3099 O O . ILE A 1 385 ? 1.615 -9.621 -1.118 1.00 98.75 385 ILE A O 1
ATOM 3103 N N . LEU A 1 386 ? 2.048 -11.472 0.072 1.00 98.81 386 LEU A N 1
ATOM 3104 C CA . LEU A 1 386 ? 2.879 -10.793 1.066 1.00 98.81 386 LEU A CA 1
ATOM 3105 C C . LEU A 1 386 ? 4.313 -10.766 0.540 1.00 98.81 386 LEU A C 1
ATOM 3107 O O . LEU A 1 386 ? 4.860 -11.808 0.167 1.00 98.81 386 LEU A O 1
ATOM 3111 N N . LYS A 1 387 ? 4.908 -9.579 0.481 1.00 98.81 387 LYS A N 1
ATOM 3112 C CA . LYS A 1 387 ? 6.222 -9.360 -0.118 1.00 98.81 387 LYS A CA 1
ATOM 3113 C C . LYS A 1 387 ? 7.216 -8.921 0.936 1.00 98.81 387 LYS A C 1
ATOM 3115 O O . LYS A 1 387 ? 6.897 -8.087 1.780 1.00 98.81 387 LYS A O 1
ATOM 3120 N N . LYS A 1 388 ? 8.432 -9.439 0.824 1.00 98.44 388 LYS A N 1
ATOM 3121 C CA . LYS A 1 388 ? 9.626 -8.916 1.471 1.00 98.44 388 LYS A CA 1
ATOM 3122 C C . LYS A 1 388 ? 10.635 -8.553 0.399 1.00 98.44 388 LYS A C 1
ATOM 3124 O O . LYS A 1 388 ? 11.048 -9.403 -0.388 1.00 98.44 388 LYS A O 1
ATOM 3129 N N . TYR A 1 389 ? 11.055 -7.301 0.399 1.00 98.50 389 TYR A N 1
ATOM 3130 C CA . TYR A 1 389 ? 12.175 -6.848 -0.408 1.00 98.50 389 TYR A CA 1
ATOM 3131 C C . TYR A 1 389 ? 13.333 -6.490 0.512 1.00 98.50 389 TYR A C 1
ATOM 3133 O O . TYR A 1 389 ? 13.136 -5.751 1.473 1.00 98.50 389 TYR A O 1
ATOM 3141 N N . SER A 1 390 ? 14.524 -6.997 0.208 1.00 97.38 390 SER A N 1
ATOM 3142 C CA . SER A 1 390 ? 15.789 -6.559 0.795 1.00 97.38 390 SER A CA 1
ATOM 3143 C C . SER A 1 390 ? 16.689 -6.046 -0.327 1.00 97.38 390 SER A C 1
ATOM 3145 O O . SER A 1 390 ? 17.335 -6.813 -1.038 1.00 97.38 390 SER A O 1
ATOM 3147 N N . LEU A 1 391 ? 16.641 -4.736 -0.541 1.00 97.19 391 LEU A N 1
ATOM 3148 C CA . LEU A 1 391 ? 17.247 -4.037 -1.664 1.00 97.19 391 LEU A CA 1
ATOM 3149 C C . LEU A 1 391 ? 18.454 -3.248 -1.167 1.00 97.19 391 LEU A C 1
ATOM 3151 O O . LEU A 1 391 ? 18.320 -2.329 -0.359 1.00 97.19 391 LEU A O 1
ATOM 3155 N N . ARG A 1 392 ? 19.639 -3.586 -1.665 1.00 95.88 392 ARG A N 1
ATOM 3156 C CA . ARG A 1 392 ? 20.911 -2.957 -1.288 1.00 95.88 392 ARG A CA 1
ATOM 3157 C C . ARG A 1 392 ? 21.196 -1.697 -2.112 1.00 95.88 392 ARG A C 1
ATOM 3159 O O . ARG A 1 392 ? 22.264 -1.549 -2.695 1.00 95.88 392 ARG A O 1
ATOM 3166 N N . PHE A 1 393 ? 20.203 -0.814 -2.182 1.00 97.69 393 PHE A N 1
ATOM 3167 C CA . PHE A 1 393 ? 20.313 0.453 -2.900 1.00 97.69 393 PHE A CA 1
ATOM 3168 C C . PHE A 1 393 ? 21.003 1.519 -2.058 1.00 97.69 393 PHE A C 1
ATOM 3170 O O . PHE A 1 393 ? 20.953 1.504 -0.823 1.00 97.69 393 PHE A O 1
ATOM 3177 N N . HIS A 1 394 ? 21.557 2.506 -2.744 1.00 97.88 394 HIS A N 1
ATOM 3178 C CA . HIS A 1 394 ? 22.205 3.664 -2.161 1.00 97.88 394 HIS A CA 1
ATOM 3179 C C . HIS A 1 394 ? 21.325 4.906 -2.273 1.00 97.88 394 HIS A C 1
ATOM 3181 O O . HIS A 1 394 ? 20.348 4.943 -3.024 1.00 97.88 394 HIS A O 1
ATOM 3187 N N . LYS A 1 395 ? 21.644 5.943 -1.490 1.00 96.31 395 LYS A N 1
ATOM 3188 C CA . LYS A 1 395 ? 20.868 7.190 -1.488 1.00 96.31 395 LYS A CA 1
ATOM 3189 C C . LYS A 1 395 ? 20.888 7.882 -2.847 1.00 96.31 395 LYS A C 1
ATOM 3191 O O . LYS A 1 395 ? 19.821 8.232 -3.334 1.00 96.31 395 LYS A O 1
ATOM 3196 N N . THR A 1 396 ? 22.063 8.062 -3.448 1.00 96.88 396 THR A N 1
ATOM 3197 C CA . THR A 1 396 ? 22.254 8.672 -4.778 1.00 96.88 396 THR A CA 1
ATOM 3198 C C . THR A 1 396 ? 23.098 7.765 -5.665 1.00 96.88 396 THR A C 1
ATOM 3200 O O . THR A 1 396 ? 23.772 6.872 -5.156 1.00 96.88 396 THR A O 1
ATOM 3203 N N . PHE A 1 397 ? 23.122 8.044 -6.970 1.00 93.06 397 PHE A N 1
ATOM 3204 C CA . PHE A 1 397 ? 23.880 7.265 -7.956 1.00 93.06 397 PHE A CA 1
ATOM 3205 C C . PHE A 1 397 ? 25.386 7.156 -7.647 1.00 93.06 397 PHE A C 1
ATOM 3207 O O . PHE A 1 397 ? 26.017 6.156 -7.971 1.00 93.06 397 PHE A O 1
ATOM 3214 N N . GLU A 1 398 ? 25.971 8.175 -7.014 1.00 90.69 398 GLU A N 1
ATOM 3215 C CA . GLU A 1 398 ? 27.405 8.217 -6.679 1.00 90.69 398 GLU A CA 1
ATOM 3216 C C . GLU A 1 398 ? 27.693 7.878 -5.206 1.00 90.69 398 GLU A C 1
ATOM 3218 O O . GLU A 1 398 ? 28.853 7.833 -4.795 1.00 90.69 398 GLU A O 1
ATOM 3223 N N . SER A 1 399 ? 26.655 7.676 -4.390 1.00 89.44 399 SER A N 1
ATOM 3224 C CA . SER A 1 399 ? 26.801 7.451 -2.953 1.00 89.44 399 SER A CA 1
ATOM 3225 C C . SER A 1 399 ? 27.119 5.993 -2.636 1.00 89.44 399 SER A C 1
ATOM 3227 O O . SER A 1 399 ? 26.571 5.081 -3.242 1.00 89.44 399 SER A O 1
ATOM 3229 N N . SER A 1 400 ? 27.945 5.774 -1.612 1.00 91.00 400 SER A N 1
ATOM 3230 C CA . SER A 1 400 ? 28.107 4.472 -0.953 1.00 91.00 400 SER A CA 1
ATOM 3231 C C . SER A 1 400 ? 27.247 4.340 0.311 1.00 91.00 400 SER A C 1
ATOM 3233 O O . SER A 1 400 ? 27.394 3.384 1.066 1.00 91.00 400 SER A O 1
ATOM 3235 N N . GLU A 1 401 ? 26.403 5.331 0.612 1.00 95.19 401 GLU A N 1
ATOM 3236 C CA . GLU A 1 401 ? 25.502 5.303 1.764 1.00 95.19 401 GLU A CA 1
ATOM 3237 C C . GLU A 1 401 ? 24.207 4.562 1.395 1.00 95.19 401 GLU A C 1
ATOM 3239 O O . GLU A 1 401 ? 23.493 5.027 0.496 1.00 95.19 401 GLU A O 1
ATOM 3244 N N . PRO A 1 402 ? 23.872 3.448 2.071 1.00 96.19 402 PRO A N 1
ATOM 3245 C CA . PRO A 1 402 ? 22.655 2.701 1.792 1.00 96.19 402 PRO A CA 1
ATOM 3246 C C . PRO A 1 402 ? 21.406 3.494 2.186 1.00 96.19 402 PRO A C 1
ATOM 3248 O O . PRO A 1 402 ? 21.422 4.336 3.091 1.00 96.19 402 PRO A O 1
ATOM 3251 N N . ILE A 1 403 ? 20.288 3.198 1.526 1.00 98.12 403 ILE A N 1
ATOM 3252 C CA . ILE A 1 403 ? 18.990 3.738 1.934 1.00 98.12 403 ILE A CA 1
ATOM 3253 C C . ILE A 1 403 ? 18.570 3.182 3.315 1.00 98.12 403 ILE A C 1
ATOM 3255 O O . ILE A 1 403 ? 18.773 1.998 3.591 1.00 98.12 403 ILE A O 1
ATOM 3259 N N . PRO A 1 404 ? 17.948 3.985 4.199 1.00 98.38 404 PRO A N 1
ATOM 3260 C CA . PRO A 1 404 ? 17.478 3.497 5.501 1.00 98.38 404 PRO A CA 1
ATOM 3261 C C . PRO A 1 404 ? 16.421 2.386 5.396 1.00 98.38 404 PRO A C 1
ATOM 3263 O O . PRO A 1 404 ? 16.436 1.420 6.162 1.00 98.38 404 PRO A O 1
ATOM 3266 N N . GLY A 1 405 ? 15.506 2.508 4.432 1.00 98.44 405 GLY A N 1
ATOM 3267 C CA . GLY A 1 405 ? 14.454 1.536 4.133 1.00 98.44 405 GLY A CA 1
ATOM 3268 C C . GLY A 1 405 ? 14.904 0.415 3.196 1.00 98.44 405 GLY A C 1
ATOM 3269 O O . GLY A 1 405 ? 14.160 0.046 2.290 1.00 98.44 405 GLY A O 1
ATOM 3270 N N . HIS A 1 406 ? 16.126 -0.100 3.372 1.00 97.62 406 HIS A N 1
ATOM 3271 C CA . HIS A 1 406 ? 16.692 -1.153 2.522 1.00 97.62 406 HIS A CA 1
ATOM 3272 C C . HIS A 1 406 ? 15.950 -2.493 2.635 1.00 97.62 406 HIS A C 1
ATOM 3274 O O . HIS A 1 406 ? 16.011 -3.298 1.713 1.00 97.62 406 HIS A O 1
ATOM 3280 N N . THR A 1 407 ? 15.244 -2.765 3.737 1.00 98.50 407 THR A N 1
ATOM 3281 C CA . THR A 1 407 ? 14.386 -3.949 3.861 1.00 98.50 407 THR A CA 1
ATOM 3282 C C . THR A 1 407 ? 12.976 -3.533 4.248 1.00 98.50 407 THR A C 1
ATOM 3284 O O . THR A 1 407 ? 12.779 -2.814 5.223 1.00 98.50 407 THR A O 1
ATOM 3287 N N . LEU A 1 408 ? 11.978 -4.018 3.517 1.00 98.25 408 LEU A N 1
ATOM 3288 C CA . LEU A 1 408 ? 10.573 -3.765 3.811 1.00 98.25 408 LEU A CA 1
ATOM 3289 C C . LEU A 1 408 ? 9.731 -5.017 3.605 1.00 98.25 408 LEU A C 1
ATOM 3291 O O . LEU A 1 408 ? 10.027 -5.853 2.749 1.00 98.25 408 LEU A O 1
ATOM 3295 N N . THR A 1 409 ? 8.662 -5.115 4.384 1.00 98.81 409 THR A N 1
ATOM 3296 C CA . THR A 1 409 ? 7.647 -6.162 4.260 1.00 98.81 409 THR A CA 1
ATOM 3297 C C . THR A 1 409 ? 6.276 -5.522 4.164 1.00 98.81 409 THR A C 1
ATOM 3299 O O . THR A 1 409 ? 6.008 -4.527 4.840 1.00 98.81 409 THR A O 1
ATOM 3302 N N . PHE A 1 410 ? 5.432 -6.042 3.283 1.00 98.88 410 PHE A N 1
ATOM 3303 C CA . PHE A 1 410 ? 4.162 -5.407 2.959 1.00 98.88 410 PHE A CA 1
ATOM 3304 C C . PHE A 1 410 ? 3.192 -6.389 2.308 1.00 98.88 410 PHE A C 1
ATOM 3306 O O . PHE A 1 410 ? 3.595 -7.369 1.675 1.00 98.88 410 PHE A O 1
ATOM 3313 N N . SER A 1 411 ? 1.897 -6.140 2.465 1.00 98.81 411 SER A N 1
ATOM 3314 C CA . SER A 1 411 ? 0.853 -6.834 1.708 1.00 98.81 411 SER A CA 1
ATOM 3315 C C . SER A 1 411 ? 0.722 -6.214 0.318 1.00 98.81 411 SER A C 1
ATOM 3317 O O . SER A 1 411 ? 0.855 -5.007 0.164 1.00 98.81 411 SER A O 1
ATOM 3319 N N . SER A 1 412 ? 0.541 -7.033 -0.715 1.00 98.69 412 SER A N 1
ATOM 3320 C CA . SER A 1 412 ? 0.553 -6.594 -2.113 1.00 98.69 412 SER A CA 1
ATOM 3321 C C . SER A 1 412 ? -0.230 -7.565 -3.006 1.00 98.69 412 SER A C 1
ATOM 3323 O O . SER A 1 412 ? -0.909 -8.486 -2.534 1.00 98.69 412 SER A O 1
ATOM 3325 N N . SER A 1 413 ? -0.103 -7.375 -4.316 1.00 97.94 413 SER A N 1
ATOM 3326 C CA . SER A 1 413 ? -0.725 -8.165 -5.374 1.00 97.94 413 SER A CA 1
ATOM 3327 C C . SER A 1 413 ? 0.289 -8.487 -6.492 1.00 97.94 413 SER A C 1
ATOM 3329 O O . SER A 1 413 ? 1.359 -7.867 -6.575 1.00 97.94 413 SER A O 1
ATOM 3331 N N . PRO A 1 414 ? 0.016 -9.482 -7.355 1.00 97.94 414 PRO A N 1
ATOM 3332 C CA . PRO A 1 414 ? 0.901 -9.842 -8.462 1.00 97.94 414 PRO A CA 1
ATOM 3333 C C . PRO A 1 414 ? 1.184 -8.663 -9.405 1.00 97.94 414 PRO A C 1
ATOM 3335 O O . PRO A 1 414 ? 0.256 -8.019 -9.889 1.00 97.94 414 PRO A O 1
ATOM 3338 N N . GLY A 1 415 ? 2.463 -8.403 -9.700 1.00 95.44 415 GLY A N 1
ATOM 3339 C CA . GLY A 1 415 ? 2.884 -7.381 -10.674 1.00 95.44 415 GLY A CA 1
ATOM 3340 C C . GLY A 1 415 ? 2.849 -5.941 -10.157 1.00 95.44 415 GLY A C 1
ATOM 3341 O O . GLY A 1 415 ? 3.083 -5.002 -10.919 1.00 95.44 415 GLY A O 1
ATOM 3342 N N . ARG A 1 416 ? 2.577 -5.763 -8.865 1.00 97.12 416 ARG A N 1
ATOM 3343 C CA . ARG A 1 416 ? 2.661 -4.477 -8.180 1.00 97.12 416 ARG A CA 1
ATOM 3344 C C . ARG A 1 416 ? 3.953 -4.380 -7.376 1.00 97.12 416 ARG A C 1
ATOM 3346 O O . ARG A 1 416 ? 4.130 -5.140 -6.435 1.00 97.12 416 ARG A O 1
ATOM 3353 N N . ILE A 1 417 ? 4.830 -3.429 -7.671 1.00 98.12 417 ILE A N 1
ATOM 3354 C CA . ILE A 1 417 ? 6.120 -3.290 -6.960 1.00 98.12 417 ILE A CA 1
ATOM 3355 C C . ILE A 1 417 ? 6.017 -2.497 -5.641 1.00 98.12 417 ILE A C 1
ATOM 3357 O O . ILE A 1 417 ? 7.026 -2.167 -5.023 1.00 98.12 417 ILE A O 1
ATOM 3361 N N . PHE A 1 418 ? 4.789 -2.196 -5.214 1.00 98.62 418 PHE A N 1
ATOM 3362 C CA . PHE A 1 418 ? 4.420 -1.542 -3.957 1.00 98.62 418 PHE A CA 1
ATOM 3363 C C . PHE A 1 418 ? 3.211 -2.265 -3.323 1.00 98.62 418 PHE A C 1
ATOM 3365 O O . PHE A 1 418 ? 2.810 -3.328 -3.806 1.00 98.62 418 PHE A O 1
ATOM 3372 N N . SER A 1 419 ? 2.650 -1.759 -2.226 1.00 98.62 419 SER A N 1
ATOM 3373 C CA . SER A 1 419 ? 1.568 -2.425 -1.501 1.00 98.62 419 SER A CA 1
ATOM 3374 C C . SER A 1 419 ? 0.242 -2.304 -2.240 1.00 98.62 419 SER A C 1
ATOM 3376 O O . SER A 1 419 ? -0.305 -3.320 -2.665 1.00 98.62 419 SER A O 1
ATOM 3378 N N . GLY A 1 420 ? -0.237 -1.084 -2.466 1.00 95.50 420 GLY A N 1
ATOM 3379 C CA . GLY A 1 420 ? -1.559 -0.819 -3.014 1.00 95.50 420 GLY A CA 1
ATOM 3380 C C . GLY A 1 420 ? -2.692 -0.859 -2.006 1.00 95.50 420 GLY A C 1
ATOM 3381 O O . GLY A 1 420 ? -3.782 -0.399 -2.321 1.00 95.50 420 GLY A O 1
ATOM 3382 N N . ASP A 1 421 ? -2.440 -1.439 -0.835 1.00 97.50 421 ASP A N 1
ATOM 3383 C CA . ASP A 1 421 ? -3.434 -1.595 0.210 1.00 97.50 421 ASP A CA 1
ATOM 3384 C C . ASP A 1 421 ? -3.762 -0.289 0.931 1.00 97.50 421 ASP A C 1
ATOM 3386 O O . ASP A 1 421 ? -4.949 -0.033 1.052 1.00 97.50 421 ASP A O 1
ATOM 3390 N N . ASP A 1 422 ? -2.823 0.495 1.479 1.00 98.38 422 ASP A N 1
ATOM 3391 C CA . ASP A 1 422 ? -1.385 0.228 1.700 1.00 98.38 422 ASP A CA 1
ATOM 3392 C C . ASP A 1 422 ? -1.024 -0.169 3.154 1.00 98.38 422 ASP A C 1
ATOM 3394 O O . ASP A 1 422 ? -1.584 0.354 4.120 1.00 98.38 422 ASP A O 1
ATOM 3398 N N . PHE A 1 423 ? -0.037 -1.064 3.333 1.00 98.88 423 PHE A N 1
ATOM 3399 C CA . PHE A 1 423 ? 0.532 -1.445 4.641 1.00 98.88 423 PHE A CA 1
ATOM 3400 C C . PHE A 1 423 ? 2.005 -1.880 4.529 1.00 98.88 423 PHE A C 1
ATOM 3402 O O . PHE A 1 423 ? 2.312 -2.848 3.832 1.00 98.88 423 PHE A O 1
ATOM 3409 N N . TYR A 1 424 ? 2.903 -1.230 5.276 1.00 98.94 424 TYR A N 1
ATOM 3410 C CA . TYR A 1 424 ? 4.353 -1.450 5.231 1.00 98.94 424 TYR A CA 1
ATOM 3411 C C . TYR A 1 424 ? 4.997 -1.491 6.614 1.00 98.94 424 TYR A C 1
ATOM 3413 O O . TYR A 1 424 ? 4.735 -0.623 7.447 1.00 98.94 424 TYR A O 1
ATOM 3421 N N . LEU A 1 425 ? 5.937 -2.421 6.805 1.00 98.94 425 LEU A N 1
ATOM 3422 C CA . LEU A 1 425 ? 6.930 -2.398 7.884 1.00 98.94 425 LEU A CA 1
ATOM 3423 C C . LEU A 1 425 ? 8.325 -2.242 7.275 1.00 98.94 425 LEU A C 1
ATOM 3425 O O . LEU A 1 425 ? 8.681 -2.997 6.367 1.00 98.94 425 LEU A O 1
ATOM 3429 N N . ILE A 1 426 ? 9.114 -1.290 7.773 1.00 98.88 426 ILE A N 1
ATOM 3430 C CA . ILE A 1 426 ? 10.318 -0.796 7.095 1.00 98.88 426 ILE A CA 1
ATOM 3431 C C . ILE A 1 426 ? 11.525 -0.837 8.043 1.00 98.88 426 ILE A C 1
ATOM 3433 O O . ILE A 1 426 ? 11.435 -0.434 9.205 1.00 98.88 426 ILE A O 1
ATOM 3437 N N . SER A 1 427 ? 12.685 -1.271 7.542 1.00 98.56 427 SER A N 1
ATOM 3438 C CA . SER A 1 427 ? 13.942 -1.418 8.298 1.00 98.56 427 SER A CA 1
ATOM 3439 C C . SER A 1 427 ? 14.461 -0.129 8.931 1.00 98.56 427 SER A C 1
ATOM 3441 O O . SER A 1 427 ? 15.201 -0.192 9.909 1.00 98.56 427 SER A O 1
ATOM 3443 N N . SER A 1 428 ? 14.037 1.038 8.440 1.00 98.62 428 SER A N 1
ATOM 3444 C CA . SER A 1 428 ? 14.322 2.338 9.061 1.00 98.62 428 SER A CA 1
ATOM 3445 C C . SER A 1 428 ? 13.621 2.534 10.414 1.00 98.62 428 SER A C 1
ATOM 3447 O O . SER A 1 428 ? 13.802 3.558 11.079 1.00 98.62 428 SER A O 1
ATOM 3449 N N . GLY A 1 429 ? 12.818 1.560 10.845 1.00 98.75 429 GLY A N 1
ATOM 3450 C CA . GLY A 1 429 ? 12.057 1.593 12.085 1.00 98.75 429 GLY A CA 1
ATOM 3451 C C . GLY A 1 429 ? 10.689 2.261 11.945 1.00 98.75 429 GLY A C 1
ATOM 3452 O O . GLY A 1 429 ? 10.091 2.630 12.955 1.00 98.75 429 GLY A O 1
ATOM 3453 N N . LEU A 1 430 ? 10.216 2.441 10.709 1.00 98.94 430 LEU A N 1
ATOM 3454 C CA . LEU A 1 430 ? 8.926 3.045 10.390 1.00 98.94 430 LEU A CA 1
ATOM 3455 C C . LEU A 1 430 ? 7.901 1.981 9.974 1.00 98.94 430 LEU A C 1
ATOM 3457 O O . LEU A 1 430 ? 8.239 1.004 9.306 1.00 98.94 430 LEU A O 1
ATOM 3461 N N . ALA A 1 431 ? 6.642 2.201 10.335 1.00 98.94 431 ALA A N 1
ATOM 3462 C CA . ALA A 1 431 ? 5.492 1.526 9.744 1.00 98.94 431 ALA A CA 1
ATOM 3463 C C . ALA A 1 431 ? 4.589 2.566 9.074 1.00 98.94 431 ALA A C 1
ATOM 3465 O O . ALA A 1 431 ? 4.347 3.623 9.657 1.00 98.94 431 ALA A O 1
ATOM 3466 N N . ALA A 1 432 ? 4.105 2.278 7.867 1.00 98.94 432 ALA A N 1
ATOM 3467 C CA . ALA A 1 432 ? 3.278 3.192 7.078 1.00 98.94 432 ALA A CA 1
ATOM 3468 C C . ALA A 1 432 ? 2.041 2.467 6.533 1.00 98.94 432 ALA A C 1
ATOM 3470 O O . ALA A 1 432 ? 2.136 1.334 6.067 1.00 98.94 432 ALA A O 1
ATOM 3471 N N . MET A 1 433 ? 0.877 3.105 6.618 1.00 98.81 433 MET A N 1
ATOM 3472 C CA . MET A 1 433 ? -0.387 2.620 6.053 1.00 98.81 433 MET A CA 1
ATOM 3473 C C . MET A 1 433 ? -1.266 3.810 5.692 1.00 98.81 433 MET A C 1
ATOM 3475 O O . MET A 1 433 ? -1.063 4.900 6.234 1.00 98.81 433 MET A O 1
ATOM 3479 N N . GLU A 1 434 ? -2.278 3.608 4.859 1.00 98.75 434 GLU A N 1
ATOM 3480 C CA . GLU A 1 434 ? -3.245 4.660 4.559 1.00 98.75 434 GLU A CA 1
ATOM 3481 C C . GLU A 1 434 ? -4.702 4.186 4.559 1.00 98.75 434 GLU A C 1
ATOM 3483 O O . GLU A 1 434 ? -5.007 3.000 4.716 1.00 98.75 434 GLU A O 1
ATOM 3488 N N . THR A 1 435 ? -5.609 5.162 4.468 1.00 98.50 435 THR A N 1
ATOM 3489 C CA . THR A 1 435 ? -6.935 4.947 3.887 1.00 98.50 435 THR A CA 1
ATOM 3490 C C . THR A 1 435 ? -7.263 6.063 2.892 1.00 98.50 435 THR A C 1
ATOM 3492 O O . THR A 1 435 ? -7.043 7.248 3.171 1.00 98.50 435 THR A O 1
ATOM 3495 N N . THR A 1 436 ? -7.834 5.700 1.743 1.00 97.56 436 THR A N 1
ATOM 3496 C CA . THR A 1 436 ? -8.133 6.652 0.665 1.00 97.56 436 THR A CA 1
ATOM 3497 C C . THR A 1 436 ? -9.242 7.620 1.044 1.00 97.56 436 THR A C 1
ATOM 3499 O O . THR A 1 436 ? -10.353 7.202 1.355 1.00 97.56 436 THR A O 1
ATOM 3502 N N . ILE A 1 437 ? -8.980 8.921 0.984 1.00 96.56 437 ILE A N 1
ATOM 3503 C CA . ILE A 1 437 ? -9.971 9.977 1.246 1.00 96.56 437 ILE A CA 1
ATOM 3504 C C . ILE A 1 437 ? -10.612 10.513 -0.042 1.00 96.56 437 ILE A C 1
ATOM 3506 O O . ILE A 1 437 ? -11.724 11.040 -0.014 1.00 96.56 437 ILE A O 1
ATOM 3510 N N . GLY A 1 438 ? -9.942 10.330 -1.184 1.00 92.56 438 GLY A N 1
ATOM 3511 C CA . GLY A 1 438 ? -10.407 10.749 -2.502 1.00 92.56 438 GLY A CA 1
ATOM 3512 C C . GLY A 1 438 ? -10.535 12.267 -2.666 1.00 92.56 438 GLY A C 1
ATOM 3513 O O . GLY A 1 438 ? -10.132 13.060 -1.817 1.00 92.56 438 GLY A O 1
ATOM 3514 N N . ASN A 1 439 ? -11.119 12.679 -3.792 1.00 93.94 439 ASN A N 1
ATOM 3515 C CA . ASN A 1 439 ? -11.443 14.073 -4.074 1.00 93.94 439 ASN A CA 1
ATOM 3516 C C . ASN A 1 439 ? -12.834 14.193 -4.717 1.00 93.94 439 ASN A C 1
ATOM 3518 O O . ASN A 1 439 ? -13.046 13.769 -5.854 1.00 93.94 439 ASN A O 1
ATOM 3522 N N . GLY A 1 440 ? -13.775 14.813 -4.002 1.00 92.25 440 GLY A N 1
ATOM 3523 C CA . GLY A 1 440 ? -15.114 15.135 -4.499 1.00 92.25 440 GLY A CA 1
ATOM 3524 C C . GLY A 1 440 ? -15.226 16.522 -5.142 1.00 92.25 440 GLY A C 1
ATOM 3525 O O . GLY A 1 440 ? -16.301 16.869 -5.632 1.00 92.25 440 GLY A O 1
ATOM 3526 N N . ASN A 1 441 ? -14.151 17.317 -5.143 1.00 95.38 441 ASN A N 1
ATOM 3527 C CA . ASN A 1 441 ? -14.134 18.676 -5.668 1.00 95.38 441 ASN A CA 1
ATOM 3528 C C . ASN A 1 441 ? -13.486 18.722 -7.068 1.00 95.38 441 ASN A C 1
ATOM 3530 O O . ASN A 1 441 ? -12.255 18.684 -7.186 1.00 95.38 441 ASN A O 1
ATOM 3534 N N . PRO A 1 442 ? -14.278 18.841 -8.151 1.00 94.56 442 PRO A N 1
ATOM 3535 C CA . PRO A 1 442 ? -13.745 18.825 -9.511 1.00 94.56 442 PRO A CA 1
ATOM 3536 C C . PRO A 1 442 ? -12.857 20.033 -9.840 1.00 94.56 442 PRO A C 1
ATOM 3538 O O . PRO A 1 442 ? -12.034 19.942 -10.753 1.00 94.56 442 PRO A O 1
ATOM 3541 N N . ASP A 1 443 ? -12.954 21.139 -9.093 1.00 96.94 443 ASP A N 1
ATOM 3542 C CA . ASP A 1 443 ? -12.118 22.328 -9.311 1.00 96.94 443 ASP A CA 1
ATOM 3543 C C . ASP A 1 443 ? -10.635 22.068 -9.010 1.00 96.94 443 ASP A C 1
ATOM 3545 O O . ASP A 1 443 ? -9.765 22.811 -9.478 1.00 96.94 443 ASP A O 1
ATOM 3549 N N . LEU A 1 444 ? -10.339 21.006 -8.253 1.00 97.69 444 LEU A N 1
ATOM 3550 C CA . LEU A 1 444 ? -8.979 20.585 -7.930 1.00 97.69 444 LEU A CA 1
ATOM 3551 C C . LEU A 1 444 ? -8.333 19.750 -9.044 1.00 97.69 444 LEU A C 1
ATOM 3553 O O . LEU A 1 444 ? -7.107 19.700 -9.127 1.00 97.69 444 LEU A O 1
ATOM 3557 N N . TYR A 1 445 ? -9.108 19.166 -9.966 1.00 97.00 445 TYR A N 1
ATOM 3558 C CA . TYR A 1 445 ? -8.553 18.327 -11.040 1.00 97.00 445 TYR A CA 1
ATOM 3559 C C . TYR A 1 445 ? -7.616 19.077 -11.991 1.00 97.00 445 TYR A C 1
ATOM 3561 O O . TYR A 1 445 ? -6.774 18.456 -12.631 1.00 97.00 445 TYR A O 1
ATOM 3569 N N . LYS A 1 446 ? -7.704 20.412 -12.056 1.00 96.62 446 LYS A N 1
ATOM 3570 C CA . LYS A 1 446 ? -6.776 21.250 -12.834 1.00 96.62 446 LYS A CA 1
ATOM 3571 C C . LYS A 1 446 ? -5.316 21.156 -12.367 1.00 96.62 446 LYS A C 1
ATOM 3573 O O . LYS A 1 446 ? -4.430 21.551 -13.117 1.00 96.62 446 LYS A O 1
ATOM 3578 N N . TYR A 1 447 ? -5.075 20.681 -11.144 1.00 97.94 447 TYR A N 1
ATOM 3579 C CA . TYR A 1 447 ? -3.733 20.500 -10.589 1.00 97.94 447 TYR A CA 1
ATOM 3580 C C . TYR A 1 447 ? -3.129 19.126 -10.901 1.00 97.94 447 TYR A C 1
ATOM 3582 O O . TYR A 1 447 ? -1.941 18.929 -10.667 1.00 97.94 447 TYR A O 1
ATOM 3590 N N . ILE A 1 448 ? -3.916 18.196 -11.452 1.00 98.25 448 ILE A N 1
ATOM 3591 C CA . ILE A 1 448 ? -3.431 16.878 -11.865 1.00 98.25 448 ILE A CA 1
ATOM 3592 C C . ILE A 1 448 ? -2.800 17.021 -13.253 1.00 98.25 448 ILE A C 1
ATOM 3594 O O . ILE A 1 448 ? -3.493 17.071 -14.271 1.00 98.25 448 ILE A O 1
ATOM 3598 N N . ILE A 1 449 ? -1.471 17.121 -13.281 1.00 98.06 449 ILE A N 1
ATOM 3599 C CA . ILE A 1 449 ? -0.661 17.322 -14.490 1.00 98.06 449 ILE A CA 1
ATOM 3600 C C . ILE A 1 449 ? 0.447 16.261 -14.583 1.00 98.06 449 ILE A C 1
ATOM 3602 O O . ILE A 1 449 ? 0.901 15.765 -13.550 1.00 98.06 449 ILE A O 1
ATOM 3606 N N . PRO A 1 450 ? 0.928 15.920 -15.794 1.00 97.88 450 PRO A N 1
ATOM 3607 C CA . PRO A 1 450 ? 1.921 14.860 -15.955 1.00 97.88 450 PRO A CA 1
ATOM 3608 C C . PRO A 1 450 ? 3.311 15.213 -15.400 1.00 97.88 450 PRO A C 1
ATOM 3610 O O . PRO A 1 450 ? 4.091 14.306 -15.137 1.00 97.88 450 PRO A O 1
ATOM 3613 N N . GLN A 1 451 ? 3.638 16.492 -15.170 1.00 97.81 451 GLN A N 1
ATOM 3614 C CA . GLN A 1 451 ? 4.913 16.935 -14.570 1.00 97.81 451 GLN A CA 1
ATOM 3615 C C . GLN A 1 451 ? 4.908 16.845 -13.030 1.00 97.81 451 GLN A C 1
ATOM 3617 O O . GLN A 1 451 ? 5.218 17.805 -12.326 1.00 97.81 451 GLN A O 1
ATOM 3622 N N . THR A 1 452 ? 4.503 15.690 -12.512 1.00 97.56 452 THR A N 1
ATOM 3623 C CA . THR A 1 452 ? 4.433 15.340 -11.085 1.00 97.56 452 THR A CA 1
ATOM 3624 C C . THR A 1 452 ? 4.914 13.901 -10.896 1.00 97.56 452 THR A C 1
ATOM 3626 O O . THR A 1 452 ? 5.226 13.229 -11.879 1.00 97.56 452 THR A O 1
ATOM 3629 N N . ASN A 1 453 ? 4.961 13.403 -9.661 1.00 98.19 453 ASN A N 1
ATOM 3630 C CA . ASN A 1 453 ? 5.174 11.981 -9.404 1.00 98.19 453 ASN A CA 1
ATOM 3631 C C . ASN A 1 453 ? 3.879 11.358 -8.894 1.00 98.19 453 ASN A C 1
ATOM 3633 O O . ASN A 1 453 ? 3.327 11.808 -7.888 1.00 98.19 453 ASN A O 1
ATOM 3637 N N . LEU A 1 454 ? 3.406 10.322 -9.593 1.00 98.56 454 LEU A N 1
ATOM 3638 C CA . LEU A 1 454 ? 2.241 9.543 -9.173 1.00 98.56 454 LEU A CA 1
ATOM 3639 C C . LEU A 1 454 ? 2.452 8.965 -7.771 1.00 98.56 454 LEU A C 1
ATOM 3641 O O . LEU A 1 454 ? 3.587 8.808 -7.311 1.00 98.56 454 LEU A O 1
ATOM 3645 N N . GLU A 1 455 ? 1.357 8.686 -7.076 1.00 98.75 455 GLU A N 1
ATOM 3646 C CA . GLU A 1 455 ? 1.384 8.400 -5.646 1.00 98.75 455 GLU A CA 1
ATOM 3647 C C . GLU A 1 455 ? 2.257 7.199 -5.309 1.00 98.75 455 GLU A C 1
ATOM 3649 O O . GLU A 1 455 ? 3.133 7.323 -4.451 1.00 98.75 455 GLU A O 1
ATOM 3654 N N . PHE A 1 456 ? 2.139 6.109 -6.074 1.00 98.62 456 PHE A N 1
ATOM 3655 C CA . PHE A 1 456 ? 2.932 4.905 -5.829 1.00 98.62 456 PHE A CA 1
ATOM 3656 C C . PHE A 1 456 ? 4.447 5.178 -5.890 1.00 98.62 456 PHE A C 1
ATOM 3658 O O . PHE A 1 456 ? 5.222 4.574 -5.147 1.00 98.62 456 PHE A O 1
ATOM 3665 N N . VAL A 1 457 ? 4.888 6.116 -6.743 1.00 98.81 457 VAL A N 1
ATOM 3666 C CA . VAL A 1 457 ? 6.297 6.529 -6.835 1.00 98.81 457 VAL A CA 1
ATOM 3667 C C . VAL A 1 457 ? 6.702 7.240 -5.550 1.00 98.81 457 VAL A C 1
ATOM 3669 O O . VAL A 1 457 ? 7.704 6.880 -4.937 1.00 98.81 457 VAL A O 1
ATOM 3672 N N . ARG A 1 458 ? 5.903 8.217 -5.109 1.00 98.88 458 ARG A N 1
ATOM 3673 C CA . ARG A 1 458 ? 6.169 9.009 -3.896 1.00 98.88 458 ARG A CA 1
ATOM 3674 C C . ARG A 1 458 ? 6.155 8.145 -2.638 1.00 98.88 458 ARG A C 1
ATOM 3676 O O . ARG A 1 458 ? 7.039 8.290 -1.797 1.00 98.88 458 ARG A O 1
ATOM 3683 N N . ASN A 1 459 ? 5.219 7.203 -2.554 1.00 98.88 459 ASN A N 1
ATOM 3684 C CA . ASN A 1 459 ? 5.126 6.189 -1.508 1.00 98.88 459 ASN A CA 1
ATOM 3685 C C . ASN A 1 459 ? 6.418 5.350 -1.429 1.00 98.88 459 ASN A C 1
ATOM 3687 O O . ASN A 1 459 ? 7.061 5.293 -0.377 1.00 98.88 459 ASN A O 1
ATOM 3691 N N . ILE A 1 460 ? 6.876 4.770 -2.548 1.00 98.88 460 ILE A N 1
ATOM 3692 C CA . ILE A 1 460 ? 8.124 3.987 -2.563 1.00 98.88 460 ILE A CA 1
ATOM 3693 C C . ILE A 1 460 ? 9.334 4.853 -2.173 1.00 98.88 460 ILE A C 1
ATOM 3695 O O . ILE A 1 460 ? 10.165 4.405 -1.382 1.00 98.88 460 ILE A O 1
ATOM 3699 N N . VAL A 1 461 ? 9.450 6.079 -2.698 1.00 98.94 461 VAL A N 1
ATOM 3700 C CA . VAL A 1 461 ? 10.572 6.979 -2.375 1.00 98.94 461 VAL A CA 1
ATOM 3701 C C . VAL A 1 461 ? 10.606 7.303 -0.878 1.00 98.94 461 VAL A C 1
ATOM 3703 O O . VAL A 1 461 ? 11.658 7.157 -0.249 1.00 98.94 461 VAL A O 1
ATOM 3706 N N . ALA A 1 462 ? 9.466 7.674 -0.288 1.00 98.94 462 ALA A N 1
ATOM 3707 C CA . ALA A 1 462 ? 9.360 7.971 1.138 1.00 98.94 462 ALA A CA 1
ATOM 3708 C C . ALA A 1 462 ? 9.717 6.750 2.003 1.00 98.94 462 ALA A C 1
ATOM 3710 O O . ALA A 1 462 ? 10.513 6.870 2.937 1.00 98.94 462 ALA A O 1
ATOM 3711 N N . ASN A 1 463 ? 9.224 5.558 1.645 1.00 98.94 463 ASN A N 1
ATOM 3712 C CA . ASN A 1 463 ? 9.555 4.312 2.342 1.00 98.94 463 ASN A CA 1
ATOM 3713 C C . ASN A 1 463 ? 11.052 3.982 2.299 1.00 98.94 463 ASN A C 1
ATOM 3715 O O . ASN A 1 463 ? 11.598 3.482 3.279 1.00 98.94 463 ASN A O 1
ATOM 3719 N N . ARG A 1 464 ? 11.725 4.255 1.176 1.00 98.81 464 ARG A N 1
ATOM 3720 C CA . ARG A 1 464 ? 13.159 3.976 1.020 1.00 98.81 464 ARG A CA 1
ATOM 3721 C C . ARG A 1 464 ? 14.027 4.956 1.807 1.00 98.81 464 ARG A C 1
ATOM 3723 O O . ARG A 1 464 ? 14.990 4.532 2.441 1.00 98.81 464 ARG A O 1
ATOM 3730 N N . LEU A 1 465 ? 13.712 6.251 1.769 1.00 98.88 465 LEU A N 1
ATOM 3731 C CA . LEU A 1 465 ? 14.618 7.302 2.248 1.00 98.88 465 LEU A CA 1
ATOM 3732 C C . LEU A 1 465 ? 14.387 7.735 3.700 1.00 98.88 465 LEU A C 1
ATOM 3734 O O . LEU A 1 465 ? 15.343 8.155 4.349 1.00 98.88 465 LEU A O 1
ATOM 3738 N N . ALA A 1 466 ? 13.162 7.644 4.221 1.00 98.81 466 ALA A N 1
ATOM 3739 C CA . ALA A 1 466 ? 12.828 8.246 5.507 1.00 98.81 466 ALA A CA 1
ATOM 3740 C C . ALA A 1 466 ? 13.420 7.500 6.713 1.00 98.81 466 ALA A C 1
ATOM 3742 O O . ALA A 1 466 ? 13.317 6.276 6.838 1.00 98.81 466 ALA A O 1
ATOM 3743 N N . THR A 1 467 ? 13.955 8.266 7.664 1.00 98.62 467 THR A N 1
ATOM 3744 C CA . THR A 1 467 ? 14.426 7.789 8.974 1.00 98.62 467 THR A CA 1
ATOM 3745 C C . THR A 1 467 ? 13.482 8.150 10.117 1.00 98.62 467 THR A C 1
ATOM 3747 O O . THR A 1 467 ? 13.525 7.517 11.171 1.00 98.62 467 THR A O 1
ATOM 3750 N N . THR A 1 468 ? 12.604 9.136 9.928 1.00 98.88 468 THR A N 1
ATOM 3751 C CA . THR A 1 468 ? 11.591 9.544 10.915 1.00 98.88 468 THR A CA 1
ATOM 3752 C C . THR A 1 468 ? 10.213 9.649 10.272 1.00 98.88 468 THR A C 1
ATOM 3754 O O . THR A 1 468 ? 10.100 9.874 9.068 1.00 98.88 468 THR A O 1
ATOM 3757 N N . ALA A 1 469 ? 9.153 9.544 11.079 1.00 98.81 469 ALA A N 1
ATOM 3758 C CA . ALA A 1 469 ? 7.783 9.687 10.584 1.00 98.81 469 ALA A CA 1
ATOM 3759 C C . ALA A 1 469 ? 7.523 11.064 9.939 1.00 98.81 469 ALA A C 1
ATOM 3761 O O . ALA A 1 469 ? 6.838 11.146 8.925 1.00 98.81 469 ALA A O 1
ATOM 3762 N N . LYS A 1 470 ? 8.128 12.139 10.467 1.00 98.69 470 LYS A N 1
ATOM 3763 C CA . LYS A 1 470 ? 8.047 13.472 9.852 1.00 98.69 470 LYS A CA 1
ATOM 3764 C C . LYS A 1 470 ? 8.760 13.515 8.498 1.00 98.69 470 LYS A C 1
ATOM 3766 O O . LYS A 1 470 ? 8.193 13.998 7.526 1.00 98.69 470 LYS A O 1
ATOM 3771 N N . GLU A 1 471 ? 9.987 13.008 8.430 1.00 98.81 471 GLU A N 1
ATOM 3772 C CA . GLU A 1 471 ? 10.757 12.981 7.181 1.00 98.81 471 GLU A CA 1
ATOM 3773 C C . GLU A 1 471 ? 10.027 12.185 6.093 1.00 98.81 471 GLU A C 1
ATOM 3775 O O . GLU A 1 471 ? 9.999 12.614 4.945 1.00 98.81 471 GLU A O 1
ATOM 3780 N N . TRP A 1 472 ? 9.356 11.088 6.462 1.00 98.94 472 TRP A N 1
ATOM 3781 C CA . TRP A 1 472 ? 8.488 10.347 5.544 1.00 98.94 472 TRP A CA 1
ATOM 3782 C C . TRP A 1 472 ? 7.411 11.251 4.942 1.00 98.94 472 TRP A C 1
ATOM 3784 O O . TRP A 1 472 ? 7.245 11.286 3.725 1.00 98.94 472 TRP A O 1
ATOM 3794 N N . THR A 1 473 ? 6.719 12.035 5.779 1.00 98.88 473 THR A N 1
ATOM 3795 C CA . THR A 1 473 ? 5.681 12.961 5.300 1.00 98.88 473 THR A CA 1
ATOM 3796 C C . THR A 1 473 ? 6.239 14.098 4.446 1.00 98.88 473 THR A C 1
ATOM 3798 O O . THR A 1 473 ? 5.579 14.508 3.495 1.00 98.88 473 THR A O 1
ATOM 3801 N N . ASP A 1 474 ? 7.448 14.581 4.744 1.00 98.75 474 ASP A N 1
ATOM 3802 C CA . ASP A 1 474 ? 8.104 15.626 3.955 1.00 98.75 474 ASP A CA 1
ATOM 3803 C C . ASP A 1 474 ? 8.473 15.092 2.554 1.00 98.75 474 ASP A C 1
ATOM 3805 O O . ASP A 1 474 ? 8.134 15.719 1.554 1.00 98.75 474 ASP A O 1
ATOM 3809 N N . LEU A 1 475 ? 9.073 13.895 2.477 1.00 98.88 475 LEU A N 1
ATOM 3810 C CA . LEU A 1 475 ? 9.446 13.231 1.220 1.00 98.88 475 LEU A CA 1
ATOM 3811 C C . LEU A 1 475 ? 8.227 12.864 0.363 1.00 98.88 475 LEU A C 1
ATOM 3813 O O . LEU A 1 475 ? 8.242 13.048 -0.852 1.00 98.88 475 LEU A O 1
ATOM 3817 N N . PHE A 1 476 ? 7.159 12.350 0.979 1.00 98.88 476 PHE A N 1
ATOM 3818 C CA . PHE A 1 476 ? 5.934 11.989 0.260 1.00 98.88 476 PHE A CA 1
ATOM 3819 C C . PHE A 1 476 ? 5.225 13.213 -0.344 1.00 98.88 476 PHE A C 1
ATOM 3821 O O . PHE A 1 476 ? 4.592 13.107 -1.399 1.00 98.88 476 PHE A O 1
ATOM 3828 N N . ALA A 1 477 ? 5.323 14.374 0.313 1.00 98.69 477 ALA A N 1
ATOM 3829 C CA . ALA A 1 477 ? 4.712 15.621 -0.141 1.00 98.69 477 ALA A CA 1
ATOM 3830 C C . ALA A 1 477 ? 5.400 16.219 -1.383 1.00 98.69 477 ALA A C 1
ATOM 3832 O O . ALA A 1 477 ? 4.785 17.016 -2.101 1.00 98.69 477 ALA A O 1
ATOM 3833 N N . GLU A 1 478 ? 6.655 15.847 -1.655 1.00 98.31 478 GLU A N 1
ATOM 3834 C CA . GLU A 1 478 ? 7.377 16.297 -2.843 1.00 98.31 478 GLU A CA 1
ATOM 3835 C C . GLU A 1 478 ? 6.691 15.818 -4.128 1.00 98.31 478 GLU A C 1
ATOM 3837 O O . GLU A 1 478 ? 6.304 14.657 -4.262 1.00 98.31 478 GLU A O 1
ATOM 3842 N N . HIS A 1 479 ? 6.564 16.723 -5.103 1.00 97.88 479 HIS A N 1
ATOM 3843 C CA . HIS A 1 479 ? 5.984 16.436 -6.420 1.00 97.88 479 HIS A CA 1
ATOM 3844 C C . HIS A 1 479 ? 4.563 15.836 -6.387 1.00 97.88 479 HIS A C 1
ATOM 3846 O O . HIS A 1 479 ? 4.216 15.059 -7.276 1.00 97.88 479 HIS A O 1
ATOM 3852 N N . ASN A 1 480 ? 3.744 16.214 -5.393 1.00 98.50 480 ASN A N 1
ATOM 3853 C CA . ASN A 1 480 ? 2.347 15.787 -5.240 1.00 98.50 480 ASN A CA 1
ATOM 3854 C C . ASN A 1 480 ? 1.567 15.809 -6.573 1.00 98.50 480 ASN A C 1
ATOM 3856 O O . ASN A 1 480 ? 1.382 16.867 -7.180 1.00 98.50 480 ASN A O 1
ATOM 3860 N N . SER A 1 481 ? 1.076 14.641 -6.990 1.00 98.38 481 SER A N 1
ATOM 3861 C CA . SER A 1 481 ? 0.288 14.442 -8.210 1.00 98.38 481 SER A CA 1
ATOM 3862 C C . SER A 1 481 ? -1.189 14.803 -8.073 1.00 98.38 481 SER A C 1
ATOM 3864 O O . SER A 1 481 ? -1.855 15.042 -9.081 1.00 98.38 481 SER A O 1
ATOM 3866 N N . GLY A 1 482 ? -1.727 14.822 -6.851 1.00 98.00 482 GLY A N 1
ATOM 3867 C CA . GLY A 1 482 ? -3.169 14.912 -6.622 1.00 98.00 482 GLY A CA 1
ATOM 3868 C C . GLY A 1 482 ? -3.952 13.663 -7.005 1.00 98.00 482 GLY A C 1
ATOM 3869 O O . GLY A 1 482 ? -5.158 13.746 -7.233 1.00 98.00 482 GLY A O 1
ATOM 3870 N N . THR A 1 483 ? -3.272 12.531 -7.121 1.00 98.25 483 THR A N 1
ATOM 3871 C CA . THR A 1 483 ? -3.845 11.229 -7.465 1.00 98.25 483 THR A CA 1
ATOM 3872 C C . THR A 1 483 ? -3.605 10.251 -6.324 1.00 98.25 483 THR A C 1
ATOM 3874 O O . THR A 1 483 ? -2.659 10.434 -5.557 1.00 98.25 483 THR A O 1
ATOM 3877 N N . TYR A 1 484 ? -4.504 9.279 -6.180 1.00 97.62 484 TYR A N 1
ATOM 3878 C CA . TYR A 1 484 ? -4.612 8.395 -5.021 1.00 97.62 484 TYR A CA 1
ATOM 3879 C C . TYR A 1 484 ? -4.606 9.187 -3.702 1.00 97.62 484 TYR A C 1
ATOM 3881 O O . TYR A 1 484 ? -3.686 9.145 -2.889 1.00 97.62 484 TYR A O 1
ATOM 3889 N N . ASN A 1 485 ? -5.603 10.058 -3.555 1.00 98.12 485 ASN A N 1
ATOM 3890 C CA . ASN A 1 485 ? -5.668 10.993 -2.434 1.00 98.12 485 ASN A CA 1
ATOM 3891 C C . ASN A 1 485 ? -5.981 10.262 -1.117 1.00 98.12 485 ASN A C 1
ATOM 3893 O O . ASN A 1 485 ? -7.113 9.826 -0.900 1.00 98.12 485 ASN A O 1
ATOM 3897 N N . ASN A 1 486 ? -4.982 10.169 -0.236 1.00 98.56 486 ASN A N 1
ATOM 3898 C CA . ASN A 1 486 ? -4.977 9.291 0.937 1.00 98.56 486 ASN A CA 1
ATOM 3899 C C . ASN A 1 486 ? -4.766 10.059 2.260 1.00 98.56 486 ASN A C 1
ATOM 3901 O O . ASN A 1 486 ? -4.172 11.142 2.277 1.00 98.56 486 ASN A O 1
ATOM 3905 N N . GLN A 1 487 ? -5.236 9.480 3.375 1.00 98.81 487 GLN A N 1
ATOM 3906 C CA . GLN A 1 487 ? -4.757 9.783 4.728 1.00 98.81 487 GLN A CA 1
ATOM 3907 C C . GLN A 1 487 ? -3.696 8.746 5.111 1.00 98.81 487 GLN A C 1
ATOM 3909 O O . GLN A 1 487 ? -4.026 7.616 5.466 1.00 98.81 487 GLN A O 1
ATOM 3914 N N . TRP A 1 488 ? -2.433 9.148 5.086 1.00 98.94 488 TRP A N 1
ATOM 3915 C CA . TRP A 1 488 ? -1.285 8.355 5.503 1.00 98.94 488 TRP A CA 1
ATOM 3916 C C . TRP A 1 488 ? -1.055 8.443 7.010 1.00 98.94 488 TRP A C 1
ATOM 3918 O O . TRP A 1 488 ? -1.088 9.527 7.587 1.00 98.94 488 TRP A O 1
ATOM 3928 N N . MET A 1 489 ? -0.775 7.307 7.646 1.00 98.88 489 MET A N 1
ATOM 3929 C CA . MET A 1 489 ? -0.382 7.180 9.050 1.00 98.88 489 MET A CA 1
ATOM 3930 C C . MET A 1 489 ? 0.999 6.536 9.119 1.00 98.88 489 MET A C 1
ATOM 3932 O O . MET A 1 489 ? 1.175 5.393 8.695 1.00 98.88 489 MET A O 1
ATOM 3936 N N . VAL A 1 490 ? 1.964 7.257 9.688 1.00 98.94 490 VAL A N 1
ATOM 3937 C CA . VAL A 1 490 ? 3.355 6.812 9.803 1.00 98.94 490 VAL A CA 1
ATOM 3938 C C . VAL A 1 490 ? 3.747 6.734 11.270 1.00 98.94 490 VAL A C 1
ATOM 3940 O O . VAL A 1 490 ? 3.813 7.752 11.963 1.00 98.94 490 VAL A O 1
ATOM 3943 N N . VAL A 1 491 ? 4.007 5.519 11.742 1.00 98.94 491 VAL A N 1
ATOM 3944 C CA . VAL A 1 491 ? 4.468 5.239 13.103 1.00 98.94 491 VAL A CA 1
ATOM 3945 C C . VAL A 1 491 ? 5.980 5.057 13.106 1.00 98.94 491 VAL A C 1
ATOM 3947 O O . VAL A 1 491 ? 6.516 4.250 12.351 1.00 98.94 491 VAL A O 1
ATOM 3950 N N . ASP A 1 492 ? 6.669 5.766 13.995 1.00 98.88 492 ASP A N 1
ATOM 3951 C CA . ASP A 1 492 ? 8.087 5.557 14.280 1.00 98.88 492 ASP A CA 1
ATOM 3952 C C . ASP A 1 492 ? 8.255 4.621 15.484 1.00 98.88 492 ASP A C 1
ATOM 3954 O O . ASP A 1 492 ? 8.316 5.057 16.637 1.00 98.88 492 ASP A O 1
ATOM 3958 N N . TYR A 1 493 ? 8.345 3.314 15.228 1.00 98.81 493 TYR A N 1
ATOM 3959 C CA . TYR A 1 493 ? 8.490 2.305 16.281 1.00 98.81 493 TYR A CA 1
ATOM 3960 C C . TYR A 1 493 ? 9.788 2.461 17.084 1.00 98.81 493 TYR A C 1
ATOM 3962 O O . TYR A 1 493 ? 9.833 2.024 18.233 1.00 98.81 493 TYR A O 1
ATOM 3970 N N . LYS A 1 494 ? 10.810 3.158 16.560 1.00 98.44 494 LYS A N 1
ATOM 3971 C CA . LYS A 1 494 ? 12.035 3.478 17.322 1.00 98.44 494 LYS A CA 1
ATOM 3972 C C . LYS A 1 494 ? 11.748 4.352 18.543 1.00 98.44 494 LYS A C 1
ATOM 3974 O O . LYS A 1 494 ? 12.530 4.365 19.489 1.00 98.44 494 LYS A O 1
ATOM 3979 N N . LYS A 1 495 ? 10.646 5.105 18.511 1.00 98.56 495 LYS A N 1
ATOM 3980 C CA . LYS A 1 495 ? 10.218 6.000 19.589 1.00 98.56 495 LYS A CA 1
ATOM 3981 C C . LYS A 1 495 ? 9.263 5.350 20.585 1.00 98.56 495 LYS A C 1
ATOM 3983 O O . LYS A 1 495 ? 8.963 5.958 21.611 1.00 98.56 495 LYS A O 1
ATOM 3988 N N . PHE A 1 496 ? 8.772 4.145 20.308 1.00 98.62 496 PHE A N 1
ATOM 3989 C CA . PHE A 1 496 ? 7.882 3.440 21.217 1.00 98.62 496 PHE A CA 1
ATOM 3990 C C . PHE A 1 496 ? 8.683 2.541 22.162 1.00 98.62 496 PHE A C 1
ATOM 3992 O O . PHE A 1 496 ? 9.344 1.599 21.732 1.00 98.62 496 PHE A O 1
ATOM 3999 N N . VAL A 1 497 ? 8.589 2.812 23.464 1.00 98.25 497 VAL A N 1
ATOM 4000 C CA . VAL A 1 497 ? 9.157 1.958 24.512 1.00 98.25 497 VAL A CA 1
ATOM 4001 C C . VAL A 1 497 ? 8.015 1.489 25.417 1.00 98.25 497 VAL A C 1
ATOM 4003 O O . VAL A 1 497 ? 7.365 2.339 26.034 1.00 98.25 497 VAL A O 1
ATOM 4006 N N . PRO A 1 498 ? 7.763 0.170 25.525 1.00 98.25 498 PRO A N 1
ATOM 4007 C CA . PRO A 1 498 ? 6.715 -0.364 26.387 1.00 98.25 498 PRO A CA 1
ATOM 4008 C C . PRO A 1 498 ? 6.771 0.191 27.815 1.00 98.25 498 PRO A C 1
ATOM 4010 O O . PRO A 1 498 ? 7.828 0.237 28.448 1.00 98.25 498 PRO A O 1
ATOM 4013 N N . GLY A 1 499 ? 5.620 0.622 28.328 1.00 98.06 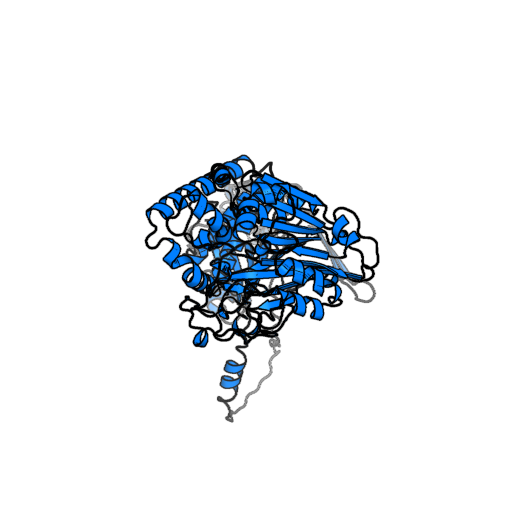499 GLY A N 1
ATOM 4014 C CA . GLY A 1 499 ? 5.467 1.174 29.675 1.00 98.06 499 GLY A CA 1
ATOM 4015 C C . GLY A 1 499 ? 5.893 2.637 29.841 1.00 98.06 499 GLY A C 1
ATOM 4016 O O . GLY A 1 499 ? 5.700 3.193 30.921 1.00 98.06 499 GLY A O 1
ATOM 4017 N N . GLN A 1 500 ? 6.455 3.280 28.811 1.00 98.38 500 GLN A N 1
ATOM 4018 C CA . GLN A 1 500 ? 6.906 4.675 28.879 1.00 98.38 500 GLN A CA 1
ATOM 4019 C C . GLN A 1 500 ? 5.884 5.652 28.276 1.00 98.38 500 GLN A C 1
ATOM 4021 O O . GLN A 1 500 ? 5.051 5.256 27.455 1.00 98.38 500 GLN A O 1
ATOM 4026 N N . PRO A 1 501 ? 5.910 6.945 28.661 1.00 98.19 501 PRO A N 1
ATOM 4027 C CA . PRO A 1 501 ? 5.116 7.980 28.002 1.00 98.19 501 PRO A CA 1
ATOM 4028 C C . PRO A 1 501 ? 5.414 8.067 26.499 1.00 98.19 501 PRO A C 1
ATOM 4030 O O . PRO A 1 501 ? 6.558 7.912 26.083 1.00 98.19 501 PRO A O 1
ATOM 4033 N N . LEU A 1 502 ? 4.392 8.359 25.688 1.00 98.56 502 LEU A N 1
ATOM 4034 C CA . LEU A 1 502 ? 4.532 8.462 24.231 1.00 98.56 502 LEU A CA 1
ATOM 4035 C C . LEU A 1 502 ? 5.220 9.791 23.854 1.00 98.56 502 LEU A C 1
ATOM 4037 O O . LEU A 1 502 ? 4.627 10.849 24.110 1.00 98.56 502 LEU A O 1
ATOM 4041 N N . PRO A 1 503 ? 6.431 9.777 23.267 1.00 98.31 503 PRO A N 1
ATOM 4042 C CA . PRO A 1 503 ? 7.154 10.995 22.906 1.00 98.31 503 PRO A CA 1
ATOM 4043 C C . PRO A 1 503 ? 6.651 11.575 21.580 1.00 98.31 503 PRO A C 1
ATOM 4045 O O . PRO A 1 503 ? 6.192 10.834 20.714 1.00 98.31 503 PRO A O 1
ATOM 4048 N N . ASP A 1 504 ? 6.781 12.892 21.402 1.00 98.56 504 ASP A N 1
ATOM 4049 C CA . ASP A 1 504 ? 6.386 13.567 20.161 1.00 98.56 504 ASP A CA 1
ATOM 4050 C C . ASP A 1 504 ? 7.068 12.970 18.919 1.00 98.56 504 ASP A C 1
ATOM 4052 O O . ASP A 1 504 ? 8.217 12.503 18.922 1.00 98.56 504 ASP A O 1
ATOM 4056 N N . GLY A 1 505 ? 6.319 12.988 17.826 1.00 98.25 505 GLY A N 1
ATOM 4057 C CA . GLY A 1 505 ? 6.658 12.399 16.548 1.00 98.25 505 GLY A CA 1
ATOM 4058 C C . GLY A 1 505 ? 6.716 10.883 16.534 1.00 98.25 505 GLY A C 1
ATOM 4059 O O . GLY A 1 505 ? 7.458 10.346 15.714 1.00 98.25 505 GLY A O 1
ATOM 4060 N N . LEU A 1 506 ? 5.985 10.221 17.435 1.00 98.81 506 LEU A N 1
ATOM 4061 C CA . LEU A 1 506 ? 5.702 8.788 17.368 1.00 98.81 506 LEU A CA 1
ATOM 4062 C C . LEU A 1 506 ? 4.746 8.471 16.212 1.00 98.81 506 LEU A C 1
ATOM 4064 O O . LEU A 1 506 ? 4.964 7.488 15.515 1.00 98.81 506 LEU A O 1
ATOM 4068 N N . LEU A 1 507 ? 3.706 9.285 16.011 1.00 98.88 507 LEU A N 1
ATOM 4069 C CA . LEU A 1 507 ? 2.741 9.137 14.919 1.00 98.88 507 LEU A CA 1
ATOM 4070 C C . LEU A 1 507 ? 2.619 10.451 14.149 1.00 98.88 507 LEU A C 1
ATOM 4072 O O . LEU A 1 507 ? 2.213 11.465 14.717 1.00 98.88 507 LEU A O 1
ATOM 4076 N N . TYR A 1 508 ? 2.897 10.407 12.849 1.00 98.88 508 TYR A N 1
ATOM 4077 C CA . TYR A 1 508 ? 2.544 11.470 11.913 1.00 98.88 508 TYR A CA 1
ATOM 4078 C C . TYR A 1 508 ? 1.389 11.031 11.021 1.00 98.88 508 TYR A C 1
ATOM 4080 O O . TYR A 1 508 ? 1.330 9.884 10.582 1.00 98.88 508 TYR A O 1
ATOM 4088 N N . VAL A 1 509 ? 0.481 11.965 10.757 1.00 98.88 509 VAL A N 1
ATOM 4089 C CA . VAL A 1 509 ? -0.626 11.800 9.818 1.00 98.88 509 VAL A CA 1
ATOM 4090 C C . VAL A 1 509 ? -0.474 12.829 8.710 1.00 98.88 509 VAL A C 1
ATOM 4092 O O . VAL A 1 509 ? -0.303 14.014 8.997 1.00 98.88 509 VAL A O 1
ATOM 4095 N N . LEU A 1 510 ? -0.528 12.381 7.459 1.00 98.81 510 LEU A N 1
ATOM 4096 C CA . LEU A 1 510 ? -0.509 13.229 6.272 1.00 98.81 510 LEU A CA 1
ATOM 4097 C C . LEU A 1 510 ? -1.785 13.005 5.471 1.00 98.81 510 LEU A C 1
ATOM 4099 O O . LEU A 1 510 ? -2.185 11.872 5.248 1.00 98.81 510 LEU A O 1
ATOM 4103 N N . GLU A 1 511 ? -2.401 14.079 5.000 1.00 98.81 511 GLU A N 1
ATOM 4104 C CA . GLU A 1 511 ? -3.569 14.027 4.126 1.00 98.81 511 GLU A CA 1
ATOM 4105 C C . GLU A 1 511 ? -3.314 14.790 2.836 1.00 98.81 511 GLU A C 1
ATOM 4107 O O . GLU A 1 511 ? -2.826 15.924 2.866 1.00 98.81 511 GLU A O 1
ATOM 4112 N N . GLN A 1 512 ? -3.660 14.165 1.712 1.00 98.38 512 GLN A N 1
ATOM 4113 C CA . GLN A 1 512 ? -3.412 14.690 0.375 1.00 98.38 512 GLN A CA 1
ATOM 4114 C C . GLN A 1 512 ? -4.702 15.019 -0.375 1.00 98.38 512 GLN A C 1
ATOM 4116 O O . GLN A 1 512 ? -5.657 14.250 -0.384 1.00 98.38 512 GLN A O 1
ATOM 4121 N N . LEU A 1 513 ? -4.667 16.137 -1.095 1.00 98.25 513 LEU A N 1
ATOM 4122 C CA . LEU A 1 513 ? -5.544 16.459 -2.220 1.00 98.25 513 LEU A CA 1
ATOM 4123 C C . LEU A 1 513 ? -4.692 16.945 -3.403 1.00 98.25 513 LEU A C 1
ATOM 4125 O O . LEU A 1 513 ? -3.498 17.223 -3.225 1.00 98.25 513 LEU A O 1
ATOM 4129 N N . PRO A 1 514 ? -5.270 17.141 -4.606 1.00 98.12 514 PRO A N 1
ATOM 4130 C CA . PRO A 1 514 ? -4.550 17.830 -5.668 1.00 98.12 514 PRO A CA 1
ATOM 4131 C C . PRO A 1 514 ? -4.041 19.190 -5.197 1.00 98.12 514 PRO A C 1
ATOM 4133 O O . PRO A 1 514 ? -4.823 20.010 -4.722 1.00 98.12 514 PRO A O 1
ATOM 4136 N N . HIS A 1 515 ? -2.725 19.400 -5.323 1.00 96.25 515 HIS A N 1
ATOM 4137 C CA . HIS A 1 515 ? -1.963 20.576 -4.876 1.00 96.25 515 HIS A CA 1
ATOM 4138 C C . HIS A 1 515 ? -1.805 20.770 -3.355 1.00 96.25 515 HIS A C 1
ATOM 4140 O O . HIS A 1 515 ? -0.871 21.451 -2.937 1.00 96.25 515 HIS A O 1
ATOM 4146 N N . TYR A 1 516 ? -2.651 20.168 -2.519 1.00 98.00 516 TYR A N 1
ATOM 4147 C CA . TYR A 1 516 ? -2.671 20.426 -1.077 1.00 98.00 516 TYR A CA 1
ATOM 4148 C C . TYR A 1 516 ? -2.200 19.222 -0.260 1.00 98.00 516 TYR A C 1
ATOM 4150 O O . TYR A 1 516 ? -2.602 18.090 -0.515 1.00 98.00 516 TYR A O 1
ATOM 4158 N N . ILE A 1 517 ? -1.383 19.492 0.757 1.00 98.19 517 ILE A N 1
ATOM 4159 C CA . ILE A 1 517 ? -0.928 18.522 1.755 1.00 98.19 517 ILE A CA 1
ATOM 4160 C C . ILE A 1 517 ? -1.161 19.128 3.137 1.00 98.19 517 ILE A C 1
ATOM 4162 O O . ILE A 1 517 ? -0.828 20.292 3.365 1.00 98.19 517 ILE A O 1
ATOM 4166 N N . ASN A 1 518 ? -1.702 18.340 4.062 1.00 98.50 518 ASN A N 1
ATOM 4167 C CA . ASN A 1 518 ? -1.749 18.689 5.476 1.00 98.50 518 ASN A CA 1
ATOM 4168 C C . ASN A 1 518 ? -1.068 17.602 6.307 1.00 98.50 518 ASN A C 1
ATOM 4170 O O . ASN A 1 518 ? -1.483 16.449 6.264 1.00 98.50 518 ASN A O 1
ATOM 4174 N N . THR A 1 519 ? -0.079 17.989 7.109 1.00 98.38 519 THR A N 1
ATOM 4175 C CA . THR A 1 519 ? 0.686 17.075 7.965 1.00 98.38 519 THR A CA 1
ATOM 4176 C C . THR A 1 519 ? 0.472 17.429 9.432 1.00 98.38 519 THR A C 1
ATOM 4178 O O . THR A 1 519 ? 0.468 18.601 9.806 1.00 98.38 519 THR A O 1
ATOM 4181 N N . THR A 1 520 ? 0.285 16.432 10.293 1.00 98.12 520 THR A N 1
ATOM 4182 C CA . THR A 1 520 ? 0.042 16.620 11.727 1.00 98.12 520 THR A CA 1
ATOM 4183 C C . THR A 1 520 ? 0.760 15.556 12.548 1.00 98.12 520 THR A C 1
ATOM 4185 O O . THR A 1 520 ? 0.650 14.365 12.269 1.00 98.12 520 THR A O 1
ATOM 4188 N N . ASP A 1 521 ? 1.456 15.977 13.605 1.00 98.62 521 ASP A N 1
ATOM 4189 C CA . ASP A 1 521 ? 1.917 15.062 14.650 1.00 98.62 521 ASP A CA 1
ATOM 4190 C C . ASP A 1 521 ? 0.718 14.637 15.511 1.00 98.62 521 ASP A C 1
ATOM 4192 O O . ASP A 1 521 ? 0.248 15.369 16.391 1.00 98.62 521 ASP A O 1
ATOM 4196 N N . ALA A 1 522 ? 0.192 13.447 15.239 1.00 98.44 522 ALA A N 1
ATOM 4197 C CA . ALA A 1 522 ? -0.985 12.902 15.902 1.00 98.44 522 ALA A CA 1
ATOM 4198 C C . ALA A 1 522 ? -0.650 12.162 17.210 1.00 98.44 522 ALA A C 1
ATOM 4200 O O . ALA A 1 522 ? -1.537 11.583 17.843 1.00 98.44 522 ALA A O 1
ATOM 4201 N N . THR A 1 523 ? 0.600 12.219 17.685 1.00 98.75 523 THR A N 1
ATOM 4202 C CA . THR A 1 523 ? 0.999 11.609 18.965 1.00 98.75 523 THR A CA 1
ATOM 4203 C C . THR A 1 523 ? 0.158 12.136 20.132 1.00 98.75 523 THR A C 1
ATOM 4205 O O . THR A 1 523 ? -0.214 11.386 21.037 1.00 98.75 523 THR A O 1
ATOM 4208 N N . HIS A 1 524 ? -0.195 13.424 20.112 1.00 97.88 524 HIS A N 1
ATOM 4209 C CA . HIS A 1 524 ? -1.028 14.028 21.151 1.00 97.88 524 HIS A CA 1
ATOM 4210 C C . HIS A 1 524 ? -2.425 13.383 21.243 1.00 97.88 524 HIS A C 1
ATOM 4212 O O . HIS A 1 524 ? -2.955 13.243 22.346 1.00 97.88 524 HIS A O 1
ATOM 4218 N N . VAL A 1 525 ? -2.984 12.915 20.122 1.00 98.19 525 VAL A N 1
ATOM 4219 C CA . VAL A 1 525 ? -4.260 12.185 20.086 1.00 98.19 525 VAL A CA 1
ATOM 4220 C C . VAL A 1 525 ? -4.102 10.796 20.696 1.00 98.19 525 VAL A C 1
ATOM 4222 O O . VAL A 1 525 ? -4.918 10.395 21.527 1.00 98.19 525 VAL A O 1
ATOM 4225 N N . LEU A 1 526 ? -3.012 10.088 20.376 1.00 98.25 526 LEU A N 1
ATOM 4226 C CA . LEU A 1 526 ? -2.707 8.802 21.011 1.00 98.25 526 LEU A CA 1
ATOM 4227 C C . LEU A 1 526 ? -2.603 8.938 22.534 1.00 98.25 526 LEU A C 1
ATOM 4229 O O . LEU A 1 526 ? -3.148 8.105 23.253 1.00 98.25 526 LEU A O 1
ATOM 4233 N N . ARG A 1 527 ? -1.980 10.010 23.042 1.00 98.06 527 ARG A N 1
ATOM 4234 C CA . ARG A 1 527 ? -1.926 10.282 24.490 1.00 98.06 527 ARG A CA 1
ATOM 4235 C C . ARG A 1 527 ? -3.306 10.549 25.095 1.00 98.06 527 ARG A C 1
ATOM 4237 O O . ARG A 1 527 ? -3.572 10.095 26.201 1.00 98.06 527 ARG A O 1
ATOM 4244 N N . ALA A 1 528 ? -4.167 11.279 24.388 1.00 97.69 528 ALA A N 1
ATOM 4245 C CA . ALA A 1 528 ? -5.467 11.699 24.907 1.00 97.69 528 ALA A CA 1
ATOM 4246 C C . ALA A 1 528 ? -6.505 10.567 24.950 1.00 97.69 528 ALA A C 1
ATOM 4248 O O . ALA A 1 528 ? -7.274 10.484 25.904 1.00 97.69 528 ALA A O 1
ATOM 4249 N N . GLN A 1 529 ? -6.543 9.704 23.929 1.00 97.31 529 GLN A N 1
ATOM 4250 C CA . GLN A 1 529 ? -7.602 8.693 23.795 1.00 97.31 529 GLN A CA 1
ATOM 4251 C C . GLN A 1 529 ? -7.109 7.263 23.551 1.00 97.31 529 GLN A C 1
ATOM 4253 O O . GLN A 1 529 ? -7.935 6.357 23.474 1.00 97.31 529 GLN A O 1
ATOM 4258 N N . SER A 1 530 ? -5.795 7.020 23.478 1.00 98.19 530 SER A N 1
ATOM 4259 C CA . SER A 1 530 ? -5.145 5.716 23.234 1.00 98.19 530 SER A CA 1
ATOM 4260 C C . SER A 1 530 ? -5.270 5.128 21.823 1.00 98.19 530 SER A C 1
ATOM 4262 O O . SER A 1 530 ? -4.841 3.996 21.616 1.00 98.19 530 SER A O 1
ATOM 4264 N N . TYR A 1 531 ? -5.845 5.838 20.847 1.00 98.75 531 TYR A N 1
ATOM 4265 C CA . TYR A 1 531 ? -5.966 5.332 19.475 1.00 98.75 531 TYR A CA 1
ATOM 4266 C C . TYR A 1 531 ? -6.072 6.439 18.416 1.00 98.75 531 TYR A C 1
ATOM 4268 O O . TYR A 1 531 ? -6.482 7.564 18.715 1.00 98.75 531 TYR A O 1
ATOM 4276 N N . TRP A 1 532 ? -5.736 6.082 17.177 1.00 98.81 532 TRP A N 1
ATOM 4277 C CA . TRP A 1 532 ? -6.009 6.846 15.961 1.00 98.81 532 TRP A CA 1
ATOM 4278 C C . TRP A 1 532 ? -6.746 5.948 14.954 1.00 98.81 532 TRP A C 1
ATOM 4280 O O . TRP A 1 532 ? -6.163 4.956 14.506 1.00 98.81 532 TRP A O 1
ATOM 4290 N N . PRO A 1 533 ? -8.011 6.244 14.617 1.00 98.38 533 PRO A N 1
ATOM 4291 C CA . PRO A 1 533 ? -8.755 5.515 13.597 1.00 98.38 533 PRO A CA 1
ATOM 4292 C C . PRO A 1 533 ? -8.648 6.196 12.220 1.00 98.38 533 PRO A C 1
ATOM 4294 O O . PRO A 1 533 ? -8.493 7.411 12.136 1.00 98.38 533 PRO A O 1
ATOM 4297 N N . SER A 1 534 ? -8.813 5.428 11.145 1.00 98.69 534 SER A N 1
ATOM 4298 C CA . SER A 1 534 ? -8.903 5.942 9.772 1.00 98.69 534 SER A CA 1
ATOM 4299 C C . SER A 1 534 ? -9.933 5.147 8.966 1.00 98.69 534 SER A C 1
ATOM 4301 O O . SER A 1 534 ? -10.059 3.933 9.149 1.00 98.69 534 SER A O 1
ATOM 4303 N N . TYR A 1 535 ? -10.737 5.830 8.148 1.00 97.69 535 TYR A N 1
ATOM 4304 C CA . TYR A 1 535 ? -11.951 5.265 7.534 1.00 97.69 535 TYR A CA 1
ATOM 4305 C C . TYR A 1 535 ? -12.457 6.088 6.334 1.00 97.69 535 TYR A C 1
ATOM 4307 O O . TYR A 1 535 ? -13.656 6.336 6.202 1.00 97.69 535 TYR A O 1
ATOM 4315 N N . ASN A 1 536 ? -11.550 6.512 5.448 1.00 96.94 536 ASN A N 1
ATOM 4316 C CA . ASN A 1 536 ? -11.866 7.204 4.185 1.00 96.94 536 ASN A CA 1
ATOM 4317 C C . ASN A 1 536 ? -12.516 8.597 4.303 1.00 96.94 536 ASN A C 1
ATOM 4319 O O . ASN A 1 536 ? -13.071 9.101 3.330 1.00 96.94 536 ASN A O 1
ATOM 4323 N N . VAL A 1 537 ? -12.455 9.239 5.472 1.00 97.12 537 VAL A N 1
ATOM 4324 C CA . VAL A 1 537 ? -12.894 10.630 5.659 1.00 97.12 537 VAL A CA 1
ATOM 4325 C C . VAL A 1 537 ? -11.720 11.437 6.217 1.00 97.12 537 VAL A C 1
ATOM 4327 O O . VAL A 1 537 ? -11.124 10.983 7.198 1.00 97.12 537 VAL A O 1
ATOM 4330 N N . PRO A 1 538 ? -11.380 12.609 5.644 1.00 97.25 538 PRO A N 1
ATOM 4331 C CA . PRO A 1 538 ? -10.293 13.430 6.160 1.00 97.25 538 PRO A CA 1
ATOM 4332 C C . PRO A 1 538 ? -10.536 13.882 7.605 1.00 97.25 538 PRO A C 1
ATOM 4334 O O . PRO A 1 538 ? -11.622 14.358 7.939 1.00 97.25 538 PRO A O 1
ATOM 4337 N N . ALA A 1 539 ? -9.508 13.768 8.439 1.00 97.44 539 ALA A N 1
ATOM 4338 C CA . ALA A 1 539 ? -9.444 14.268 9.804 1.00 97.44 539 ALA A CA 1
ATOM 4339 C C . ALA A 1 539 ? -9.114 15.766 9.857 1.00 97.44 539 ALA A C 1
ATOM 4341 O O . ALA A 1 539 ? -9.584 16.463 10.757 1.00 97.44 539 ALA A O 1
ATOM 4342 N N . SER A 1 540 ? -8.308 16.283 8.921 1.00 97.94 540 SER A N 1
ATOM 4343 C CA . SER A 1 540 ? -8.039 17.717 8.826 1.00 97.94 540 SER A CA 1
ATOM 4344 C C . SER A 1 540 ? -9.277 18.442 8.328 1.00 97.94 540 SER A C 1
ATOM 4346 O O . SER A 1 540 ? -9.751 18.198 7.219 1.00 97.94 540 SER A O 1
ATOM 4348 N N . GLU A 1 541 ? -9.758 19.407 9.109 1.00 97.56 541 GLU A N 1
ATOM 4349 C CA . GLU A 1 541 ? -10.876 20.266 8.715 1.00 97.56 541 GLU A CA 1
ATOM 4350 C C . GLU A 1 541 ? -10.595 20.998 7.391 1.00 97.56 541 GLU A C 1
ATOM 4352 O O . GLU A 1 541 ? -11.485 21.148 6.552 1.00 97.56 541 GLU A O 1
ATOM 4357 N N . PHE A 1 542 ? -9.342 21.404 7.159 1.00 98.00 542 PHE A N 1
ATOM 4358 C CA . PHE A 1 542 ? -8.938 22.044 5.909 1.00 98.00 542 PHE A CA 1
ATOM 4359 C C . PHE A 1 542 ? -9.117 21.104 4.709 1.00 98.00 542 PHE A C 1
ATOM 4361 O O . PHE A 1 542 ? -9.769 21.473 3.731 1.00 98.00 542 PHE A O 1
ATOM 4368 N N . ILE A 1 543 ? -8.588 19.880 4.794 1.00 98.44 543 ILE A N 1
ATOM 4369 C CA . ILE A 1 543 ? -8.699 18.886 3.719 1.00 98.44 543 ILE A CA 1
ATOM 4370 C C . ILE A 1 543 ? -10.156 18.457 3.530 1.00 98.44 543 ILE A C 1
ATOM 4372 O O . ILE A 1 543 ? -10.647 18.409 2.401 1.00 98.44 543 ILE A O 1
ATOM 4376 N N . PHE A 1 544 ? -10.883 18.233 4.625 1.00 98.31 544 PHE A N 1
ATOM 4377 C CA . PHE A 1 544 ? -12.308 17.923 4.606 1.00 98.31 544 PHE A CA 1
ATOM 4378 C C . PHE A 1 544 ? -13.094 18.972 3.810 1.00 98.31 544 PHE A C 1
ATOM 4380 O O . PHE A 1 544 ? -13.800 18.630 2.860 1.00 98.31 544 PHE A O 1
ATOM 4387 N N . ASN A 1 545 ? -12.909 20.257 4.119 1.00 97.88 545 ASN A N 1
ATOM 4388 C CA . ASN A 1 545 ? -13.605 21.344 3.437 1.00 97.88 545 ASN A CA 1
ATOM 4389 C C . ASN A 1 545 ? -13.199 21.465 1.959 1.00 97.88 545 ASN A C 1
ATOM 4391 O O . ASN A 1 545 ? -14.065 21.600 1.093 1.00 97.88 545 ASN A O 1
ATOM 4395 N N . MET A 1 546 ? -11.902 21.363 1.651 1.00 97.62 546 MET A N 1
ATOM 4396 C CA . MET A 1 546 ? -11.385 21.502 0.282 1.00 97.62 546 MET A CA 1
ATOM 4397 C C . MET A 1 546 ? -11.777 20.341 -0.642 1.00 97.62 546 MET A C 1
ATOM 4399 O O . MET A 1 546 ? -11.970 20.558 -1.840 1.00 97.62 546 MET A O 1
ATOM 4403 N N . SER A 1 547 ? -11.941 19.133 -0.096 1.00 96.19 547 SER A N 1
ATOM 4404 C CA . SER A 1 547 ? -12.299 17.914 -0.841 1.00 96.19 547 SER A CA 1
ATOM 4405 C C . SER A 1 547 ? -13.731 17.903 -1.392 1.00 96.19 547 SER A C 1
ATOM 4407 O O . SER A 1 547 ? -14.085 17.003 -2.149 1.00 96.19 547 SER A O 1
ATOM 4409 N N . GLY A 1 548 ? -14.579 18.864 -1.004 1.00 95.56 548 GLY A N 1
ATOM 4410 C CA . GLY A 1 548 ? -16.007 18.870 -1.345 1.00 95.56 548 GLY A CA 1
ATOM 4411 C C . GLY A 1 548 ? -16.881 18.009 -0.421 1.00 95.56 548 GLY A C 1
ATOM 4412 O O . GLY A 1 548 ? -18.076 17.855 -0.681 1.00 95.56 548 GLY A O 1
ATOM 4413 N N . SER A 1 549 ? -16.329 17.484 0.679 1.00 95.50 549 SER A N 1
ATOM 4414 C CA . SER A 1 549 ? -17.080 16.703 1.674 1.00 95.50 549 SER A CA 1
ATOM 4415 C C . SER A 1 549 ? -18.298 17.434 2.273 1.00 95.50 549 SER A C 1
ATOM 4417 O O . SER A 1 549 ? -19.338 16.786 2.422 1.00 95.50 549 SER A O 1
ATOM 4419 N N . PRO A 1 550 ? -18.277 18.763 2.538 1.00 97.12 550 PRO A N 1
ATOM 4420 C CA . PRO A 1 550 ? -19.457 19.476 3.043 1.00 97.12 550 PRO A CA 1
ATOM 4421 C C . PRO A 1 550 ? -20.711 19.345 2.162 1.00 97.12 550 PRO A C 1
ATOM 4423 O O . PRO A 1 550 ? -21.824 19.257 2.684 1.00 97.12 550 PRO A O 1
ATOM 4426 N N . GLU A 1 551 ? -20.557 19.267 0.836 1.00 96.00 551 GLU A N 1
ATOM 4427 C CA . GLU A 1 551 ? -21.692 19.065 -0.077 1.00 96.00 551 GLU A CA 1
ATOM 4428 C C . GLU A 1 551 ? -22.274 17.649 0.041 1.00 96.00 551 GLU A C 1
ATOM 4430 O O . GLU A 1 551 ? -23.493 17.464 -0.028 1.00 96.00 551 GLU A O 1
ATOM 4435 N N . GLN A 1 552 ? -21.430 16.643 0.295 1.00 95.06 552 GLN A N 1
ATOM 4436 C CA . GLN A 1 552 ? -21.897 15.283 0.574 1.00 95.06 552 GLN A CA 1
ATOM 4437 C C . GLN A 1 552 ? -22.615 15.209 1.923 1.00 95.06 552 GLN A C 1
ATOM 4439 O O . GLN A 1 552 ? -23.675 14.593 2.004 1.00 95.06 552 GLN A O 1
ATOM 4444 N N . VAL A 1 553 ? -22.121 15.903 2.954 1.00 96.94 553 VAL A N 1
ATOM 4445 C CA . VAL A 1 553 ? -22.806 16.007 4.256 1.00 96.94 553 VAL A CA 1
ATOM 4446 C C . VAL A 1 553 ? -24.174 16.664 4.103 1.00 96.94 553 VAL A C 1
ATOM 4448 O O . VAL A 1 553 ? -25.168 16.150 4.610 1.00 96.94 553 VAL A O 1
ATOM 4451 N N . LYS A 1 554 ? -24.273 17.762 3.348 1.00 97.12 554 LYS A N 1
ATOM 4452 C CA . LYS A 1 554 ? -25.558 18.425 3.084 1.00 97.12 554 LYS A CA 1
ATOM 4453 C C . LYS A 1 554 ? -26.557 17.502 2.381 1.00 97.12 554 LYS A C 1
ATOM 4455 O O . LYS A 1 554 ? -27.759 17.601 2.622 1.00 97.12 554 LYS A O 1
ATOM 4460 N N . LYS A 1 555 ? -26.069 16.620 1.505 1.00 95.19 555 LYS A N 1
ATOM 4461 C CA . LYS A 1 555 ? -26.900 15.719 0.698 1.00 95.19 555 LYS A CA 1
ATOM 4462 C C . LYS A 1 555 ? -27.276 14.419 1.413 1.00 95.19 555 LYS A C 1
ATOM 4464 O O . LYS A 1 555 ? -28.398 13.946 1.251 1.00 95.19 555 LYS A O 1
ATOM 4469 N N . PHE A 1 556 ? -26.349 13.833 2.162 1.00 94.94 556 PHE A N 1
ATOM 4470 C CA . PHE A 1 556 ? -26.448 12.467 2.682 1.00 94.94 556 PHE A CA 1
ATOM 4471 C C . PHE A 1 556 ? -26.239 12.358 4.200 1.00 94.94 556 PHE A C 1
ATOM 4473 O O . PHE A 1 556 ? -26.451 11.287 4.768 1.00 94.94 556 PHE A O 1
ATOM 4480 N N 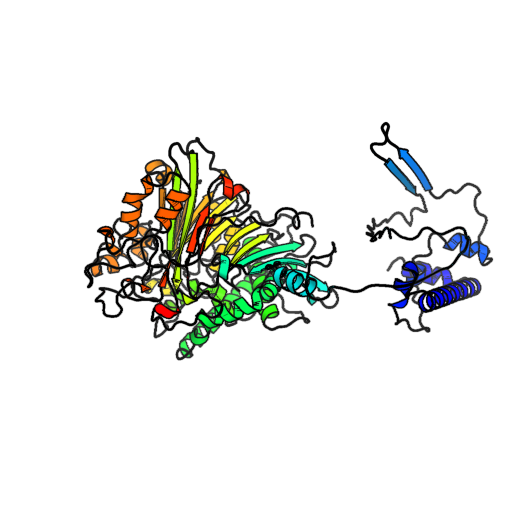. GLY A 1 557 ? -25.884 13.454 4.869 1.00 96.44 557 GLY A N 1
ATOM 4481 C CA . GLY A 1 557 ? -25.762 13.538 6.320 1.00 96.44 557 GLY A CA 1
ATOM 4482 C C . GLY A 1 557 ? -24.491 12.904 6.882 1.00 96.44 557 GLY A C 1
ATOM 4483 O O . GLY A 1 557 ? -23.440 12.870 6.238 1.00 96.44 557 GLY A O 1
ATOM 4484 N N . ASP A 1 558 ? -24.613 12.400 8.110 1.00 97.25 558 ASP A N 1
ATOM 4485 C CA . ASP A 1 558 ? -23.501 11.992 8.978 1.00 97.25 558 ASP A CA 1
ATOM 4486 C C . ASP A 1 558 ? -22.616 10.873 8.410 1.00 97.25 558 ASP A C 1
ATOM 4488 O O . ASP A 1 558 ? -21.470 10.734 8.835 1.00 97.25 558 ASP A O 1
ATOM 4492 N N . TRP A 1 559 ? -23.081 10.132 7.399 1.00 96.88 559 TRP A N 1
ATOM 4493 C CA . TRP A 1 559 ? -22.266 9.121 6.718 1.00 96.88 559 TRP A CA 1
ATOM 4494 C C . TRP A 1 559 ? -20.963 9.698 6.137 1.00 96.88 559 TRP A C 1
ATOM 4496 O O . TRP A 1 559 ? -19.952 9.000 6.099 1.00 96.88 559 TRP A O 1
ATOM 4506 N N . PHE A 1 560 ? -20.980 10.980 5.751 1.00 96.19 560 PHE A N 1
ATOM 4507 C CA . PHE A 1 560 ? -19.839 11.714 5.191 1.00 96.19 560 PHE A CA 1
ATOM 4508 C C . PHE A 1 560 ? -19.158 12.657 6.192 1.00 96.19 560 PHE A C 1
ATOM 4510 O O . PHE A 1 560 ? -18.286 13.429 5.806 1.00 96.19 560 PHE A O 1
ATOM 4517 N N . THR A 1 561 ? -19.554 12.640 7.465 1.00 97.19 561 THR A N 1
ATOM 4518 C CA . THR A 1 561 ? -18.851 13.397 8.514 1.00 97.19 561 THR A CA 1
ATOM 4519 C C . THR A 1 561 ? -17.724 12.559 9.101 1.00 97.19 561 THR A C 1
ATOM 4521 O O . THR A 1 561 ? -17.837 11.334 9.179 1.00 97.19 561 THR A O 1
ATOM 4524 N N . TYR A 1 562 ? -16.653 13.214 9.549 1.00 97.44 562 TYR A N 1
ATOM 4525 C CA . TYR A 1 562 ? -15.517 12.520 10.149 1.00 97.44 562 TYR A CA 1
ATOM 4526 C C . TYR A 1 562 ? -15.919 11.776 11.431 1.00 97.44 562 TYR A C 1
ATOM 4528 O O . TYR A 1 562 ? -15.680 10.584 11.563 1.00 97.44 562 TYR A O 1
ATOM 4536 N N . ASP A 1 563 ? -16.605 12.436 12.364 1.00 97.00 563 ASP A N 1
ATOM 4537 C CA . ASP A 1 563 ? -16.837 11.908 13.711 1.00 97.00 563 ASP A CA 1
ATOM 4538 C C . ASP A 1 563 ? -18.100 11.040 13.865 1.00 97.00 563 ASP A C 1
ATOM 4540 O O . ASP A 1 563 ? -18.263 10.393 14.906 1.00 97.00 563 ASP A O 1
ATOM 4544 N N . LYS A 1 564 ? -18.995 11.007 12.863 1.00 97.81 564 LYS A N 1
ATOM 4545 C CA . LYS A 1 564 ? -20.291 10.300 12.951 1.00 97.81 564 LYS A CA 1
ATOM 4546 C C . LYS A 1 564 ? -20.584 9.330 11.810 1.00 97.81 564 LYS A C 1
ATOM 4548 O O . LYS A 1 564 ? -21.669 8.745 11.782 1.00 97.81 564 LYS A O 1
ATOM 4553 N N . THR A 1 565 ? -19.634 9.093 10.909 1.00 96.94 565 THR A N 1
ATOM 4554 C CA . THR A 1 565 ? -19.750 7.960 9.984 1.00 96.94 565 THR A CA 1
ATOM 4555 C C . THR A 1 565 ? -19.830 6.637 10.772 1.00 96.94 565 THR A C 1
ATOM 4557 O O . THR A 1 565 ? -19.232 6.538 11.852 1.00 96.94 565 THR A O 1
ATOM 4560 N N . PRO A 1 566 ? -20.542 5.595 10.288 1.00 98.19 566 PRO A N 1
ATOM 4561 C CA . PRO A 1 566 ? -20.682 4.325 11.004 1.00 98.19 566 PRO A CA 1
ATOM 4562 C C . PRO A 1 566 ? -19.371 3.753 11.554 1.00 98.19 566 PRO A C 1
ATOM 4564 O O . PRO A 1 566 ? -19.314 3.339 12.710 1.00 98.19 566 PRO A O 1
ATOM 4567 N N . ARG A 1 567 ? -18.288 3.798 10.768 1.00 98.44 567 ARG A N 1
ATOM 4568 C CA . ARG A 1 567 ? -16.968 3.299 11.188 1.00 98.44 567 ARG A CA 1
ATOM 4569 C C . ARG A 1 567 ? -16.353 4.112 12.322 1.00 98.44 567 ARG A C 1
ATOM 4571 O O . ARG A 1 567 ? -15.837 3.517 13.263 1.00 98.44 567 ARG A O 1
ATOM 4578 N N . ALA A 1 568 ? -16.464 5.440 12.286 1.00 98.56 568 ALA A N 1
ATOM 4579 C CA . ALA A 1 568 ? -16.005 6.308 13.370 1.00 98.56 568 ALA A CA 1
ATOM 4580 C C . ALA A 1 568 ? -16.723 5.978 14.682 1.00 98.56 568 ALA A C 1
ATOM 4582 O O . ALA A 1 568 ? -16.089 5.845 15.730 1.00 98.56 568 ALA A O 1
ATOM 4583 N N . LEU A 1 569 ? -18.041 5.772 14.612 1.00 98.81 569 LEU A N 1
ATOM 4584 C CA . LEU A 1 569 ? -18.856 5.421 15.771 1.00 98.81 569 LEU A CA 1
ATOM 4585 C C . LEU A 1 569 ? -18.536 4.016 16.304 1.00 98.81 569 LEU A C 1
ATOM 4587 O O . LEU A 1 569 ? -18.453 3.846 17.521 1.00 98.81 569 LEU A O 1
ATOM 4591 N N . ILE A 1 570 ? -18.309 3.028 15.429 1.00 98.88 570 ILE A N 1
ATOM 4592 C CA . ILE A 1 570 ? -17.910 1.670 15.835 1.00 98.88 570 ILE A CA 1
ATOM 4593 C C . ILE A 1 570 ? -16.531 1.700 16.500 1.00 98.88 570 ILE A C 1
ATOM 4595 O O . ILE A 1 570 ? -16.387 1.186 17.609 1.00 98.88 570 ILE A O 1
ATOM 4599 N N . PHE A 1 571 ? -15.536 2.360 15.895 1.00 98.81 571 PHE A N 1
ATOM 4600 C CA . PHE A 1 571 ? -14.216 2.514 16.510 1.00 98.81 571 PHE A CA 1
ATOM 4601 C C . PHE A 1 571 ? -14.315 3.198 17.873 1.00 98.81 571 PHE A C 1
ATOM 4603 O O . PHE A 1 571 ? -13.804 2.666 18.855 1.00 98.81 571 PHE A O 1
ATOM 4610 N N . LYS A 1 572 ? -15.036 4.320 17.967 1.00 98.69 572 LYS A N 1
ATOM 4611 C CA . LYS A 1 572 ? -15.239 5.050 19.224 1.00 98.69 572 LYS A CA 1
ATOM 4612 C C . LYS A 1 572 ? -15.901 4.194 20.307 1.00 98.69 572 LYS A C 1
ATOM 4614 O O . LYS A 1 572 ? -15.548 4.318 21.476 1.00 98.69 572 LYS A O 1
ATOM 4619 N N . ARG A 1 573 ? -16.851 3.330 19.940 1.00 98.75 573 ARG A N 1
ATOM 4620 C CA . ARG A 1 573 ? -17.532 2.416 20.870 1.00 98.75 573 ARG A CA 1
ATOM 4621 C C . ARG A 1 573 ? -16.628 1.267 21.322 1.00 98.75 573 ARG A C 1
ATOM 4623 O O . ARG A 1 573 ? -16.658 0.898 22.494 1.00 98.75 573 ARG A O 1
ATOM 4630 N N . ASP A 1 574 ? -15.859 0.686 20.402 1.00 98.75 574 ASP A N 1
ATOM 4631 C CA . ASP A 1 574 ? -15.280 -0.648 20.587 1.00 98.75 574 ASP A CA 1
ATOM 4632 C C . ASP A 1 574 ? -13.756 -0.681 20.733 1.00 98.75 574 ASP A C 1
ATOM 4634 O O . ASP A 1 574 ? -13.238 -1.695 21.196 1.00 98.75 574 ASP A O 1
ATOM 4638 N N . HIS A 1 575 ? -13.023 0.401 20.439 1.00 98.19 575 HIS A N 1
ATOM 4639 C CA . HIS A 1 575 ? -11.555 0.406 20.552 1.00 98.19 575 HIS A CA 1
ATOM 4640 C C . HIS A 1 575 ? -11.060 0.042 21.965 1.00 98.19 575 HIS A C 1
ATOM 4642 O O . HIS A 1 575 ? -9.998 -0.559 22.117 1.00 98.19 575 HIS A O 1
ATOM 4648 N N . GLY A 1 576 ? -11.826 0.376 23.012 1.00 98.19 576 GLY A N 1
ATOM 4649 C CA . GLY A 1 576 ? -11.508 0.030 24.402 1.00 98.19 576 GLY A CA 1
ATOM 4650 C C . GLY A 1 576 ? -11.592 -1.469 24.711 1.00 98.19 576 GLY A C 1
ATOM 4651 O O . GLY A 1 576 ? -11.063 -1.906 25.729 1.00 98.19 576 GLY A O 1
ATOM 4652 N N . LYS A 1 577 ? -12.220 -2.266 23.836 1.00 98.31 577 LYS A N 1
ATOM 4653 C CA . LYS A 1 577 ? -12.270 -3.732 23.941 1.00 98.31 577 LYS A CA 1
ATOM 4654 C C . LYS A 1 577 ? -10.981 -4.393 23.450 1.00 98.31 577 LYS A C 1
ATOM 4656 O O . LYS A 1 577 ? -10.804 -5.579 23.701 1.00 98.31 577 LYS A O 1
ATOM 4661 N N . VAL A 1 578 ? -10.095 -3.656 22.777 1.00 98.56 578 VAL A N 1
ATOM 4662 C CA . VAL A 1 578 ? -8.804 -4.165 22.300 1.00 98.56 578 VAL A CA 1
ATOM 4663 C C . VAL A 1 578 ? -7.788 -4.168 23.440 1.00 98.56 578 VAL A C 1
ATOM 4665 O O . VAL A 1 578 ? -7.388 -3.107 23.927 1.00 98.56 578 VAL A O 1
ATOM 4668 N N . HIS A 1 579 ? -7.370 -5.363 23.845 1.00 96.81 579 HIS A N 1
ATOM 4669 C CA . HIS A 1 579 ? -6.391 -5.603 24.911 1.00 96.81 579 HIS A CA 1
ATOM 4670 C C . HIS A 1 579 ? -5.289 -6.597 24.518 1.00 96.81 579 HIS A C 1
ATOM 4672 O O . HIS A 1 579 ? -4.312 -6.735 25.248 1.00 96.81 579 HIS A O 1
ATOM 4678 N N . ASP A 1 580 ? -5.428 -7.252 23.368 1.00 98.06 580 ASP A N 1
ATOM 4679 C CA . ASP A 1 580 ? -4.491 -8.221 22.805 1.00 98.06 580 ASP A CA 1
ATOM 4680 C C . ASP A 1 580 ? -4.682 -8.338 21.279 1.00 98.06 580 ASP A C 1
ATOM 4682 O O . ASP A 1 580 ? -5.572 -7.709 20.691 1.00 98.06 580 ASP A O 1
ATOM 4686 N N . MET A 1 581 ? -3.823 -9.118 20.620 1.00 98.31 581 MET A N 1
ATOM 4687 C CA . MET A 1 581 ? -3.871 -9.306 19.168 1.00 98.31 581 MET A CA 1
ATOM 4688 C C . MET A 1 581 ? -5.217 -9.893 18.720 1.00 98.31 581 MET A C 1
ATOM 4690 O O . MET A 1 581 ? -5.786 -9.406 17.750 1.00 98.31 581 MET A O 1
ATOM 4694 N N . ASP A 1 582 ? -5.779 -10.865 19.442 1.00 98.50 582 ASP A N 1
ATOM 4695 C CA . ASP A 1 582 ? -7.043 -11.516 19.070 1.00 98.50 582 ASP A CA 1
ATOM 4696 C C . ASP A 1 582 ? -8.233 -10.546 19.120 1.00 98.50 582 ASP A C 1
ATOM 4698 O O . ASP A 1 582 ? -9.062 -10.506 18.207 1.00 98.50 582 ASP A O 1
ATOM 4702 N N . SER A 1 583 ? -8.313 -9.710 20.157 1.00 98.69 583 SER A N 1
ATOM 4703 C CA . SER A 1 583 ? -9.342 -8.672 20.271 1.00 98.69 583 SER A CA 1
ATOM 4704 C C . SER A 1 583 ? -9.172 -7.558 19.232 1.00 98.69 583 SER A C 1
ATOM 4706 O O . SER A 1 583 ? -10.178 -7.025 18.755 1.00 98.69 583 SER A O 1
ATOM 4708 N N . MET A 1 584 ? -7.937 -7.248 18.820 1.00 98.75 584 MET A N 1
ATOM 4709 C CA . MET A 1 584 ? -7.664 -6.347 17.695 1.00 98.75 584 MET A CA 1
ATOM 4710 C C . MET A 1 584 ? -8.135 -6.952 16.369 1.00 98.75 584 MET A C 1
ATOM 4712 O O . MET A 1 584 ? -8.879 -6.307 15.632 1.00 98.75 584 MET A O 1
ATOM 4716 N N . ILE A 1 585 ? -7.774 -8.210 16.095 1.00 98.88 585 ILE A N 1
ATOM 4717 C CA . ILE A 1 585 ? -8.210 -8.967 14.913 1.00 98.88 585 ILE A CA 1
ATOM 4718 C C . ILE A 1 585 ? -9.736 -8.970 14.833 1.00 98.88 585 ILE A C 1
ATOM 4720 O O . ILE A 1 585 ? -10.299 -8.620 13.798 1.00 98.88 585 ILE A O 1
ATOM 4724 N N . LYS A 1 586 ? -10.409 -9.279 15.945 1.00 98.75 586 LYS A N 1
ATOM 4725 C CA . LYS A 1 586 ? -11.872 -9.302 16.034 1.00 98.75 586 LYS A CA 1
ATOM 4726 C C . LYS A 1 586 ? -12.511 -7.950 15.710 1.00 98.75 586 LYS A C 1
ATOM 4728 O O . LYS A 1 586 ? -13.531 -7.914 15.027 1.00 98.75 586 LYS A O 1
ATOM 4733 N N . LEU A 1 587 ? -11.935 -6.839 16.178 1.00 98.88 587 LEU A N 1
ATOM 4734 C CA . LEU A 1 587 ? -12.435 -5.500 15.846 1.00 98.88 587 LEU A CA 1
ATOM 4735 C C . LEU A 1 587 ? -12.212 -5.170 14.366 1.00 98.88 587 LEU A C 1
ATOM 4737 O O . LEU A 1 587 ? -13.121 -4.691 13.694 1.00 98.88 587 LEU A O 1
ATOM 4741 N N . MET A 1 588 ? -11.024 -5.456 13.839 1.00 98.88 588 MET A N 1
ATOM 4742 C CA . MET A 1 588 ? -10.681 -5.150 12.448 1.00 98.88 588 MET A CA 1
ATOM 4743 C C . MET A 1 588 ? -11.454 -6.034 11.452 1.00 98.88 588 MET A C 1
ATOM 4745 O O . MET A 1 588 ? -11.736 -5.623 10.330 1.00 98.88 588 MET A O 1
ATOM 4749 N N . ARG A 1 589 ? -11.896 -7.225 11.870 1.00 98.75 589 ARG A N 1
ATOM 4750 C CA . ARG A 1 589 ? -12.777 -8.119 11.099 1.00 98.75 589 ARG A CA 1
ATOM 4751 C C . ARG A 1 589 ? -14.269 -7.887 11.366 1.00 98.75 589 ARG A C 1
ATOM 4753 O O . ARG A 1 589 ? -15.098 -8.569 10.769 1.00 98.75 589 ARG A O 1
ATOM 4760 N N . TYR A 1 590 ? -14.635 -6.921 12.206 1.00 98.88 590 TYR A N 1
ATOM 4761 C CA . TYR A 1 590 ? -16.010 -6.746 12.668 1.00 98.88 590 TYR A CA 1
ATOM 4762 C C . TYR A 1 590 ? -16.985 -6.367 11.545 1.00 98.88 590 TYR A C 1
ATOM 4764 O O . TYR A 1 590 ? -16.816 -5.342 10.871 1.00 98.88 590 TYR A O 1
ATOM 4772 N N . ASN A 1 591 ? -18.043 -7.172 11.406 1.00 98.81 591 ASN A N 1
ATOM 4773 C CA . ASN A 1 591 ? -19.230 -6.860 10.618 1.00 98.81 591 ASN A CA 1
ATOM 4774 C C . ASN A 1 591 ? -20.439 -7.653 11.127 1.00 98.81 591 ASN A C 1
ATOM 4776 O O . ASN A 1 591 ? -20.578 -8.838 10.842 1.00 98.81 591 ASN A O 1
ATOM 4780 N N . ASP A 1 592 ? -21.334 -6.974 11.841 1.00 98.62 592 ASP A N 1
ATOM 4781 C CA . ASP A 1 592 ? -22.601 -7.526 12.332 1.00 98.62 592 ASP A CA 1
ATOM 4782 C C . ASP A 1 592 ? -23.788 -6.700 11.819 1.00 98.62 592 ASP A C 1
ATOM 4784 O O . ASP A 1 592 ? -24.698 -6.327 12.562 1.00 98.62 592 ASP A O 1
ATOM 4788 N N . TYR A 1 593 ? -23.748 -6.338 10.533 1.00 98.62 593 TYR A N 1
ATOM 4789 C CA . TYR A 1 593 ? -24.564 -5.251 9.985 1.00 98.62 593 TYR A CA 1
ATOM 4790 C C . TYR A 1 593 ? -26.082 -5.394 10.159 1.00 98.62 593 TYR A C 1
ATOM 4792 O O . TYR A 1 593 ? -26.804 -4.398 10.125 1.00 98.62 593 TYR A O 1
ATOM 4800 N N . LYS A 1 594 ? -26.589 -6.622 10.328 1.00 98.19 594 LYS A N 1
ATOM 4801 C CA . LYS A 1 594 ? -28.021 -6.872 10.555 1.00 98.19 594 LYS A CA 1
ATOM 4802 C C . LYS A 1 594 ? -28.459 -6.542 11.982 1.00 98.19 594 LYS A C 1
ATOM 4804 O O . LYS A 1 594 ? -29.632 -6.232 12.187 1.00 98.19 594 LYS A O 1
ATOM 4809 N N . ASN A 1 595 ? -27.545 -6.626 12.948 1.00 98.25 595 ASN A N 1
ATOM 4810 C CA . ASN A 1 595 ? -27.843 -6.494 14.373 1.00 98.25 595 ASN A CA 1
ATOM 4811 C C . ASN A 1 595 ? -27.263 -5.209 14.981 1.00 98.25 595 ASN A C 1
ATOM 4813 O O . ASN A 1 595 ? -27.857 -4.670 15.917 1.00 98.25 595 ASN A O 1
ATOM 4817 N N . ASP A 1 596 ? -26.149 -4.688 14.454 1.00 98.56 596 ASP A N 1
ATOM 4818 C CA . ASP A 1 596 ? -25.537 -3.462 14.967 1.00 98.56 596 ASP A CA 1
ATOM 4819 C C . ASP A 1 596 ? -26.388 -2.226 14.600 1.00 98.56 596 ASP A C 1
ATOM 4821 O O . ASP A 1 596 ? -26.590 -1.932 13.416 1.00 98.56 596 ASP A O 1
ATOM 4825 N N . PRO A 1 597 ? -26.891 -1.450 15.581 1.00 98.44 597 PRO A N 1
ATOM 4826 C CA . PRO A 1 597 ? -27.614 -0.212 15.301 1.00 98.44 597 PRO A CA 1
ATOM 4827 C C . PRO A 1 597 ? -26.784 0.829 14.534 1.00 98.44 597 PRO A C 1
ATOM 4829 O O . PRO A 1 597 ? -27.381 1.652 13.841 1.00 98.44 597 PRO A O 1
ATOM 4832 N N . LEU A 1 598 ? -25.449 0.796 14.623 1.00 98.56 598 LEU A N 1
ATOM 4833 C CA . LEU A 1 598 ? -24.556 1.694 13.881 1.00 98.56 598 LEU A CA 1
ATOM 4834 C C . LEU A 1 598 ? -24.454 1.338 12.393 1.00 98.56 598 LEU A C 1
ATOM 4836 O O . LEU A 1 598 ? -24.042 2.176 11.598 1.00 98.56 598 LEU A O 1
ATOM 4840 N N . SER A 1 599 ? -24.886 0.138 11.997 1.00 98.44 599 SER A N 1
ATOM 4841 C CA . SER A 1 599 ? -24.911 -0.284 10.594 1.00 98.44 599 SER A CA 1
ATOM 4842 C C . SER A 1 599 ? -26.190 0.119 9.849 1.00 98.44 599 SER A C 1
ATOM 4844 O O . SER A 1 599 ? -26.323 -0.121 8.643 1.00 98.44 599 SER A O 1
ATOM 4846 N N . ARG A 1 600 ? -27.142 0.754 10.544 1.00 97.81 600 ARG A N 1
ATOM 4847 C CA . ARG A 1 600 ? -28.419 1.191 9.968 1.00 97.81 600 ARG A CA 1
ATOM 4848 C C . ARG A 1 600 ? -28.235 2.326 8.962 1.00 97.81 600 ARG A C 1
ATOM 4850 O O . ARG A 1 600 ? -27.394 3.202 9.131 1.00 97.81 600 ARG A O 1
ATOM 4857 N N . CYS A 1 601 ? -29.078 2.343 7.935 1.00 96.25 601 CYS A N 1
ATOM 4858 C CA . CYS A 1 601 ? -29.203 3.470 7.012 1.00 96.25 601 CYS A CA 1
ATOM 4859 C C . CYS A 1 601 ? -30.672 3.766 6.699 1.00 96.25 601 CYS A C 1
ATOM 4861 O O . CYS A 1 601 ? -31.552 2.933 6.920 1.00 96.25 601 CYS A O 1
ATOM 4863 N N . ASN A 1 602 ? -30.941 4.958 6.157 1.00 95.75 602 ASN A N 1
ATOM 4864 C CA . ASN A 1 602 ? -32.238 5.278 5.561 1.00 95.75 602 ASN A CA 1
ATOM 4865 C C . ASN A 1 602 ? -32.355 4.606 4.180 1.00 95.75 602 ASN A C 1
ATOM 4867 O O . ASN A 1 602 ? -32.239 5.242 3.134 1.00 95.75 602 ASN A O 1
ATOM 4871 N N . CYS A 1 603 ? -32.463 3.284 4.206 1.00 97.00 603 CYS A N 1
ATOM 4872 C CA . CYS A 1 603 ? -32.371 2.377 3.072 1.00 97.00 603 CYS A CA 1
ATOM 4873 C C . CYS A 1 603 ? -33.374 1.222 3.264 1.00 97.00 603 CYS A C 1
ATOM 4875 O O . CYS A 1 603 ? -34.039 1.114 4.297 1.00 97.00 603 CYS A O 1
ATOM 4877 N N . THR A 1 604 ? -33.549 0.369 2.258 1.00 97.44 604 THR A N 1
ATOM 4878 C CA . THR A 1 604 ? -34.382 -0.841 2.354 1.00 97.44 604 THR A CA 1
ATOM 4879 C C . THR A 1 604 ? -33.585 -2.047 1.859 1.00 97.44 604 THR A C 1
ATOM 4881 O O . THR A 1 604 ? -33.254 -2.057 0.675 1.00 97.44 604 THR A O 1
ATOM 4884 N N . PRO A 1 605 ? -33.301 -3.062 2.703 1.00 97.56 605 PRO A N 1
ATOM 4885 C CA . PRO A 1 605 ? -33.574 -3.131 4.152 1.00 97.56 605 PRO A CA 1
ATOM 4886 C C . PRO A 1 605 ? -32.863 -2.010 4.944 1.00 97.56 605 PRO A C 1
ATOM 4888 O O . PRO A 1 605 ? -31.957 -1.398 4.394 1.00 97.56 605 PRO A O 1
ATOM 4891 N N . PRO A 1 606 ? -33.255 -1.704 6.201 1.00 97.50 606 PRO A N 1
ATOM 4892 C CA . PRO A 1 606 ? -32.791 -0.520 6.948 1.00 97.50 606 PRO A CA 1
ATOM 4893 C C . PRO A 1 606 ? -31.371 -0.662 7.530 1.00 97.50 606 PRO A C 1
ATOM 4895 O O . PRO A 1 606 ? -31.081 -0.195 8.631 1.00 97.50 606 PRO A O 1
ATOM 4898 N N . TYR A 1 607 ? -30.487 -1.338 6.804 1.00 97.56 607 TYR A N 1
ATOM 4899 C CA . TYR A 1 607 ? -29.089 -1.578 7.131 1.00 97.56 607 TYR A CA 1
ATOM 4900 C C . TYR A 1 607 ? -28.286 -1.790 5.848 1.00 97.56 607 TYR A C 1
ATOM 4902 O O . TYR A 1 607 ? -28.837 -2.151 4.807 1.00 97.56 607 TYR A O 1
ATOM 4910 N N . SER A 1 608 ? -26.972 -1.612 5.938 1.00 98.44 608 SER A N 1
ATOM 4911 C CA . SER A 1 608 ? -26.052 -1.987 4.868 1.00 98.44 608 SER A CA 1
ATOM 4912 C C . SER A 1 608 ? -24.826 -2.680 5.441 1.00 98.44 608 SER A C 1
ATOM 4914 O O . SER A 1 608 ? -24.249 -2.221 6.425 1.00 98.44 608 SER A O 1
ATOM 4916 N N . ALA A 1 609 ? -24.405 -3.755 4.781 1.00 98.38 609 ALA A N 1
ATOM 4917 C CA . ALA A 1 609 ? -23.174 -4.480 5.065 1.00 98.38 609 ALA A CA 1
ATOM 4918 C C . ALA A 1 609 ? -21.896 -3.682 4.742 1.00 98.38 609 ALA A C 1
ATOM 4920 O O . ALA A 1 609 ? -20.801 -4.128 5.085 1.00 98.38 609 ALA A O 1
ATOM 4921 N N . GLU A 1 610 ? -22.040 -2.505 4.122 1.00 98.50 610 GLU A N 1
ATOM 4922 C CA . GLU A 1 610 ? -20.994 -1.485 3.966 1.00 98.50 610 GLU A CA 1
ATOM 4923 C C . GLU A 1 610 ? -20.670 -0.793 5.302 1.00 98.50 610 GLU A C 1
ATOM 4925 O O . GLU A 1 610 ? -19.537 -0.401 5.556 1.00 98.50 610 GLU A O 1
ATOM 4930 N N . ASN A 1 611 ? -21.659 -0.646 6.191 1.00 98.25 611 ASN A N 1
ATOM 4931 C CA . ASN A 1 611 ? -21.535 0.129 7.426 1.00 98.25 611 ASN A CA 1
ATOM 4932 C C . ASN A 1 611 ? -20.908 -0.701 8.560 1.00 98.25 611 ASN A C 1
ATOM 4934 O O . ASN A 1 611 ? -21.533 -0.941 9.593 1.00 98.25 611 ASN A O 1
ATOM 4938 N N . ALA A 1 612 ? -19.679 -1.159 8.357 1.00 98.62 612 ALA A N 1
ATOM 4939 C CA . ALA A 1 612 ? -18.914 -1.986 9.286 1.00 98.62 612 ALA A CA 1
ATOM 4940 C C . ALA A 1 612 ? -17.418 -1.645 9.201 1.00 98.62 612 ALA A C 1
ATOM 4942 O O . ALA A 1 612 ? -17.017 -0.899 8.316 1.00 98.62 612 ALA A O 1
ATOM 4943 N N . ILE A 1 613 ? -16.573 -2.188 10.087 1.00 98.75 613 ILE A N 1
ATOM 4944 C CA . ILE A 1 613 ? -15.108 -2.029 9.956 1.00 98.75 613 ILE A CA 1
ATOM 4945 C C . ILE A 1 613 ? -14.583 -2.834 8.758 1.00 98.75 613 ILE A C 1
ATOM 4947 O O . ILE A 1 613 ? -13.699 -2.375 8.031 1.00 98.75 613 ILE A O 1
ATOM 4951 N N . SER A 1 614 ? -15.173 -4.007 8.522 1.00 98.69 614 SER A N 1
ATOM 4952 C CA . SER A 1 614 ? -14.821 -4.932 7.445 1.00 98.69 614 SER A CA 1
ATOM 4953 C C . SER A 1 614 ? -16.035 -5.153 6.529 1.00 98.69 614 SER A C 1
ATOM 4955 O O . SER A 1 614 ? -16.873 -6.010 6.806 1.00 98.69 614 SER A O 1
ATOM 4957 N N . ALA A 1 615 ? -16.200 -4.341 5.480 1.00 98.56 615 ALA A N 1
ATOM 4958 C CA . ALA A 1 615 ? -17.416 -4.350 4.656 1.00 98.56 615 ALA A CA 1
ATOM 4959 C C . ALA A 1 615 ? -17.673 -5.679 3.924 1.00 98.56 615 ALA A C 1
ATOM 4961 O O . ALA A 1 615 ? -16.749 -6.408 3.560 1.00 98.56 615 ALA A O 1
ATOM 4962 N N . ARG A 1 616 ? -18.955 -5.964 3.677 1.00 98.56 616 ARG A N 1
ATOM 4963 C CA . ARG A 1 616 ? -19.459 -7.136 2.940 1.00 98.56 616 ARG A CA 1
ATOM 4964 C C . ARG A 1 616 ? -20.573 -6.739 1.978 1.00 98.56 616 ARG A C 1
ATOM 4966 O O . ARG A 1 616 ? -21.714 -7.182 2.113 1.00 98.56 616 ARG A O 1
ATOM 4973 N N . SER A 1 617 ? -20.274 -5.840 1.042 1.00 98.31 617 SER A N 1
ATOM 4974 C CA . SER A 1 617 ? -21.277 -5.256 0.146 1.00 98.31 617 SER A CA 1
ATOM 4975 C C . SER A 1 617 ? -21.956 -6.319 -0.734 1.00 98.31 617 SER A C 1
ATOM 4977 O O . SER A 1 617 ? -23.075 -6.105 -1.190 1.00 98.31 617 SER A O 1
ATOM 4979 N N . ASP A 1 618 ? -21.353 -7.496 -0.909 1.00 98.44 618 ASP A N 1
ATOM 4980 C CA . ASP A 1 618 ? -21.947 -8.665 -1.571 1.00 98.44 618 ASP A CA 1
ATOM 4981 C C . ASP A 1 618 ? -23.184 -9.216 -0.839 1.00 98.44 618 ASP A C 1
ATOM 4983 O O . ASP A 1 618 ? -24.074 -9.793 -1.460 1.00 98.44 618 ASP A O 1
ATOM 4987 N N . LEU A 1 619 ? -23.282 -9.009 0.477 1.00 98.44 619 LEU A N 1
ATOM 4988 C CA . LEU A 1 619 ? -24.404 -9.482 1.292 1.00 98.44 619 LEU A CA 1
ATOM 4989 C C . LEU A 1 619 ? -25.609 -8.535 1.287 1.00 98.44 619 LEU A C 1
ATOM 4991 O O . LEU A 1 619 ? -26.669 -8.888 1.812 1.00 98.44 619 LEU A O 1
ATOM 4995 N N . ASN A 1 620 ? -25.466 -7.339 0.715 1.00 98.38 620 ASN A N 1
ATOM 4996 C CA . ASN A 1 620 ? -26.586 -6.432 0.502 1.00 98.38 620 ASN A CA 1
ATOM 4997 C C . ASN A 1 620 ? -27.520 -6.999 -0.585 1.00 98.38 620 ASN A C 1
ATOM 4999 O O . ASN A 1 620 ? -27.024 -7.479 -1.603 1.00 98.38 620 ASN A O 1
ATOM 5003 N N . PRO A 1 621 ? -28.856 -6.949 -0.419 1.00 97.19 621 PRO A N 1
ATOM 5004 C CA . PRO A 1 621 ? -29.783 -7.385 -1.462 1.00 97.19 621 PRO A CA 1
ATOM 5005 C C . PRO A 1 621 ? -29.612 -6.607 -2.783 1.00 97.19 621 PRO A C 1
ATOM 5007 O O . PRO A 1 621 ? -29.630 -5.372 -2.759 1.00 97.19 621 PRO A O 1
ATOM 5010 N N . PRO A 1 622 ? -29.503 -7.283 -3.945 1.00 95.81 622 PRO A N 1
ATOM 5011 C CA . PRO A 1 622 ? -29.400 -6.614 -5.247 1.00 95.81 622 PRO A CA 1
ATOM 5012 C C . PRO A 1 622 ? -30.587 -5.705 -5.595 1.00 95.81 622 PRO A C 1
ATOM 5014 O O . PRO A 1 622 ? -30.426 -4.727 -6.319 1.00 95.81 622 PRO A O 1
ATOM 5017 N N . ASP A 1 623 ? -31.776 -6.018 -5.082 1.00 96.69 623 ASP A N 1
ATOM 5018 C CA . ASP A 1 623 ? -33.020 -5.260 -5.246 1.00 96.69 623 ASP A CA 1
ATOM 5019 C C . ASP A 1 623 ? -33.275 -4.249 -4.110 1.00 96.69 623 ASP A C 1
ATOM 5021 O O . ASP A 1 623 ? -34.329 -3.605 -4.059 1.00 96.69 623 ASP A O 1
ATOM 5025 N N . GLY A 1 624 ? -32.307 -4.087 -3.202 1.00 97.12 624 GLY A N 1
ATOM 5026 C CA . GLY A 1 624 ? -32.365 -3.115 -2.121 1.00 97.12 624 GLY A CA 1
ATOM 5027 C C . GLY A 1 624 ? -32.390 -1.667 -2.621 1.00 97.12 624 GLY A C 1
ATOM 5028 O O . GLY A 1 624 ? -31.898 -1.327 -3.699 1.00 97.12 624 GLY A O 1
ATOM 5029 N N . LYS A 1 625 ? -32.971 -0.776 -1.813 1.00 97.81 625 LYS A N 1
ATOM 5030 C CA . LYS A 1 625 ? -33.039 0.665 -2.091 1.00 97.81 625 LYS A CA 1
ATOM 5031 C C . LYS A 1 625 ? -32.042 1.404 -1.218 1.00 97.81 625 LYS A C 1
ATOM 5033 O O . LYS A 1 625 ? -32.217 1.475 -0.002 1.00 97.81 625 LYS A O 1
ATOM 5038 N N . TYR A 1 626 ? -31.037 1.994 -1.851 1.00 97.12 626 TYR A N 1
ATOM 5039 C CA . TYR A 1 626 ? -29.935 2.671 -1.177 1.00 97.12 626 TYR A CA 1
ATOM 5040 C C . TYR A 1 626 ? -29.869 4.146 -1.590 1.00 97.12 626 TYR A C 1
ATOM 5042 O O . TYR A 1 626 ? -30.100 4.453 -2.761 1.00 97.12 626 TYR A O 1
ATOM 5050 N N . PRO A 1 627 ? -29.561 5.072 -0.663 1.00 95.19 627 PRO A N 1
ATOM 5051 C CA . PRO A 1 627 ? -29.510 6.502 -0.974 1.00 95.19 627 PRO A CA 1
ATOM 5052 C C . PRO A 1 627 ? -28.340 6.877 -1.899 1.00 95.19 627 PRO A C 1
ATOM 5054 O O . PRO A 1 627 ? -28.405 7.888 -2.597 1.00 95.19 627 PRO A O 1
ATOM 5057 N N . PHE A 1 628 ? -27.283 6.065 -1.923 1.00 95.12 628 PHE A N 1
ATOM 5058 C CA . PHE A 1 628 ? -26.145 6.167 -2.833 1.00 95.12 628 PHE A CA 1
ATOM 5059 C C . PHE A 1 628 ? -25.495 4.789 -3.008 1.00 95.12 628 PHE A C 1
ATOM 5061 O O . PHE A 1 628 ? -25.731 3.868 -2.224 1.00 95.12 628 PHE A O 1
ATOM 5068 N N . ALA A 1 629 ? -24.714 4.640 -4.075 1.00 93.06 629 ALA A N 1
ATOM 5069 C CA . ALA A 1 629 ? -24.324 3.341 -4.612 1.00 93.06 629 ALA A CA 1
ATOM 5070 C C . ALA A 1 629 ? -23.354 2.536 -3.727 1.00 93.06 629 ALA A C 1
ATOM 5072 O O . ALA A 1 629 ? -23.421 1.309 -3.756 1.00 93.06 629 ALA A O 1
ATOM 5073 N N . ALA A 1 630 ? -22.515 3.179 -2.905 1.00 95.12 630 ALA A N 1
ATOM 5074 C CA . ALA A 1 630 ? -21.605 2.460 -2.007 1.00 95.12 630 ALA A CA 1
ATOM 5075 C C . ALA A 1 630 ? -22.323 1.545 -1.001 1.00 95.12 630 ALA A C 1
ATOM 5077 O O . ALA A 1 630 ? -21.844 0.456 -0.706 1.00 95.12 630 ALA A O 1
ATOM 5078 N N . LEU A 1 631 ? -23.520 1.929 -0.548 1.00 97.25 631 LEU A N 1
ATOM 5079 C CA . LEU A 1 631 ? -24.317 1.132 0.390 1.00 97.25 631 LEU A CA 1
ATOM 5080 C C . LEU A 1 631 ? -24.979 -0.102 -0.247 1.00 97.25 631 LEU A C 1
ATOM 5082 O O . LEU A 1 631 ? -25.609 -0.871 0.480 1.00 97.25 631 LEU A O 1
ATOM 5086 N N . GLY A 1 632 ? -24.904 -0.256 -1.572 1.00 96.56 632 GLY A N 1
ATOM 5087 C CA . GLY A 1 632 ? -25.626 -1.281 -2.324 1.00 96.56 632 GLY A CA 1
ATOM 5088 C C . GLY A 1 632 ? -24.909 -2.623 -2.465 1.00 96.56 632 GLY A C 1
ATOM 5089 O O . GLY A 1 632 ? -23.862 -2.862 -1.863 1.00 96.56 632 GLY A O 1
ATOM 5090 N N . HIS A 1 633 ? -25.506 -3.508 -3.272 1.00 96.75 633 HIS A N 1
ATOM 5091 C CA . HIS A 1 633 ? -24.933 -4.805 -3.637 1.00 96.75 633 HIS A CA 1
ATOM 5092 C C . HIS A 1 633 ? -23.769 -4.643 -4.614 1.00 96.75 633 HIS A C 1
ATOM 5094 O O . HIS A 1 633 ? -23.952 -4.107 -5.710 1.00 96.75 633 HIS A O 1
ATOM 5100 N N . ARG A 1 634 ? -22.577 -5.104 -4.227 1.00 95.88 634 ARG A N 1
ATOM 5101 C CA . ARG A 1 634 ? -21.351 -4.984 -5.028 1.00 95.88 634 ARG A CA 1
ATOM 5102 C C . ARG A 1 634 ? -20.428 -6.171 -4.763 1.00 95.88 634 ARG A C 1
ATOM 5104 O O . ARG A 1 634 ? -20.368 -6.650 -3.638 1.00 95.88 634 ARG A O 1
ATOM 5111 N N . GLY A 1 635 ? -19.643 -6.579 -5.761 1.00 95.88 635 GLY A N 1
ATOM 5112 C CA . GLY A 1 635 ? -18.487 -7.466 -5.570 1.00 95.88 635 GLY A CA 1
ATOM 5113 C C . GLY A 1 635 ? -17.322 -6.727 -4.913 1.00 95.88 635 GLY A C 1
ATOM 5114 O O . GLY A 1 635 ? -16.240 -6.647 -5.488 1.00 95.88 635 GLY A O 1
ATOM 5115 N N . HIS A 1 636 ? -17.584 -6.103 -3.765 1.00 97.31 636 HIS A N 1
ATOM 5116 C CA . HIS A 1 636 ? -16.715 -5.164 -3.067 1.00 97.31 636 HIS A CA 1
ATOM 5117 C C . HIS A 1 636 ? -16.861 -5.343 -1.552 1.00 97.31 636 HIS A C 1
ATOM 5119 O O . HIS A 1 636 ? -17.915 -5.744 -1.056 1.00 97.31 636 HIS A O 1
ATOM 5125 N N . GLY A 1 637 ? -15.807 -5.029 -0.814 1.00 97.88 637 GLY A N 1
ATOM 5126 C CA . GLY A 1 637 ? -15.772 -5.077 0.642 1.00 97.88 637 GLY A CA 1
ATOM 5127 C C . GLY A 1 637 ? -14.358 -5.368 1.109 1.00 97.88 637 GLY A C 1
ATOM 5128 O O . GLY A 1 637 ? -13.413 -5.209 0.338 1.00 97.88 637 GLY A O 1
ATOM 5129 N N . SER A 1 638 ? -14.201 -5.837 2.345 1.00 98.06 638 SER A N 1
ATOM 5130 C CA . SER A 1 638 ? -12.878 -6.205 2.834 1.00 98.06 638 SER A CA 1
ATOM 5131 C C . SER A 1 638 ? -12.283 -7.372 2.050 1.00 98.06 638 SER A C 1
ATOM 5133 O O . SER A 1 638 ? -12.967 -8.350 1.751 1.00 98.06 638 SER A O 1
ATOM 5135 N N . THR A 1 639 ? -11.000 -7.275 1.719 1.00 98.50 639 THR A N 1
ATOM 5136 C CA . THR A 1 639 ? -10.252 -8.318 1.000 1.00 98.50 639 THR A CA 1
ATOM 5137 C C . THR A 1 639 ? -9.148 -8.936 1.848 1.00 98.50 639 THR A C 1
ATOM 5139 O O . THR A 1 639 ? -8.560 -9.940 1.443 1.00 98.50 639 THR A O 1
ATOM 5142 N N . ASP A 1 640 ? -8.867 -8.365 3.019 1.00 98.69 640 ASP A N 1
ATOM 5143 C CA . ASP A 1 640 ? -7.915 -8.886 3.993 1.00 98.69 640 ASP A CA 1
ATOM 5144 C C . ASP A 1 640 ? -8.076 -8.253 5.393 1.00 98.69 640 ASP A C 1
ATOM 5146 O O . ASP A 1 640 ? -9.052 -7.558 5.684 1.00 98.69 640 ASP A O 1
ATOM 5150 N N . MET A 1 641 ? -7.106 -8.527 6.269 1.00 98.62 641 MET A N 1
ATOM 5151 C CA . MET A 1 641 ? -6.700 -7.696 7.404 1.00 98.62 641 MET A CA 1
ATOM 5152 C C . MET A 1 641 ? -5.206 -7.933 7.681 1.00 98.62 641 MET A C 1
ATOM 5154 O O . MET A 1 641 ? -4.753 -9.074 7.563 1.00 98.62 641 MET A O 1
ATOM 5158 N N . LYS A 1 642 ? -4.449 -6.889 8.047 1.00 98.88 642 LYS A N 1
ATOM 5159 C CA . LYS A 1 642 ? -3.041 -6.960 8.484 1.00 98.88 642 LYS A CA 1
ATOM 5160 C C . LYS A 1 642 ? -2.867 -6.316 9.856 1.00 98.88 642 LYS A C 1
ATOM 5162 O O . LYS A 1 642 ? -3.491 -5.291 10.128 1.00 98.88 642 LYS A O 1
ATOM 5167 N N . LEU A 1 643 ? -2.017 -6.880 10.711 1.00 98.88 643 LEU A N 1
ATOM 5168 C CA . LEU A 1 643 ? -1.759 -6.390 12.068 1.00 98.88 643 LEU A CA 1
ATOM 5169 C C . LEU A 1 643 ? -0.314 -6.670 12.501 1.00 98.88 643 LEU A C 1
ATOM 5171 O O . LEU A 1 643 ? 0.137 -7.812 12.464 1.00 98.88 643 LEU A O 1
ATOM 5175 N N . THR A 1 644 ? 0.386 -5.647 12.986 1.00 98.88 644 THR A N 1
ATOM 5176 C CA . THR A 1 644 ? 1.666 -5.795 13.693 1.00 98.88 644 THR A CA 1
ATOM 5177 C C . THR A 1 644 ? 1.599 -5.174 15.092 1.00 98.88 644 THR A C 1
ATOM 5179 O O . THR A 1 644 ? 0.692 -4.398 15.407 1.00 98.88 644 THR A O 1
ATOM 5182 N N . ASN A 1 645 ? 2.582 -5.508 15.924 1.00 98.62 645 ASN A N 1
ATOM 5183 C CA . ASN A 1 645 ? 2.818 -4.906 17.231 1.00 98.62 645 ASN A CA 1
ATOM 5184 C C . ASN A 1 645 ? 4.308 -4.580 17.412 1.00 98.62 645 ASN A C 1
ATOM 5186 O O . ASN A 1 645 ? 5.125 -4.896 16.545 1.00 98.62 645 ASN A O 1
ATOM 5190 N N . SER A 1 646 ? 4.687 -3.987 18.547 1.00 97.88 646 SER A N 1
ATOM 5191 C CA . SER A 1 646 ? 6.082 -3.580 18.777 1.00 97.88 646 SER A CA 1
ATOM 5192 C C . SER A 1 646 ? 7.081 -4.743 18.717 1.00 97.88 646 SER A C 1
ATOM 5194 O O . SER A 1 646 ? 8.195 -4.564 18.228 1.00 97.88 646 SER A O 1
ATOM 5196 N N . SER A 1 647 ? 6.692 -5.947 19.150 1.00 97.50 647 SER A N 1
ATOM 5197 C CA . SER A 1 647 ? 7.559 -7.131 19.124 1.00 97.50 647 SER A CA 1
ATOM 5198 C C . SER A 1 647 ? 7.733 -7.696 17.712 1.00 97.50 647 SER A C 1
ATOM 5200 O O . SER A 1 647 ? 8.862 -7.922 17.276 1.00 97.50 647 SER A O 1
ATOM 5202 N N . MET A 1 648 ? 6.638 -7.889 16.974 1.00 97.94 648 MET A N 1
ATOM 5203 C CA . MET A 1 648 ? 6.652 -8.408 15.602 1.00 97.94 648 MET A CA 1
ATOM 5204 C C . MET A 1 648 ? 7.355 -7.448 14.641 1.00 97.94 648 MET A C 1
ATOM 5206 O O . MET A 1 648 ? 8.094 -7.884 13.755 1.00 97.94 648 MET A O 1
ATOM 5210 N N . PHE A 1 649 ? 7.198 -6.141 14.866 1.00 98.25 649 PHE A N 1
ATOM 5211 C CA . PHE A 1 649 ? 7.856 -5.108 14.079 1.00 98.25 649 PHE A CA 1
ATOM 5212 C C . PHE A 1 649 ? 9.385 -5.261 14.061 1.00 98.25 649 PHE A C 1
ATOM 5214 O O . PHE A 1 649 ? 10.001 -5.056 13.018 1.00 98.25 649 PHE A O 1
ATOM 5221 N N . THR A 1 650 ? 10.010 -5.713 15.159 1.00 96.25 650 THR A N 1
ATOM 5222 C CA . THR A 1 650 ? 11.475 -5.935 15.215 1.00 96.25 650 THR A CA 1
ATOM 5223 C C . THR A 1 650 ? 11.990 -6.943 14.183 1.00 96.25 650 THR A C 1
ATOM 5225 O O . THR A 1 650 ? 13.174 -6.936 13.853 1.00 96.25 650 THR A O 1
ATOM 5228 N N . LYS A 1 651 ? 11.104 -7.797 13.663 1.00 96.25 651 LYS A N 1
ATOM 5229 C CA . LYS A 1 651 ? 11.388 -8.803 12.634 1.00 96.25 651 LYS A CA 1
ATOM 5230 C C . LYS A 1 651 ? 10.750 -8.464 11.285 1.00 96.25 651 LYS A C 1
ATOM 5232 O O . LYS A 1 651 ? 10.831 -9.272 10.364 1.00 96.25 651 LYS A O 1
ATOM 5237 N N . LEU A 1 652 ? 10.110 -7.295 11.177 1.00 97.88 652 LEU A N 1
ATOM 5238 C CA . LEU A 1 652 ? 9.252 -6.915 10.054 1.00 97.88 652 LEU A CA 1
ATOM 5239 C C . LEU A 1 652 ? 8.182 -7.991 9.784 1.00 97.88 652 LEU A C 1
ATOM 5241 O O . LEU A 1 652 ? 7.923 -8.381 8.653 1.00 97.88 652 LEU A O 1
ATOM 5245 N N . GLU A 1 653 ? 7.579 -8.524 10.844 1.00 98.19 653 GLU A N 1
ATOM 5246 C CA . GLU A 1 653 ? 6.510 -9.520 10.750 1.00 98.19 653 GLU A CA 1
ATOM 5247 C C . GLU A 1 653 ? 5.146 -8.883 11.047 1.00 98.19 653 GLU A C 1
ATOM 5249 O O . GLU A 1 653 ? 5.023 -7.930 11.824 1.00 98.19 653 GLU A O 1
ATOM 5254 N N . PHE A 1 654 ? 4.095 -9.441 10.451 1.00 98.69 654 PHE A N 1
ATOM 5255 C CA . PHE A 1 654 ? 2.707 -9.086 10.740 1.00 98.69 654 PHE A CA 1
ATOM 5256 C C . PHE A 1 654 ? 1.795 -10.311 10.604 1.00 98.69 654 PHE A C 1
ATOM 5258 O O . PHE A 1 654 ? 2.073 -11.244 9.848 1.00 98.69 654 PHE A O 1
ATOM 5265 N N . THR A 1 655 ? 0.706 -10.310 11.368 1.00 98.75 655 THR A N 1
ATOM 5266 C CA . THR A 1 655 ? -0.408 -11.244 11.213 1.00 98.75 655 THR A CA 1
ATOM 5267 C C . THR A 1 655 ? -1.277 -10.788 10.049 1.00 98.75 655 THR A C 1
ATOM 5269 O O . THR A 1 655 ? -1.562 -9.596 9.930 1.00 98.75 655 THR A O 1
ATOM 5272 N N . ALA A 1 656 ? -1.727 -11.723 9.215 1.00 98.62 656 ALA A N 1
ATOM 5273 C CA . ALA A 1 656 ? -2.633 -11.462 8.106 1.00 98.62 656 ALA A CA 1
ATOM 5274 C C . ALA A 1 656 ? -3.844 -12.409 8.118 1.00 98.62 656 ALA A C 1
ATOM 5276 O O . ALA A 1 656 ? -3.769 -13.539 8.604 1.00 98.62 656 ALA A O 1
ATOM 5277 N N . VAL A 1 657 ? -4.962 -11.953 7.551 1.00 98.50 657 VAL A N 1
ATOM 5278 C CA . VAL A 1 657 ? -6.149 -12.763 7.233 1.00 98.50 657 VAL A CA 1
ATOM 5279 C C . VAL A 1 657 ? -6.530 -12.494 5.785 1.00 98.50 657 VAL A C 1
ATOM 5281 O O . VAL A 1 657 ? -6.721 -11.339 5.422 1.00 98.50 657 VAL A O 1
ATOM 5284 N N . GLY A 1 658 ? -6.630 -13.535 4.956 1.00 97.88 658 GLY A N 1
ATOM 5285 C CA . GLY A 1 658 ? -6.989 -13.394 3.544 1.00 97.88 658 GLY A CA 1
ATOM 5286 C C . GLY A 1 658 ? -8.500 -13.428 3.317 1.00 97.88 658 GLY A C 1
ATOM 5287 O O . GLY A 1 658 ? -9.195 -14.285 3.864 1.00 97.88 658 GLY A O 1
ATOM 5288 N N . GLY A 1 659 ? -9.002 -12.535 2.467 1.00 98.12 659 GLY A N 1
ATOM 5289 C CA . GLY A 1 659 ? -10.391 -12.503 2.011 1.00 98.12 659 GLY A CA 1
ATOM 5290 C C . GLY A 1 659 ? -11.373 -11.770 2.926 1.00 98.12 659 GLY A C 1
ATOM 5291 O O . GLY A 1 659 ? -10.989 -11.234 3.972 1.00 98.12 659 GLY A O 1
ATOM 5292 N N . PRO A 1 660 ? -12.666 -11.762 2.556 1.00 98.62 660 PRO A N 1
ATOM 5293 C CA . PRO A 1 660 ? -13.701 -11.029 3.276 1.00 98.62 660 PRO A CA 1
ATOM 5294 C C . PRO A 1 660 ? -13.955 -11.583 4.677 1.00 98.62 660 PRO A C 1
ATOM 5296 O O . PRO A 1 660 ? -13.654 -12.744 4.969 1.00 98.62 660 PRO A O 1
ATOM 5299 N N . THR A 1 661 ? -14.496 -10.751 5.573 1.00 98.62 661 THR A N 1
ATOM 5300 C CA . THR A 1 661 ? -14.860 -11.199 6.930 1.00 98.62 661 THR A CA 1
ATOM 5301 C C . THR A 1 661 ? -15.923 -12.289 6.921 1.00 98.62 661 THR A C 1
ATOM 5303 O O . THR A 1 661 ? -16.841 -12.255 6.102 1.00 98.62 661 THR A O 1
ATOM 5306 N N . TRP A 1 662 ? -15.788 -13.253 7.834 1.00 98.19 662 TRP A N 1
ATOM 5307 C CA . TRP A 1 662 ? -16.715 -14.369 8.029 1.00 98.19 662 TRP A CA 1
ATOM 5308 C C . TRP A 1 662 ? -17.005 -14.650 9.516 1.00 98.19 662 TRP A C 1
ATOM 5310 O O . TRP A 1 662 ? -17.592 -15.673 9.852 1.00 98.19 662 TRP A O 1
ATOM 5320 N N . ASP A 1 663 ? -16.629 -13.734 10.416 1.00 96.06 663 ASP A N 1
ATOM 5321 C CA . ASP A 1 663 ? -16.738 -13.933 11.869 1.00 96.06 663 ASP A CA 1
ATOM 5322 C C . ASP A 1 663 ? -18.203 -14.006 12.339 1.00 96.06 663 ASP A C 1
ATOM 5324 O O . ASP A 1 663 ? -18.570 -14.844 13.160 1.00 96.06 663 ASP A O 1
ATOM 5328 N N . GLN A 1 664 ? -19.048 -13.107 11.826 1.00 98.12 664 GLN A N 1
ATOM 5329 C CA . GLN A 1 664 ? -20.467 -12.961 12.202 1.00 98.12 664 GLN A CA 1
ATOM 5330 C C . GLN A 1 664 ? -21.407 -13.047 10.989 1.00 98.12 664 GLN A C 1
ATOM 5332 O O . GLN A 1 664 ? -22.626 -12.918 11.102 1.00 98.12 664 GLN A O 1
ATOM 5337 N N . VAL A 1 665 ? -20.830 -13.266 9.812 1.00 98.44 665 VAL A N 1
ATOM 5338 C CA . VAL A 1 665 ? -21.485 -13.298 8.504 1.00 98.44 665 VAL A CA 1
ATOM 5339 C C . VAL A 1 665 ? -21.005 -14.540 7.752 1.00 98.44 665 VAL A C 1
ATOM 5341 O O . VAL A 1 665 ? -19.913 -15.026 8.036 1.00 98.44 665 VAL A O 1
ATOM 5344 N N . PRO A 1 666 ? -21.783 -15.097 6.807 1.00 98.25 666 PRO A N 1
ATOM 5345 C CA . PRO A 1 666 ? -21.367 -16.302 6.092 1.00 98.25 666 PRO A CA 1
ATOM 5346 C C . PRO A 1 666 ? -20.060 -16.068 5.316 1.00 98.25 666 PRO A C 1
ATOM 5348 O O . PRO A 1 666 ? -19.872 -14.968 4.781 1.00 98.25 666 PRO A O 1
ATOM 5351 N N . PRO A 1 667 ? -19.173 -17.076 5.209 1.00 98.50 667 PRO A N 1
ATOM 5352 C CA . PRO A 1 667 ? -17.970 -16.959 4.396 1.00 98.50 667 PRO A CA 1
ATOM 5353 C C . PRO A 1 667 ? -18.331 -16.660 2.942 1.00 98.50 667 PRO A C 1
ATOM 5355 O O . PRO A 1 667 ? -19.359 -17.110 2.432 1.00 98.50 667 PRO A O 1
ATOM 5358 N N . PHE A 1 668 ? -17.501 -15.852 2.287 1.00 98.75 668 PHE A N 1
ATOM 5359 C CA . PHE A 1 668 ? -17.695 -15.534 0.879 1.00 98.75 668 PHE A CA 1
ATOM 5360 C C . PHE A 1 668 ? -17.344 -16.752 0.017 1.00 98.75 668 PHE A C 1
ATOM 5362 O O . PHE A 1 668 ? -16.323 -17.403 0.245 1.00 98.75 668 PHE A O 1
ATOM 5369 N N . GLN A 1 669 ? -18.180 -17.044 -0.978 1.00 98.62 669 GLN A N 1
ATOM 5370 C CA . GLN A 1 669 ? -17.941 -18.117 -1.934 1.00 98.62 669 GLN A CA 1
ATOM 5371 C C . GLN A 1 669 ? -18.357 -17.680 -3.342 1.00 98.62 669 GLN A C 1
ATOM 5373 O O . GLN A 1 669 ? -19.519 -17.324 -3.559 1.00 98.62 669 GLN A O 1
ATOM 5378 N N . TRP A 1 670 ? -17.425 -17.712 -4.301 1.00 98.50 670 TRP A N 1
ATOM 5379 C CA . TRP A 1 670 ? -17.647 -17.229 -5.670 1.00 98.50 670 TRP A CA 1
ATOM 5380 C C . TRP A 1 670 ? -18.842 -17.916 -6.333 1.00 98.50 670 TRP A C 1
ATOM 5382 O O . TRP A 1 670 ? -19.763 -17.234 -6.788 1.00 98.50 670 TRP A O 1
ATOM 5392 N N . SER A 1 671 ? -18.870 -19.249 -6.311 1.00 97.94 671 SER A N 1
ATOM 5393 C CA . SER A 1 671 ? -19.888 -20.085 -6.957 1.00 97.94 671 SER A CA 1
ATOM 5394 C C . SER A 1 671 ? -21.321 -19.846 -6.466 1.00 97.94 671 SER A C 1
ATOM 5396 O O . SER A 1 671 ? -22.267 -20.091 -7.216 1.00 97.94 671 SER A O 1
ATOM 5398 N N . THR A 1 672 ? -21.501 -19.327 -5.247 1.00 97.00 672 THR A N 1
ATOM 5399 C CA . THR A 1 672 ? -22.822 -19.042 -4.659 1.00 97.00 672 THR A CA 1
ATOM 5400 C C . THR A 1 672 ? -23.124 -17.551 -4.513 1.00 97.00 672 THR A C 1
ATOM 5402 O O . THR A 1 672 ? -24.229 -17.197 -4.111 1.00 97.00 672 THR A O 1
ATOM 5405 N N . SER A 1 673 ? -22.169 -16.670 -4.819 1.00 96.44 673 SER A N 1
ATOM 5406 C CA . SER A 1 673 ? -22.294 -15.220 -4.599 1.00 96.44 673 SER A CA 1
ATOM 5407 C C . SER A 1 673 ? -23.282 -14.525 -5.543 1.00 96.44 673 SER A C 1
ATOM 5409 O O . SER A 1 673 ? -23.815 -13.470 -5.214 1.00 96.44 673 SER A O 1
ATOM 5411 N N . GLY A 1 674 ? -23.509 -15.086 -6.737 1.00 94.88 674 GLY A N 1
ATOM 5412 C CA . GLY A 1 674 ? -24.257 -14.427 -7.814 1.00 94.88 674 GLY A CA 1
ATOM 5413 C C . GLY A 1 674 ? -23.475 -13.331 -8.557 1.00 94.88 674 GLY A C 1
ATOM 5414 O O . GLY A 1 674 ? -23.998 -12.764 -9.520 1.00 94.88 674 GLY A O 1
ATOM 5415 N N . LEU A 1 675 ? -22.228 -13.061 -8.156 1.00 96.00 675 LEU A N 1
ATOM 5416 C CA . LEU A 1 675 ? -21.320 -12.136 -8.831 1.00 96.00 675 LEU A CA 1
ATOM 5417 C C . LEU A 1 675 ? -20.817 -12.729 -10.155 1.00 96.00 675 LEU A C 1
ATOM 5419 O O . LEU A 1 675 ? -20.727 -13.946 -10.321 1.00 96.00 675 LEU A O 1
ATOM 5423 N N . LYS A 1 676 ? -20.497 -11.859 -11.119 1.00 94.81 676 LYS A N 1
ATOM 5424 C CA . LYS A 1 676 ? -20.068 -12.253 -12.478 1.00 94.81 676 LYS A CA 1
ATOM 5425 C C . LYS A 1 676 ? -18.624 -11.864 -12.793 1.00 94.81 676 LYS A C 1
ATOM 5427 O O . LYS A 1 676 ? -18.193 -11.985 -13.938 1.00 94.81 676 LYS A O 1
ATOM 5432 N N . ASP A 1 677 ? -17.905 -11.363 -11.799 1.00 95.44 677 ASP A N 1
ATOM 5433 C CA . ASP A 1 677 ? -16.540 -10.880 -11.927 1.00 95.44 677 ASP A CA 1
ATOM 5434 C C . ASP A 1 677 ? -15.574 -12.009 -12.309 1.00 95.44 677 ASP A C 1
ATOM 5436 O O . ASP A 1 677 ? -15.744 -13.166 -11.917 1.00 95.44 677 ASP A O 1
ATOM 5440 N N . ARG A 1 678 ? -14.527 -11.671 -13.069 1.00 96.56 678 ARG A N 1
ATOM 5441 C CA . ARG A 1 678 ? -13.435 -12.606 -13.365 1.00 96.56 678 ARG A CA 1
ATOM 5442 C C . ARG A 1 678 ? -12.575 -12.801 -12.116 1.00 96.56 678 ARG A C 1
ATOM 5444 O O . ARG A 1 678 ? -12.197 -11.832 -11.467 1.00 96.56 678 ARG A O 1
ATOM 5451 N N . HIS A 1 679 ? -12.256 -14.050 -11.798 1.00 97.50 679 HIS A N 1
ATOM 5452 C CA . HIS A 1 679 ? -11.546 -14.418 -10.568 1.00 97.50 679 HIS A CA 1
ATOM 5453 C C . HIS A 1 679 ? -10.600 -15.611 -10.786 1.00 97.50 679 HIS A C 1
ATOM 5455 O O . HIS A 1 679 ? -10.445 -16.480 -9.929 1.00 97.50 679 HIS A O 1
ATOM 5461 N N . ALA A 1 680 ? -9.954 -15.677 -11.953 1.00 97.81 680 ALA A N 1
ATOM 5462 C CA . ALA A 1 680 ? -8.990 -16.728 -12.262 1.00 97.81 680 ALA A CA 1
ATOM 5463 C C . ALA A 1 680 ? -7.884 -16.789 -11.194 1.00 97.81 680 ALA A C 1
ATOM 5465 O O . ALA A 1 680 ? -7.376 -15.755 -10.761 1.00 97.81 680 ALA A O 1
ATOM 5466 N N . GLY A 1 681 ? -7.530 -18.004 -10.768 1.00 96.75 681 GLY A N 1
ATOM 5467 C CA . GLY A 1 681 ? -6.503 -18.261 -9.753 1.00 96.75 681 GLY A CA 1
ATOM 5468 C C . GLY A 1 681 ? -6.945 -18.051 -8.301 1.00 96.75 681 GLY A C 1
ATOM 5469 O O . GLY A 1 681 ? -6.168 -18.368 -7.403 1.00 96.75 681 GLY A O 1
ATOM 5470 N N . GLN A 1 682 ? -8.152 -17.533 -8.056 1.00 98.50 682 GLN A N 1
ATOM 5471 C CA . GLN A 1 682 ? -8.677 -17.374 -6.703 1.00 98.50 682 GLN A CA 1
ATOM 5472 C C . GLN A 1 682 ? -9.334 -18.671 -6.183 1.00 98.50 682 GLN A C 1
ATOM 5474 O O . GLN A 1 682 ? -9.943 -19.401 -6.970 1.00 98.50 682 GLN A O 1
ATOM 5479 N N . PRO A 1 683 ? -9.266 -18.950 -4.868 1.00 98.00 683 PRO A N 1
ATOM 5480 C CA . PRO A 1 683 ? -10.088 -19.963 -4.209 1.00 98.00 683 PRO A CA 1
ATOM 5481 C C . PRO A 1 683 ? -11.580 -19.662 -4.382 1.00 98.00 683 PRO A C 1
ATOM 5483 O O . PRO A 1 683 ? -11.975 -18.498 -4.357 1.00 98.00 683 PRO A O 1
ATOM 5486 N N . ASP A 1 684 ? -12.412 -20.702 -4.503 1.00 98.25 684 ASP A N 1
ATOM 5487 C CA . ASP A 1 684 ? -13.873 -20.533 -4.549 1.00 98.25 684 ASP A CA 1
ATOM 5488 C C . ASP A 1 684 ? -14.416 -20.053 -3.195 1.00 98.25 684 ASP A C 1
ATOM 5490 O O . ASP A 1 684 ? -15.105 -19.041 -3.142 1.00 98.25 684 ASP A O 1
ATOM 5494 N N . LEU A 1 685 ? -14.062 -20.743 -2.104 1.00 98.56 685 LEU A N 1
ATOM 5495 C CA . LEU A 1 685 ? -14.460 -20.420 -0.731 1.00 98.56 685 LEU A CA 1
ATOM 5496 C C . LEU A 1 685 ? -13.353 -19.646 -0.002 1.00 98.56 685 LEU A C 1
ATOM 5498 O O . LEU A 1 685 ? -12.216 -20.108 0.088 1.00 98.56 685 LEU A O 1
ATOM 5502 N N . TRP A 1 686 ? -13.720 -18.514 0.593 1.00 98.56 686 TRP A N 1
ATOM 5503 C CA . TRP A 1 686 ? -12.839 -17.643 1.367 1.00 98.56 686 TRP A CA 1
ATOM 5504 C C . TRP A 1 686 ? -13.157 -17.749 2.858 1.00 98.56 686 TRP A C 1
ATOM 5506 O O . TRP A 1 686 ? -13.978 -17.008 3.398 1.00 98.56 686 TRP A O 1
ATOM 5516 N N . GLN A 1 687 ? -12.496 -18.699 3.521 1.00 98.00 687 GLN A N 1
ATOM 5517 C CA . GLN A 1 687 ? -12.652 -18.968 4.953 1.00 98.00 687 GLN A CA 1
ATOM 5518 C C . GLN A 1 687 ? -11.288 -19.176 5.630 1.00 98.00 687 GLN A C 1
ATOM 5520 O O . GLN A 1 687 ? -11.051 -20.156 6.335 1.00 98.00 687 GLN A O 1
ATOM 5525 N N . PHE A 1 688 ? -10.351 -18.265 5.370 1.00 98.38 688 PHE A N 1
ATOM 5526 C CA . PHE A 1 688 ? -9.008 -18.326 5.944 1.00 98.38 688 PHE A CA 1
ATOM 5527 C C . PHE A 1 688 ? -8.983 -17.785 7.377 1.00 98.38 688 PHE A C 1
ATOM 5529 O O . PHE A 1 688 ? -9.724 -16.859 7.721 1.00 98.38 688 PHE A O 1
ATOM 5536 N N . THR A 1 689 ? -8.123 -18.369 8.210 1.00 97.56 689 THR A N 1
ATOM 5537 C CA . THR A 1 689 ? -7.878 -17.952 9.598 1.00 97.56 689 THR A CA 1
ATOM 5538 C C . THR A 1 689 ? -6.635 -17.061 9.698 1.00 97.56 689 THR A C 1
ATOM 5540 O O . THR A 1 689 ? -5.776 -17.132 8.815 1.00 97.56 689 THR A O 1
ATOM 5543 N N . PRO A 1 690 ? -6.494 -16.256 10.769 1.00 98.25 690 PRO A N 1
ATOM 5544 C CA . PRO A 1 690 ? -5.283 -15.474 11.004 1.00 98.25 690 PRO A CA 1
ATOM 5545 C C . PRO A 1 690 ? -4.017 -16.332 11.030 1.00 98.25 690 PRO A C 1
ATOM 5547 O O . PRO A 1 690 ? -4.012 -17.427 11.594 1.00 98.25 690 PRO A O 1
ATOM 5550 N N . PHE A 1 691 ? -2.938 -15.819 10.442 1.00 97.69 691 PHE A N 1
ATOM 5551 C CA . PHE A 1 691 ? -1.613 -16.436 10.482 1.00 97.69 691 PHE A CA 1
ATOM 5552 C C . PHE A 1 691 ? -0.518 -15.364 10.473 1.00 97.69 691 PHE A C 1
ATOM 5554 O O . PHE A 1 691 ? -0.716 -14.271 9.947 1.00 97.69 691 PHE A O 1
ATOM 5561 N N . THR A 1 692 ? 0.655 -15.694 11.010 1.00 97.06 692 THR A N 1
ATOM 5562 C CA . THR A 1 692 ? 1.868 -14.873 10.884 1.00 97.06 692 THR A CA 1
ATOM 5563 C C . THR A 1 692 ? 2.832 -15.589 9.954 1.00 97.06 692 THR A C 1
ATOM 5565 O O . THR A 1 692 ? 3.191 -16.741 10.201 1.00 97.06 692 THR A O 1
ATOM 5568 N N . HIS A 1 693 ? 3.243 -14.924 8.875 1.00 92.12 693 HIS A N 1
ATOM 5569 C CA . HIS A 1 693 ? 4.311 -15.440 8.029 1.00 92.12 693 HIS A CA 1
ATOM 5570 C C . HIS A 1 693 ? 5.668 -15.096 8.647 1.00 92.12 693 HIS A C 1
ATOM 5572 O O . HIS A 1 693 ? 5.953 -13.930 8.915 1.00 92.12 693 HIS A O 1
ATOM 5578 N N . HIS A 1 694 ? 6.496 -16.118 8.853 1.00 93.50 694 HIS A N 1
ATOM 5579 C CA . HIS A 1 694 ? 7.874 -15.959 9.300 1.00 93.50 694 HIS A CA 1
ATOM 5580 C C . HIS A 1 694 ? 8.798 -16.007 8.088 1.00 93.50 694 HIS A C 1
ATOM 5582 O O . HIS A 1 694 ? 8.943 -17.056 7.457 1.00 93.50 694 HIS A O 1
ATOM 5588 N N . TRP A 1 695 ? 9.412 -14.869 7.770 1.00 90.62 695 TRP A N 1
ATOM 5589 C CA . TRP A 1 695 ? 10.334 -14.739 6.644 1.00 90.62 695 TRP A CA 1
ATOM 5590 C C . TRP A 1 695 ? 11.537 -15.670 6.805 1.00 90.62 695 TRP A C 1
ATOM 5592 O O . TRP A 1 695 ? 11.988 -15.930 7.928 1.00 90.62 695 TRP A O 1
ATOM 5602 N N . ARG A 1 696 ? 12.108 -16.140 5.691 1.00 81.44 696 ARG A N 1
ATOM 5603 C CA . ARG A 1 696 ? 13.279 -17.030 5.690 1.00 81.44 696 ARG A CA 1
ATOM 5604 C C . ARG A 1 696 ? 14.538 -16.265 6.130 1.00 81.44 696 ARG A C 1
ATOM 5606 O O . ARG A 1 696 ? 15.377 -15.892 5.318 1.00 81.44 696 ARG A O 1
ATOM 5613 N N . SER A 1 697 ? 14.680 -16.005 7.427 1.00 58.88 697 SER A N 1
ATOM 5614 C CA . SER A 1 697 ? 15.872 -15.367 8.001 1.00 58.88 697 SER A CA 1
ATOM 5615 C C . SER A 1 697 ? 17.077 -16.318 7.968 1.00 58.88 697 SER A C 1
ATOM 5617 O O . SER A 1 697 ? 16.964 -17.501 8.295 1.00 58.88 697 SER A O 1
ATOM 5619 N N . GLY A 1 698 ? 18.235 -15.810 7.534 1.00 52.31 698 GLY A N 1
ATOM 5620 C CA . GLY A 1 698 ? 19.538 -16.477 7.678 1.00 52.31 698 GLY A CA 1
ATOM 5621 C C . GLY A 1 698 ? 20.028 -17.377 6.534 1.00 52.31 698 GLY A C 1
ATOM 5622 O O . GLY A 1 698 ? 21.196 -17.735 6.532 1.00 52.31 698 GLY A O 1
ATOM 5623 N N . LYS A 1 699 ? 19.212 -17.743 5.531 1.00 48.19 699 LYS A N 1
ATOM 5624 C CA . LYS A 1 699 ? 19.733 -18.458 4.333 1.00 48.19 699 LYS A CA 1
ATOM 5625 C C . LYS A 1 699 ? 20.206 -17.536 3.208 1.00 48.19 699 LYS A C 1
ATOM 5627 O O . LYS A 1 699 ? 20.964 -17.979 2.349 1.00 48.19 699 LYS A O 1
ATOM 5632 N N . TYR A 1 700 ? 19.739 -16.291 3.212 1.00 51.84 700 TYR A N 1
ATOM 5633 C CA . TYR A 1 700 ? 19.936 -15.326 2.130 1.00 51.84 700 TYR A CA 1
ATOM 5634 C C . TYR A 1 700 ? 20.567 -14.008 2.587 1.00 51.84 700 TYR A C 1
ATOM 5636 O O . TYR A 1 700 ? 21.020 -13.256 1.738 1.00 51.84 700 TYR A O 1
ATOM 5644 N N . ASP A 1 701 ? 20.621 -13.738 3.896 1.00 46.81 701 ASP A N 1
ATOM 5645 C CA . ASP A 1 701 ? 21.235 -12.518 4.441 1.00 46.81 701 ASP A CA 1
ATOM 5646 C C . ASP A 1 701 ? 22.776 -12.618 4.540 1.00 46.81 701 ASP A C 1
ATOM 5648 O O . ASP A 1 701 ? 23.437 -11.599 4.707 1.00 46.81 701 ASP A O 1
ATOM 5652 N N . ASP A 1 702 ? 23.336 -13.831 4.412 1.00 42.25 702 ASP A N 1
ATOM 5653 C CA . ASP A 1 702 ? 24.781 -14.134 4.467 1.00 42.25 702 ASP A CA 1
ATOM 5654 C C . ASP A 1 702 ? 25.490 -14.054 3.088 1.00 42.25 702 ASP A C 1
ATOM 5656 O O . ASP A 1 702 ? 26.642 -14.488 2.965 1.00 42.25 702 ASP A O 1
ATOM 5660 N N . TYR A 1 703 ? 24.798 -13.573 2.043 1.00 43.31 703 TYR A N 1
ATOM 5661 C CA . TYR A 1 703 ? 25.295 -13.499 0.659 1.00 43.31 703 TYR A CA 1
ATOM 5662 C C . TYR A 1 703 ? 25.666 -12.086 0.229 1.00 43.31 703 TYR A C 1
ATOM 5664 O O . TYR A 1 703 ? 24.796 -11.192 0.347 1.00 43.31 703 TYR A O 1
#

Secondary structure (DSSP, 8-state):
-HHHHHHHHHHHS-HHHHHHHHHHHHHHHHHHHHHHHHHTTT-HHHHTTTT-----TT---GGGGGG-TTTHHHHHHHTT-------TT---EEEEEEEPTTSS-EEEEEEE---GGG---------------TT-------------------SSHHHHHHHHS-----EEEEEEEEETTEEEEEEESPPPS-TTEEEEEEEEE-HHHHSEEEEEEEE-TTS-HHHHHHHHHHHHHHHTHHHHHHHHHHHTTTTTTT-HHHHHHHHHHHHHHHHHHHHHHHHHTTT-HHHHHHHHHHHHHHHHHHHHHT--S-----S--S--GGGGGTSHHHHHHHHHHTT-SS-SSPTT---EEEEEEEPGGG--EEEEEEEEEEGGG--EEEEEEE---BSSTT--PBPTT-EEEEEE-TT-SS-SS-EEEETTTEEEEEEE-----GGGGGG--SSSB-HHHHHHHHHHH-SSHHHHHHHHHTTB-S-S-EEEEEEEGGG--TTS---TTSEEEEEEETTEEEEEETHHHHHHHSEEEESSS-SSHHHHHHTTHHHHHHHHGGGGSTTTSHHHHHHHHHGGG--SHHHHHHHHT---TTT-GGGB-SSBSSB-TTSSSS-BGGGS-TT-B-SSGGGS--SEEE-EEEEE-HHHHTTT--EEEESS--SSSPPEEHHHH------TT--SEE-PPPEE----TTSSTT-

Foldseek 3Di:
DVVLVVLCVVCVVPVPLVVVVVVVVVVVLVVLQVCLVVCLVPDVVSVVSPVPPDDDPPDDRSVVCVPCVVVVVVSCVVSPPPDPDDPPPDDFKDKDWDQDPPNPDIDIDMDGDDDPVPPDDDDDDDDDDDDPPPPDPVDPDDDDDDDDDDDDDDPPVVVVVVVVPPPFDWWKWWWFFDVVPTFTAIDTDDDDDDPRTAKIWTWTPCCVPFLAIEIEMEGDLSDFQLSNLLRRLLVLLQRCLVQLVQLCVQPPPCVCPVQVVLVVVVQVLQLLLQQLLVVQLVVPQAPALLSVLSQSNQSSLVSNVCNNVVNRDDDDDRGNNGDDSLCCQACVQLVQLSCLLSVGPDHPDWVPDWFKKWKWFQAPLSQWTKTKIFTKDFLSNSQKYWYWYQRQDASGSPDPHGFQQNIKIFIPGRSHPAHVSGWMQGNLQKTKDKIFQAFPDSVLSVLQGSNFDRQSSQQSSLSRHDNAQVSSLVSSLGRDRQGSFIWMKMARLVQRDRSDQRDWRRIKIWTDGRVDIDIDRCSVVCNVPRMDIDINADPDPVCNVRRCLVVVCVQFNQCSPPCQNLANVLCVVQSNVDNDPVSVVCQQQDFPFVPDPSQAPPKVVRGAQLSGSWRDQLPADQPIGDSIDNRHHHSMTTQKMWMDMSVCSVQSKIKMGGGGRPPNHHWAFQVPSPDDGRRPPHDRTRDRDIDIDRDPPDPPVVD

Sequence (703 aa):
MHFRNQWTDYCANETVYCKKLFHFLNENLHYLNEQAAKYGSTIPYWHQTAQDKQVSPHAFPVDRLLNLHGDIQDLEAALNRRVMSRVTGDGSCSALVKVVPGNNDLYFSHVTWTKYSSMLRMLKKYTFGYHKTSGSNIPLRATDCTRDMRSTTAPVALALFAALCQATLGLDAWVKLNTVPATFEVIQGHPRNSDDVVAWGSFENAINKTGFGYLEIYTNEMLPDEYQAYGAGFLEGYLTKDLIRMHFENQWVDYCQNETAYCKKLFNFLNENVRFMNEQAAQYRSSSPYWHQVDLILNQLAGLDDSRKGFTKYFPNWSYVNATDLLFLNVDGDLEDLEGSLKRRVSRKVAGDGSCSALVKVLPGNSDLYFSQVTWSTYASMLRILKKYSLRFHKTFESSEPIPGHTLTFSSSPGRIFSGDDFYLISSGLAAMETTIGNGNPDLYKYIIPQTNLEFVRNIVANRLATTAKEWTDLFAEHNSGTYNNQWMVVDYKKFVPGQPLPDGLLYVLEQLPHYINTTDATHVLRAQSYWPSYNVPASEFIFNMSGSPEQVKKFGDWFTYDKTPRALIFKRDHGKVHDMDSMIKLMRYNDYKNDPLSRCNCTPPYSAENAISARSDLNPPDGKYPFAALGHRGHGSTDMKLTNSSMFTKLEFTAVGGPTWDQVPPFQWSTSGLKDRHAGQPDLWQFTPFTHHWRSGKYDDY